Protein AF-A0A9W6Z2R7-F1 (afdb_monomer_lite)

Organism: Ambrosiozyma monospora (NCBI:txid43982)

Secondary structure (DSSP, 8-state):
--HHHHHHHSSSS-------------SS-HHHHHHHHHHHHHHT--HHHHHHHHHHHHTT-SS-BHHHHHHHHHHHHHHHTT-TTT--TTTHHHHHHHHHHHHHHHHHHHHHHHHHHHHHHHHHHHHHHHHHHHHHTT-SS-----------------PEEHHHHHHHHHHGGG-SSB-HHHHHHHHHHHHHHHHHHHHHHHHHHHHHTTT-----TT-PPPPHHHHHHHHHHHHTT-EE-HHHHHHHHHHHHHHHHHHHHH--TTT--HHHHHHHHHHHHHH--GGGHHHHHHHHHHHHHHHHHHHHHHHHTT-----------------------------------------PPPB-HHHHHHHHHHTTTS---HHHHHHHHHHHHHHHHHHHHHHHHHHHHHHHHHHHHHHH---------------------HHHHHHHHHHHHHHHHH-----SSS------S-SSSSPPHHHHHHHHHHHTTBGGGHHHHHHHHHHHHHHHHHHHHHIIIIITTT-TT----HHHHHHHHHHHHHHHHT--TT-S--STT-----SS-EEE-TTT--EEEHHHHT--SGGG--S----TTT-TT--SHHHHHHIIIIITTSPBHHHHHHHHHHHHHH-SS--HHHHHHHHHHHHHHHHHHHHHHHHHHHHS--TT-HHHHHHHHHHHHHHHHSSSB-HHHHHHHHHHHHHTTSPPS--PPP--------

pLDDT: mean 76.35, std 20.13, range [24.02, 95.5]

InterPro domains:
  IPR001965 Zinc finger, PHD-type [SM00249] (554-599)
  IPR011011 Zinc finger, FYVE/PHD-type [SSF57903] (552-600)
  IPR013083 Zinc finger, RING/FYVE/PHD-type [G3DSA:3.30.40.10] (552-616)
  IPR013637 Lysine-specific demethylase-like domain [PF08429] (49-308)
  IPR019787 Zinc finger, PHD-finger [PF00628] (555-598)
  IPR019787 Zinc finger, PHD-finger [PS50016] (552-601)

Foldseek 3Di:
DDPVVVVVVPPPDDDDDDDDDDDDDDPDDPVRVVVVVVVVVLLPQALVNLQVVVCVVCVPDQAAALVSCVVSLVSLCSHPVVCPPPDDPVNVVSNVVSVVSVVLSVVVVVLLVLLVVLVVLLVVLVVVLVVVVVVVVPPPDDDDDDDDPPPPDDDPPQQAEPVSLVVSLVCVVVRRHDDVSNVVSVVLVVLVVVLLVVLVVLVVLVVVPPPPDDDDPVSDRDDLVRLVVSLSSVSSSSYDDPSSVVSVLVSLLVVLVVVLVVDQQLPDALVVLVVSLVSCVRRPDPVCVVVSVVSVVLSVVRVVLQQVLCVLLLNHDPPPDDPPDDDDDDYDDDDDDDDDDDDDDDDDPDPDPPPRPFHALVVSVVSCVVCSSGYHDPVSVVSNVVVVVLLVLLVVVLVLLVVLLVLLVVLCVVVVPPDDDDDDDDDDDDDPPPDDDLLSLLVSLVVSFVSQLPPDPDDDDPDDCSPRCDNHTHHDLVNLVVSLVSCRSYPVCVVSSVVCVVLSVLVVVLVVVCCVPFPCLQPVDDPDDLLVVLVVQLVQLVCLLPDDPPDCLQELQRDNDPPADWDAAPVNRGIYGCVLQVHDDPVVCPDHDHALLRPLVCPDSSVVCLCVRQAVSAAALVVLSVSLVVSSSPRSTQGPSSSSSSSSNSSVVVSVVVCVVCVVVLQPDDLPPPPSLVVLSSVLSSQSNRRHHPPVVNVVSSVSNVVSVDPPPDDDDDDDDDDDDD

Radius of gyration: 60.22 Å; chains: 1; bounding box: 115×83×206 Å

Structure (mmCIF, N/CA/C/O backbone):
data_AF-A0A9W6Z2R7-F1
#
_entry.id   AF-A0A9W6Z2R7-F1
#
loop_
_atom_site.group_PDB
_atom_site.id
_atom_site.type_symbol
_atom_site.label_atom_id
_atom_site.label_alt_id
_atom_site.label_comp_id
_atom_site.label_asym_id
_atom_site.label_entity_id
_atom_site.label_seq_id
_atom_site.pdbx_PDB_ins_code
_atom_site.Cartn_x
_atom_site.Cartn_y
_atom_site.Cartn_z
_atom_site.occupancy
_atom_site.B_iso_or_equiv
_atom_site.auth_seq_id
_atom_site.auth_comp_id
_atom_site.auth_asym_id
_atom_site.auth_atom_id
_atom_site.pdbx_PDB_model_num
ATOM 1 N N . MET A 1 1 ? -8.246 -52.457 -104.579 1.00 47.12 1 MET A N 1
ATOM 2 C CA . MET A 1 1 ? -8.929 -51.791 -105.712 1.00 47.12 1 MET A CA 1
ATOM 3 C C . MET A 1 1 ? -8.790 -50.292 -105.486 1.00 47.12 1 MET A C 1
ATOM 5 O O . MET A 1 1 ? -9.083 -49.862 -104.382 1.00 47.12 1 MET A O 1
ATOM 9 N N . SER A 1 2 ? -8.216 -49.514 -106.411 1.00 61.78 2 SER A N 1
ATOM 10 C CA . SER A 1 2 ? -8.085 -48.064 -106.182 1.00 61.78 2 SER A CA 1
ATOM 11 C C . SER A 1 2 ? -9.471 -47.416 -106.206 1.00 61.78 2 SER A C 1
ATOM 13 O O . SER A 1 2 ? -10.323 -47.868 -106.969 1.00 61.78 2 SER A O 1
ATOM 15 N N . LEU A 1 3 ? -9.692 -46.351 -105.424 1.00 59.62 3 LEU A N 1
ATOM 16 C CA . LEU A 1 3 ? -10.952 -45.589 -105.457 1.00 59.62 3 LEU A CA 1
ATOM 17 C C . LEU A 1 3 ? -11.302 -45.177 -106.895 1.00 59.62 3 LEU A C 1
ATOM 19 O O . LEU A 1 3 ? -12.445 -45.271 -107.315 1.00 59.62 3 LEU A O 1
ATOM 23 N N . LYS A 1 4 ? -10.276 -44.844 -107.687 1.00 63.56 4 LYS A N 1
ATOM 24 C CA . LYS A 1 4 ? -10.393 -44.573 -109.121 1.00 63.56 4 LYS A CA 1
ATOM 25 C C . LYS A 1 4 ? -10.957 -45.763 -109.912 1.00 63.56 4 LYS A C 1
ATOM 27 O O . LYS A 1 4 ? -11.855 -45.556 -110.708 1.00 63.56 4 LYS A O 1
ATOM 32 N N . LYS A 1 5 ? -10.480 -46.994 -109.675 1.00 65.81 5 LYS A N 1
ATOM 33 C CA . LYS A 1 5 ? -11.021 -48.213 -110.310 1.00 65.81 5 LYS A CA 1
ATOM 34 C C . LYS A 1 5 ? -12.441 -48.546 -109.844 1.00 65.81 5 LYS A C 1
ATOM 36 O O . LYS A 1 5 ? -13.204 -49.061 -110.643 1.00 65.81 5 LYS A O 1
ATOM 41 N N . PHE A 1 6 ? -12.768 -48.270 -108.581 1.00 63.22 6 PHE A N 1
ATOM 42 C CA . PHE A 1 6 ? -14.096 -48.501 -107.998 1.00 63.22 6 PHE A CA 1
ATOM 43 C C . PHE A 1 6 ? -15.145 -47.520 -108.525 1.00 63.22 6 PHE A C 1
ATOM 45 O O . PHE A 1 6 ? -16.203 -47.931 -108.976 1.00 63.22 6 PHE A O 1
ATOM 52 N N . LEU A 1 7 ? -14.809 -46.232 -108.591 1.00 63.91 7 LEU A N 1
ATOM 53 C CA . LEU A 1 7 ? -15.678 -45.219 -109.194 1.00 63.91 7 LEU A CA 1
ATOM 54 C C . LEU A 1 7 ? -15.811 -45.383 -110.717 1.00 63.91 7 LEU A C 1
ATOM 56 O O . LEU A 1 7 ? -16.808 -44.958 -111.288 1.00 63.91 7 LEU A O 1
ATOM 60 N N . GLN A 1 8 ? -14.819 -45.988 -111.380 1.00 64.56 8 GLN A N 1
ATOM 61 C CA . GLN A 1 8 ? -14.865 -46.280 -112.816 1.00 64.56 8 GLN A CA 1
ATOM 62 C C . GLN A 1 8 ? -15.658 -47.549 -113.158 1.00 64.56 8 GLN A C 1
ATOM 64 O O . GLN A 1 8 ? -16.163 -47.627 -114.271 1.00 64.56 8 GLN A O 1
ATOM 69 N N . SER A 1 9 ? -15.773 -48.532 -112.253 1.00 61.50 9 SER A N 1
ATOM 70 C CA . SER A 1 9 ? -16.475 -49.792 -112.546 1.00 61.50 9 SER A CA 1
ATOM 71 C C . SER A 1 9 ? -17.998 -49.678 -112.486 1.00 61.50 9 SER A C 1
ATOM 73 O O . SER A 1 9 ? -18.670 -50.378 -113.234 1.00 61.50 9 SER A O 1
ATOM 75 N N . ASP A 1 10 ? -18.536 -48.780 -111.656 1.00 55.06 10 ASP A N 1
ATOM 76 C CA . ASP A 1 10 ? -19.990 -48.653 -111.447 1.00 55.06 10 ASP A CA 1
ATOM 77 C C . ASP A 1 10 ? -20.638 -47.536 -112.289 1.00 55.06 10 ASP A C 1
ATOM 79 O O . ASP A 1 10 ? -21.852 -47.358 -112.255 1.00 55.06 10 ASP A O 1
ATOM 83 N N . TYR A 1 11 ? -19.857 -46.792 -113.083 1.00 54.38 11 TYR A N 1
ATOM 84 C CA . TYR A 1 11 ? -20.379 -45.702 -113.922 1.00 54.38 11 TYR A CA 1
ATOM 85 C C . TYR A 1 11 ? -20.966 -46.178 -115.263 1.00 54.38 11 TYR A C 1
ATOM 87 O O . TYR A 1 11 ? -21.682 -45.425 -115.921 1.00 54.38 11 TYR A O 1
ATOM 95 N N . GLU A 1 12 ? -20.681 -47.416 -115.683 1.00 54.19 12 GLU A N 1
ATOM 96 C CA . GLU A 1 12 ? -21.070 -47.927 -117.009 1.00 54.19 12 GLU A CA 1
ATOM 97 C C . GLU A 1 12 ? -22.310 -48.834 -117.001 1.00 54.19 12 GLU A C 1
ATOM 99 O O . GLU A 1 12 ? -22.787 -49.227 -118.066 1.00 54.19 12 GLU A O 1
ATOM 104 N N . SER A 1 13 ? -22.911 -49.124 -115.842 1.00 51.06 13 SER A N 1
ATOM 105 C CA . SER A 1 13 ? -24.130 -49.936 -115.794 1.00 51.06 13 SER A CA 1
ATOM 106 C C . SER A 1 13 ? -25.135 -49.466 -114.746 1.00 51.06 13 SER A C 1
ATOM 108 O O . SER A 1 13 ? -24.903 -49.607 -113.552 1.00 51.06 13 SER A O 1
ATOM 110 N N . ALA A 1 14 ? -26.302 -49.056 -115.249 1.00 49.12 14 ALA A N 1
ATOM 111 C CA . ALA A 1 14 ? -27.584 -48.874 -114.564 1.00 49.12 14 ALA A CA 1
ATOM 112 C C . ALA A 1 14 ? -27.936 -47.449 -114.092 1.00 49.12 14 ALA A C 1
ATOM 114 O O . ALA A 1 14 ? -27.572 -46.977 -113.022 1.00 49.12 14 ALA A O 1
ATOM 115 N N . HIS A 1 15 ? -28.786 -46.819 -114.910 1.00 54.66 15 HIS A N 1
ATOM 116 C CA . HIS A 1 15 ? -29.843 -45.896 -114.502 1.00 54.66 15 HIS A CA 1
ATOM 117 C C . HIS A 1 15 ? -30.414 -46.228 -113.114 1.00 54.66 15 HIS A C 1
ATOM 119 O O . HIS A 1 15 ? -31.131 -47.211 -113.026 1.00 54.66 15 HIS A O 1
ATOM 125 N N . TYR A 1 16 ? -30.168 -45.411 -112.086 1.00 52.44 16 TYR A N 1
ATOM 126 C CA . TYR A 1 16 ? -31.110 -45.054 -111.008 1.00 52.44 16 TYR A CA 1
ATOM 127 C C . TYR A 1 16 ? -30.514 -43.892 -110.189 1.00 52.44 16 TYR A C 1
ATOM 129 O O . TYR A 1 16 ? -29.349 -43.928 -109.805 1.00 52.44 16 TYR A O 1
ATOM 137 N N . ASN A 1 17 ? -31.322 -42.854 -109.937 1.00 57.00 17 ASN A N 1
ATOM 138 C CA . ASN A 1 17 ? -31.051 -41.791 -108.961 1.00 57.00 17 ASN A CA 1
ATOM 139 C C . ASN A 1 17 ? -30.629 -42.410 -107.623 1.00 57.00 17 ASN A C 1
ATOM 141 O O . ASN A 1 17 ? -31.451 -43.112 -107.044 1.00 57.00 17 ASN A O 1
ATOM 145 N N . ASN A 1 18 ? -29.422 -42.123 -107.130 1.00 56.41 18 ASN A N 1
ATOM 146 C CA . ASN A 1 18 ? -29.079 -42.133 -105.704 1.00 56.41 18 ASN A CA 1
ATOM 147 C C . ASN A 1 18 ? -27.764 -41.367 -105.485 1.00 56.41 18 ASN A C 1
ATOM 149 O O . ASN A 1 18 ? -26.755 -41.652 -106.127 1.00 56.41 18 ASN A O 1
ATOM 153 N N . ASP A 1 19 ? -27.783 -40.397 -104.569 1.00 59.09 19 ASP A N 1
ATOM 154 C CA . ASP A 1 19 ? -26.598 -39.688 -104.083 1.00 59.09 19 ASP A CA 1
ATOM 155 C C . ASP A 1 19 ? -25.651 -40.674 -103.385 1.00 59.09 19 ASP A C 1
ATOM 157 O O . ASP A 1 19 ? -25.895 -41.115 -102.259 1.00 59.09 19 ASP A O 1
ATOM 161 N N . PHE A 1 20 ? -24.543 -41.030 -104.033 1.00 64.50 20 PHE A N 1
ATOM 162 C CA . PHE A 1 20 ? -23.494 -41.815 -103.391 1.00 64.50 20 PHE A CA 1
ATOM 163 C C . PHE A 1 20 ? -22.658 -40.909 -102.485 1.00 64.50 20 PHE A C 1
ATOM 165 O O . PHE A 1 20 ? -21.904 -40.057 -102.955 1.00 64.50 20 PHE A O 1
ATOM 172 N N . LYS A 1 21 ? -22.755 -41.115 -101.168 1.00 65.00 21 LYS A N 1
ATOM 173 C CA . LYS A 1 21 ? -21.856 -40.489 -100.194 1.00 65.00 21 LYS A CA 1
ATOM 174 C C . LYS A 1 21 ? -20.708 -41.447 -99.887 1.00 65.00 21 LYS A C 1
ATOM 176 O O . LYS A 1 21 ? -20.916 -42.506 -99.304 1.00 65.00 21 LYS A O 1
ATOM 181 N N . VAL A 1 22 ? -19.498 -41.071 -100.290 1.00 70.50 22 VAL A N 1
ATOM 182 C CA . VAL A 1 22 ? -18.264 -41.795 -99.957 1.00 70.50 22 VAL A CA 1
ATOM 183 C C . VAL A 1 22 ? -17.592 -41.085 -98.787 1.00 70.50 22 VAL A C 1
ATOM 185 O O . VAL A 1 22 ? -17.373 -39.877 -98.844 1.00 70.50 22 VAL A O 1
ATOM 188 N N . GLU A 1 23 ? -17.251 -41.830 -97.739 1.00 70.56 23 GLU A N 1
ATOM 189 C CA . GLU A 1 23 ? -16.524 -41.318 -96.577 1.00 70.56 23 GLU A CA 1
ATOM 190 C C . GLU A 1 23 ? -15.152 -41.999 -96.491 1.00 70.56 23 GLU A C 1
ATOM 192 O O . GLU A 1 23 ? -15.049 -43.226 -96.486 1.00 70.56 23 GLU A O 1
ATOM 197 N N . LEU A 1 24 ? -14.084 -41.196 -96.484 1.00 75.50 24 LEU A N 1
ATOM 198 C CA . LEU A 1 24 ? -12.711 -41.671 -96.333 1.00 75.50 24 LEU A CA 1
ATOM 199 C C . LEU A 1 24 ? -12.337 -41.635 -94.850 1.00 75.50 24 LEU A C 1
ATOM 201 O O . LEU A 1 24 ? -12.148 -40.561 -94.286 1.00 75.50 24 LEU A O 1
ATOM 205 N N . VAL A 1 25 ? -12.181 -42.806 -94.237 1.00 77.06 25 VAL A N 1
ATOM 206 C CA . VAL A 1 25 ? -11.687 -42.923 -92.860 1.00 77.06 25 VAL A CA 1
ATOM 207 C C . VAL A 1 25 ? -10.173 -43.128 -92.900 1.00 77.06 25 VAL A C 1
ATOM 209 O O . VAL A 1 25 ? -9.697 -44.191 -93.301 1.00 77.06 25 VAL A O 1
ATOM 212 N N . THR A 1 26 ? -9.403 -42.107 -92.518 1.00 79.12 26 THR A N 1
ATOM 213 C CA . THR A 1 26 ? -7.943 -42.203 -92.370 1.00 79.12 26 THR A CA 1
ATOM 214 C C . THR A 1 26 ? -7.556 -42.489 -90.918 1.00 79.12 26 THR A C 1
ATOM 216 O O . THR A 1 26 ? -8.219 -42.044 -89.985 1.00 79.12 26 THR A O 1
ATOM 219 N N . LEU A 1 27 ? -6.469 -43.244 -90.715 1.00 81.50 27 LEU A N 1
ATOM 220 C CA . LEU A 1 27 ? -5.952 -43.566 -89.375 1.00 81.50 27 LEU A CA 1
ATOM 221 C C . LEU A 1 27 ? -5.269 -42.358 -88.704 1.00 81.50 27 LEU A C 1
ATOM 223 O O . LEU A 1 27 ? -5.249 -42.257 -87.482 1.00 81.50 27 LEU A O 1
ATOM 227 N N . ALA A 1 28 ? -4.684 -41.463 -89.503 1.00 78.69 28 ALA A N 1
ATOM 228 C CA . ALA A 1 28 ? -4.002 -40.260 -89.044 1.00 78.69 28 ALA A CA 1
ATOM 229 C C . ALA A 1 28 ? -4.170 -39.131 -90.067 1.00 78.69 28 ALA A C 1
ATOM 231 O O . ALA A 1 28 ? -4.273 -39.390 -91.270 1.00 78.69 28 ALA A O 1
ATOM 232 N N . SER A 1 29 ? -4.179 -37.885 -89.594 1.00 85.44 29 SER A N 1
ATOM 233 C CA . SER A 1 29 ? -4.115 -36.708 -90.465 1.00 85.44 29 SER A CA 1
ATOM 234 C C . SER A 1 29 ? -2.683 -36.421 -90.924 1.00 85.44 29 SER A C 1
ATOM 236 O O . SER A 1 29 ? -1.709 -36.809 -90.270 1.00 85.44 29 SER A O 1
ATOM 238 N N . ASP A 1 30 ? -2.540 -35.677 -92.021 1.00 87.06 30 ASP A N 1
ATOM 239 C CA . ASP A 1 30 ? -1.234 -35.220 -92.509 1.00 87.06 30 ASP A CA 1
ATOM 240 C C . ASP A 1 30 ? -0.482 -34.402 -91.442 1.00 87.06 30 ASP A C 1
ATOM 242 O O . ASP A 1 30 ? 0.739 -34.475 -91.322 1.00 87.06 30 ASP A O 1
ATOM 246 N N . GLU A 1 31 ? -1.202 -33.657 -90.608 1.00 87.56 31 GLU A N 1
ATOM 247 C CA . GLU A 1 31 ? -0.675 -32.836 -89.517 1.00 87.56 31 GLU A CA 1
ATOM 248 C C . GLU A 1 31 ? -0.138 -33.701 -88.370 1.00 87.56 31 GLU A C 1
ATOM 250 O O . GLU A 1 31 ? 0.927 -33.405 -87.814 1.00 87.56 31 GLU A O 1
ATOM 255 N N . GLN A 1 32 ? -0.816 -34.810 -88.055 1.00 86.19 32 GLN A N 1
ATOM 256 C CA . GLN A 1 32 ? -0.309 -35.808 -87.111 1.00 86.19 32 GLN A CA 1
ATOM 257 C C . GLN A 1 32 ? 0.960 -36.470 -87.656 1.00 86.19 32 GLN A C 1
ATOM 259 O O . GLN A 1 32 ? 1.952 -36.571 -86.933 1.00 86.19 32 GLN A O 1
ATOM 264 N N . LEU A 1 33 ? 0.982 -36.830 -88.943 1.00 86.50 33 LEU A N 1
ATOM 265 C CA . LEU A 1 33 ? 2.163 -37.406 -89.590 1.00 86.50 33 LEU A CA 1
ATOM 266 C C . LEU A 1 33 ? 3.350 -36.433 -89.596 1.00 86.50 33 LEU A C 1
ATOM 268 O O . LEU A 1 33 ? 4.456 -36.818 -89.220 1.00 86.50 33 LEU A O 1
ATOM 272 N N . LYS A 1 34 ? 3.136 -35.155 -89.934 1.00 87.50 34 LYS A N 1
ATOM 273 C CA . LYS A 1 34 ? 4.177 -34.109 -89.872 1.00 87.50 34 LYS A CA 1
ATOM 274 C C . LYS A 1 34 ? 4.735 -33.946 -88.457 1.00 87.50 34 LYS A C 1
ATOM 276 O O . LYS A 1 34 ? 5.945 -33.796 -88.290 1.00 87.50 34 LYS A O 1
ATOM 281 N N . THR A 1 35 ? 3.875 -34.003 -87.441 1.00 85.12 35 THR A N 1
ATOM 282 C CA . THR A 1 35 ? 4.275 -33.891 -86.030 1.00 85.12 35 THR A CA 1
ATOM 283 C C . THR A 1 35 ? 5.111 -35.092 -85.587 1.00 85.12 35 THR A C 1
ATOM 285 O O . THR A 1 35 ? 6.171 -34.912 -84.986 1.00 85.12 35 THR A O 1
ATOM 288 N N . ILE A 1 36 ? 4.693 -36.308 -85.954 1.00 83.88 36 ILE A N 1
ATOM 289 C CA . ILE A 1 36 ? 5.439 -37.546 -85.690 1.00 83.88 36 ILE A CA 1
ATOM 290 C C . ILE A 1 36 ? 6.803 -37.499 -86.385 1.00 83.88 36 ILE A C 1
ATOM 292 O O . ILE A 1 36 ? 7.820 -37.728 -85.738 1.00 83.88 36 ILE A O 1
ATOM 296 N N . VAL A 1 37 ? 6.859 -37.113 -87.664 1.00 86.00 37 VAL A N 1
ATOM 297 C CA . VAL A 1 37 ? 8.123 -36.975 -88.408 1.00 86.00 37 VAL A CA 1
ATOM 298 C C . VAL A 1 37 ? 9.040 -35.941 -87.758 1.00 86.00 37 VAL A C 1
ATOM 300 O O . VAL A 1 37 ? 10.236 -36.186 -87.642 1.00 86.00 37 VAL A O 1
ATOM 303 N N . LYS A 1 38 ? 8.512 -34.800 -87.302 1.00 80.88 38 LYS A N 1
ATOM 304 C CA . LYS A 1 38 ? 9.306 -33.782 -86.600 1.00 80.88 38 LYS A CA 1
ATOM 305 C C . LYS A 1 38 ? 9.876 -34.321 -85.282 1.00 80.88 38 LYS A C 1
ATOM 307 O O . LYS A 1 38 ? 11.049 -34.102 -85.007 1.00 80.88 38 LYS A O 1
ATOM 312 N N . SER A 1 39 ? 9.079 -35.057 -84.506 1.00 76.31 39 SER A N 1
ATOM 313 C CA . SER A 1 39 ? 9.518 -35.685 -83.251 1.00 76.31 39 SER A CA 1
ATOM 314 C C . SER A 1 39 ? 10.565 -36.779 -83.480 1.00 76.31 39 SER A C 1
ATOM 316 O O . SER A 1 39 ? 11.567 -36.829 -82.770 1.00 76.31 39 SER A O 1
ATOM 318 N N . ILE A 1 40 ? 10.376 -37.608 -84.510 1.00 79.50 40 ILE A N 1
ATOM 319 C CA . ILE A 1 40 ? 11.336 -38.639 -84.907 1.00 79.50 40 ILE A CA 1
ATOM 320 C C . ILE A 1 40 ? 12.642 -37.991 -85.377 1.00 79.50 40 ILE A C 1
ATOM 322 O O . ILE A 1 40 ? 13.698 -38.389 -84.911 1.00 79.50 40 ILE A O 1
ATOM 326 N N . LYS A 1 41 ? 12.597 -36.951 -86.221 1.00 77.44 41 LYS A N 1
ATOM 327 C CA . LYS A 1 41 ? 13.802 -36.243 -86.694 1.00 77.44 41 LYS A CA 1
ATOM 328 C C . LYS A 1 41 ? 14.655 -35.683 -85.557 1.00 77.44 41 LYS A C 1
ATOM 330 O O . LYS A 1 41 ? 15.870 -35.786 -85.628 1.00 77.44 41 LYS A O 1
ATOM 335 N N . VAL A 1 42 ? 14.033 -35.137 -84.510 1.00 69.50 42 VAL A N 1
ATOM 336 C CA . VAL A 1 42 ? 14.754 -34.657 -83.316 1.00 69.50 42 VAL A CA 1
ATOM 337 C C . VAL A 1 42 ? 15.447 -35.808 -82.573 1.00 69.50 42 VAL A C 1
ATOM 339 O O . VAL A 1 42 ? 16.527 -35.616 -82.037 1.00 69.50 42 VAL A O 1
ATOM 342 N N . ARG A 1 43 ? 14.866 -37.014 -82.580 1.00 68.25 43 ARG A N 1
ATOM 343 C CA . ARG A 1 43 ? 15.434 -38.222 -81.950 1.00 68.25 43 ARG A CA 1
ATOM 344 C C . ARG A 1 43 ? 16.406 -39.003 -82.840 1.00 68.25 43 ARG A C 1
ATOM 346 O O . ARG A 1 43 ? 17.044 -39.931 -82.359 1.00 68.25 43 ARG A O 1
ATOM 353 N N . LEU A 1 44 ? 16.473 -38.674 -84.129 1.00 73.62 44 LEU A N 1
ATOM 354 C CA . LEU A 1 44 ? 17.364 -39.304 -85.107 1.00 73.62 44 LEU A CA 1
ATOM 355 C C . LEU A 1 44 ? 18.678 -38.537 -85.301 1.00 73.62 44 LEU A C 1
ATOM 357 O O . LEU A 1 44 ? 19.509 -38.999 -86.079 1.00 73.62 44 LEU A O 1
ATOM 361 N N . VAL A 1 45 ? 18.865 -37.390 -84.632 1.00 76.69 45 VAL A N 1
ATOM 362 C CA . VAL A 1 45 ? 20.136 -36.655 -84.672 1.00 76.69 45 VAL A CA 1
ATOM 363 C C . VAL A 1 45 ? 21.252 -37.568 -84.175 1.00 76.69 45 VAL A C 1
ATOM 365 O O . VAL A 1 45 ? 21.150 -38.167 -83.105 1.00 76.69 45 VAL A O 1
ATOM 368 N N . THR A 1 46 ? 22.313 -37.684 -84.968 1.00 79.44 46 THR A N 1
ATOM 369 C CA . THR A 1 46 ? 23.463 -38.532 -84.628 1.00 79.44 46 THR A CA 1
ATOM 370 C C . THR A 1 46 ? 24.498 -37.770 -83.803 1.00 79.44 46 THR A C 1
ATOM 372 O O . THR A 1 46 ? 24.614 -36.547 -83.914 1.00 79.44 46 THR A O 1
ATOM 375 N N . GLY A 1 47 ? 25.317 -38.485 -83.021 1.00 81.94 47 GLY A N 1
ATOM 376 C CA . GLY A 1 47 ? 26.410 -37.863 -82.262 1.00 81.94 47 GLY A CA 1
ATOM 377 C C . GLY A 1 47 ? 27.389 -37.085 -83.153 1.00 81.94 47 GLY A C 1
ATOM 378 O O . GLY A 1 47 ? 27.881 -36.032 -82.759 1.00 81.94 47 GLY A O 1
ATOM 379 N N . LYS A 1 48 ? 27.603 -37.544 -84.393 1.00 83.62 48 LYS A N 1
ATOM 380 C CA . LYS A 1 48 ? 28.436 -36.852 -85.387 1.00 83.62 48 LYS A CA 1
ATOM 381 C C . LYS A 1 48 ? 27.837 -35.513 -85.829 1.00 83.62 48 LYS A C 1
ATOM 383 O O . LYS A 1 48 ? 28.536 -34.509 -85.826 1.00 83.62 48 LYS A O 1
ATOM 388 N N . GLU A 1 49 ? 26.547 -35.487 -86.166 1.00 84.94 49 GLU A N 1
ATOM 389 C CA . GLU A 1 49 ? 25.854 -34.244 -86.539 1.00 84.94 49 GLU A CA 1
ATOM 390 C C . GLU A 1 49 ? 25.818 -33.244 -85.379 1.00 84.94 49 GLU A C 1
ATOM 392 O O . GLU A 1 49 ? 25.916 -32.040 -85.603 1.00 84.94 49 GLU A O 1
ATOM 397 N N . TRP A 1 50 ? 25.687 -33.725 -84.140 1.00 90.56 50 TRP A N 1
ATOM 398 C CA . TRP A 1 50 ? 25.797 -32.884 -82.949 1.00 90.56 50 TRP A CA 1
ATOM 399 C C . TRP A 1 50 ? 27.207 -32.295 -82.797 1.00 90.56 50 TRP A C 1
ATOM 401 O O . TRP A 1 50 ? 27.340 -31.089 -82.588 1.00 90.56 50 TRP A O 1
ATOM 411 N N . LEU A 1 51 ? 28.251 -33.119 -82.961 1.00 88.81 51 LEU A N 1
ATOM 412 C CA . LEU A 1 51 ? 29.647 -32.693 -82.846 1.00 88.81 51 LEU A CA 1
ATOM 413 C C . LEU A 1 51 ? 30.003 -31.629 -83.889 1.00 88.81 51 LEU A C 1
ATOM 415 O O . LEU A 1 51 ? 30.595 -30.616 -83.528 1.00 88.81 51 LEU A O 1
ATOM 419 N N . ASP A 1 52 ? 29.602 -31.817 -85.148 1.00 88.00 52 ASP A N 1
ATOM 420 C CA . ASP A 1 52 ? 29.870 -30.853 -86.221 1.00 88.00 52 ASP A CA 1
ATOM 421 C C . ASP A 1 52 ? 29.228 -29.488 -85.910 1.00 88.00 52 ASP A C 1
ATOM 423 O O . ASP A 1 52 ? 29.911 -28.461 -85.939 1.00 88.00 52 ASP A O 1
ATOM 427 N N . LYS A 1 53 ? 27.945 -29.473 -85.506 1.00 89.50 53 LYS A N 1
ATOM 428 C CA . LYS A 1 53 ? 27.250 -28.234 -85.106 1.00 89.50 53 LYS A CA 1
ATOM 429 C C . LYS A 1 53 ? 27.909 -27.568 -83.892 1.00 89.50 53 LYS A C 1
ATOM 431 O O . LYS A 1 53 ? 28.016 -26.345 -83.837 1.00 89.50 53 LYS A O 1
ATOM 436 N N . TYR A 1 54 ? 28.322 -28.359 -82.902 1.00 90.38 54 TYR A N 1
ATOM 437 C CA . TYR A 1 54 ? 28.950 -27.866 -81.677 1.00 90.38 54 TYR A CA 1
ATOM 438 C C . TYR A 1 54 ? 30.335 -27.259 -81.940 1.00 90.38 54 TYR A C 1
ATOM 440 O O . TYR A 1 54 ? 30.646 -26.174 -81.446 1.00 90.38 54 TYR A O 1
ATOM 448 N N . MET A 1 55 ? 31.159 -27.925 -82.750 1.00 89.62 55 MET A N 1
ATOM 449 C CA . MET A 1 55 ? 32.496 -27.447 -83.102 1.00 89.62 55 MET A CA 1
ATOM 450 C C . MET A 1 55 ? 32.433 -26.194 -83.981 1.00 89.62 55 MET A C 1
ATOM 452 O O . MET A 1 55 ? 33.215 -25.265 -83.769 1.00 89.62 55 MET A O 1
ATOM 456 N N . GLU A 1 56 ? 31.477 -26.126 -84.914 1.00 90.00 56 GLU A N 1
ATOM 457 C CA . GLU A 1 56 ? 31.216 -24.921 -85.707 1.00 90.00 56 GLU A CA 1
ATOM 458 C C . GLU A 1 56 ? 30.831 -23.744 -84.801 1.00 90.00 56 GLU A C 1
ATOM 460 O O . GLU A 1 56 ? 31.425 -22.669 -84.902 1.00 90.00 56 GLU A O 1
ATOM 465 N N . LEU A 1 57 ? 29.915 -23.967 -83.852 1.00 88.25 57 LEU A N 1
ATOM 466 C CA . LEU A 1 57 ? 29.485 -22.949 -82.897 1.00 88.25 57 LEU A CA 1
ATOM 467 C C . LEU A 1 57 ? 30.653 -22.396 -82.074 1.00 88.25 57 LEU A C 1
ATOM 469 O O . LEU A 1 57 ? 30.773 -21.183 -81.941 1.00 88.25 57 LEU A O 1
ATOM 473 N N . ILE A 1 58 ? 31.494 -23.263 -81.502 1.00 87.75 58 ILE A N 1
ATOM 474 C CA . ILE A 1 58 ? 32.557 -22.843 -80.575 1.00 87.75 58 ILE A CA 1
ATOM 475 C C . ILE A 1 58 ? 33.741 -22.183 -81.280 1.00 87.75 58 ILE A C 1
ATOM 477 O O . ILE A 1 58 ? 34.410 -21.353 -80.671 1.00 87.75 58 ILE A O 1
ATOM 481 N N . SER A 1 59 ? 33.972 -22.472 -82.563 1.00 85.94 59 SER A N 1
ATOM 482 C CA . SER A 1 59 ? 35.108 -21.934 -83.328 1.00 85.94 59 SER A CA 1
ATOM 483 C C . SER A 1 59 ? 35.227 -20.399 -83.319 1.00 85.94 59 SER A C 1
ATOM 485 O O . SER A 1 59 ? 36.322 -19.875 -83.517 1.00 85.94 59 SER A O 1
ATOM 487 N N . GLY A 1 60 ? 34.127 -19.679 -83.063 1.00 82.44 60 GLY A N 1
ATOM 488 C CA . GLY A 1 60 ? 34.084 -18.216 -82.995 1.00 82.44 60 GLY A CA 1
ATOM 489 C C . GLY A 1 60 ? 34.013 -17.609 -81.588 1.00 82.44 60 GLY A C 1
ATOM 490 O O . GLY A 1 60 ? 33.845 -16.394 -81.487 1.00 82.44 60 GLY A O 1
ATOM 491 N N . TYR A 1 61 ? 34.094 -18.401 -80.512 1.00 85.06 61 TYR A N 1
ATOM 492 C CA . TYR A 1 61 ? 33.953 -17.903 -79.138 1.00 85.06 61 TYR A CA 1
ATOM 493 C C . TYR A 1 61 ? 35.126 -18.312 -78.247 1.00 85.06 61 TYR A C 1
ATOM 495 O O . TYR A 1 61 ? 35.311 -19.491 -77.963 1.00 85.06 61 TYR A O 1
ATOM 503 N N . ASP A 1 62 ? 35.823 -17.321 -77.687 1.00 81.19 62 ASP A N 1
ATOM 504 C CA . ASP A 1 62 ? 36.844 -17.554 -76.655 1.00 81.19 62 ASP A CA 1
ATOM 505 C C . ASP A 1 62 ? 36.216 -18.013 -75.326 1.00 81.19 62 ASP A C 1
ATOM 507 O O . ASP A 1 62 ? 36.759 -18.862 -74.622 1.00 81.19 62 ASP A O 1
ATOM 511 N N . LYS A 1 63 ? 35.047 -17.452 -74.983 1.00 86.56 63 LYS A N 1
ATOM 512 C CA . LYS A 1 63 ? 34.251 -17.815 -73.802 1.00 86.56 63 LYS A CA 1
ATOM 513 C C . LYS A 1 63 ? 32.754 -17.777 -74.141 1.00 86.56 63 LYS A C 1
ATOM 515 O O . LYS A 1 63 ? 32.119 -16.723 -74.020 1.00 86.56 63 LYS A O 1
ATOM 520 N N . PRO A 1 64 ? 32.170 -18.887 -74.620 1.00 89.75 64 PRO A N 1
ATOM 521 C CA . PRO A 1 64 ? 30.770 -18.931 -75.043 1.00 89.75 64 PRO A CA 1
ATOM 522 C C . PRO A 1 64 ? 29.810 -18.675 -73.871 1.00 89.75 64 PRO A C 1
ATOM 524 O O . PRO A 1 64 ? 30.101 -19.004 -72.722 1.00 89.75 64 PRO A O 1
ATOM 527 N N . SER A 1 65 ? 28.642 -18.085 -74.145 1.00 90.00 65 SER A N 1
ATOM 528 C CA . SER A 1 65 ? 27.647 -17.809 -73.096 1.00 90.00 65 SER A CA 1
ATOM 529 C C . SER A 1 65 ? 26.850 -19.056 -72.704 1.00 90.00 65 SER A C 1
ATOM 531 O O . SER A 1 65 ? 26.497 -19.875 -73.554 1.00 90.00 65 SER A O 1
ATOM 533 N N . TYR A 1 66 ? 26.463 -19.155 -71.432 1.00 88.12 66 TYR A N 1
ATOM 534 C CA . TYR A 1 66 ? 25.648 -20.260 -70.915 1.00 88.12 66 TYR A CA 1
ATOM 535 C C . TYR A 1 66 ? 24.332 -20.437 -71.696 1.00 88.12 66 TYR A C 1
ATOM 537 O O . TYR A 1 66 ? 23.924 -21.550 -72.025 1.00 88.12 66 TYR A O 1
ATOM 545 N N . LYS A 1 67 ? 23.681 -19.323 -72.065 1.00 88.94 67 LYS A N 1
ATOM 546 C CA . LYS A 1 67 ? 22.437 -19.322 -72.854 1.00 88.94 67 LYS A CA 1
ATOM 547 C C . LYS A 1 67 ? 22.629 -19.913 -74.255 1.00 88.94 67 LYS A C 1
ATOM 549 O O . LYS A 1 67 ? 21.700 -20.527 -74.773 1.00 88.94 67 LYS A O 1
ATOM 554 N N . LEU A 1 68 ? 23.805 -19.715 -74.851 1.00 90.44 68 LEU A N 1
ATOM 555 C CA . LEU A 1 68 ? 24.142 -20.218 -76.182 1.00 90.44 68 LEU A CA 1
ATOM 556 C C . LEU A 1 68 ? 24.405 -21.730 -76.172 1.00 90.44 68 LEU A C 1
ATOM 558 O O . LEU A 1 68 ? 23.997 -22.416 -77.101 1.00 90.44 68 LEU A O 1
ATOM 562 N N . LEU A 1 69 ? 25.044 -22.242 -75.117 1.00 91.00 69 LEU A N 1
ATOM 563 C CA . LEU A 1 69 ? 25.425 -23.653 -74.998 1.00 91.00 69 LEU A CA 1
ATOM 564 C C . LEU A 1 69 ? 24.300 -24.565 -74.489 1.00 91.00 69 LEU A C 1
ATOM 566 O O . LEU A 1 69 ? 24.267 -25.747 -74.822 1.00 91.00 69 LEU A O 1
ATOM 570 N N . LYS A 1 70 ? 23.337 -24.025 -73.733 1.00 90.00 70 LYS A N 1
ATOM 571 C CA . LYS A 1 70 ? 22.228 -24.792 -73.140 1.00 90.00 70 LYS A CA 1
ATOM 572 C C . LYS A 1 70 ? 21.430 -25.665 -74.132 1.00 90.00 70 LYS A C 1
ATOM 574 O O . LYS A 1 70 ? 21.135 -26.804 -73.775 1.00 90.00 70 LYS A O 1
ATOM 579 N N . PRO A 1 71 ? 21.073 -25.207 -75.351 1.00 90.38 71 PRO A N 1
ATOM 580 C CA . PRO A 1 71 ? 20.381 -26.055 -76.326 1.00 90.38 71 PRO A CA 1
ATOM 581 C C . PRO A 1 71 ? 21.215 -27.259 -76.781 1.00 90.38 71 PRO A C 1
ATOM 583 O O . PRO A 1 71 ? 20.656 -28.330 -76.984 1.00 90.38 71 PRO A O 1
ATOM 586 N N . TYR A 1 72 ? 22.536 -27.094 -76.895 1.00 89.69 72 TYR A N 1
ATOM 587 C CA . TYR A 1 72 ? 23.462 -28.150 -77.313 1.00 89.69 72 TYR A CA 1
ATOM 588 C C . TYR A 1 72 ? 23.726 -29.153 -76.196 1.00 89.69 72 TYR A C 1
ATOM 590 O O . TYR A 1 72 ? 23.825 -30.343 -76.476 1.00 89.69 72 TYR A O 1
ATOM 598 N N . LEU A 1 73 ? 23.783 -28.692 -74.942 1.00 90.06 73 LEU A N 1
ATOM 599 C CA . LEU A 1 73 ? 23.802 -29.581 -73.783 1.00 90.06 73 LEU A CA 1
ATOM 600 C C . LEU A 1 73 ? 22.544 -30.459 -73.765 1.00 90.06 73 LEU A C 1
ATOM 602 O O . LEU A 1 73 ? 22.666 -31.673 -73.698 1.00 90.06 73 LEU A O 1
ATOM 606 N N . PHE A 1 74 ? 21.358 -29.864 -73.933 1.00 88.44 74 PHE A N 1
ATOM 607 C CA . PHE A 1 74 ? 20.093 -30.606 -73.971 1.00 88.44 74 PHE A CA 1
ATOM 608 C C . PHE A 1 74 ? 20.002 -31.581 -75.159 1.00 88.44 74 PHE A C 1
ATOM 610 O O . PHE A 1 74 ? 19.565 -32.717 -74.998 1.00 88.44 74 PHE A O 1
ATOM 617 N N . GLU A 1 75 ? 20.422 -31.165 -76.362 1.00 86.94 75 GLU A N 1
ATOM 618 C CA . GLU A 1 75 ? 20.492 -32.053 -77.535 1.00 86.94 75 GLU A CA 1
ATOM 619 C C . GLU A 1 75 ? 21.474 -33.212 -77.286 1.00 86.94 75 GLU A C 1
ATOM 621 O O . GLU A 1 75 ? 21.161 -34.350 -77.619 1.00 86.94 75 GLU A O 1
ATOM 626 N N . GLY A 1 76 ? 22.613 -32.950 -76.636 1.00 87.69 76 GLY A N 1
ATOM 627 C CA . GLY A 1 76 ? 23.588 -33.971 -76.251 1.00 87.69 76 GLY A CA 1
ATOM 628 C C . GLY A 1 76 ? 23.066 -34.936 -75.181 1.00 87.69 76 GLY A C 1
ATOM 629 O O . GLY A 1 76 ? 23.246 -36.141 -75.317 1.00 87.69 76 GLY A O 1
ATOM 630 N N . GLU A 1 77 ? 22.351 -34.446 -74.165 1.00 87.94 77 GLU A N 1
ATOM 631 C CA . GLU A 1 77 ? 21.682 -35.281 -73.157 1.00 87.94 77 GLU A CA 1
ATOM 632 C C . GLU A 1 77 ? 20.687 -36.236 -73.832 1.00 87.94 77 GLU A C 1
ATOM 634 O O . GLU A 1 77 ? 20.775 -37.447 -73.655 1.00 87.94 77 GLU A O 1
ATOM 639 N N . LEU A 1 78 ? 19.839 -35.737 -74.739 1.00 84.12 78 LEU A N 1
ATOM 640 C CA . LEU A 1 78 ? 18.911 -36.587 -75.497 1.00 84.12 78 LEU A CA 1
ATOM 641 C C . LEU A 1 78 ? 19.605 -37.686 -76.321 1.00 84.12 78 LEU A C 1
ATOM 643 O O . LEU A 1 78 ? 19.016 -38.750 -76.522 1.00 84.12 78 LEU A O 1
ATOM 647 N N . ILE A 1 79 ? 20.818 -37.429 -76.818 1.00 82.31 79 ILE A N 1
ATOM 648 C CA . ILE A 1 79 ? 21.588 -38.372 -77.641 1.00 82.31 79 ILE A CA 1
ATOM 649 C C . ILE A 1 79 ? 22.336 -39.395 -76.769 1.00 82.31 79 ILE A C 1
ATOM 651 O O . ILE A 1 79 ? 22.363 -40.582 -77.106 1.00 82.31 79 ILE A O 1
ATOM 655 N N . PHE A 1 80 ? 22.940 -38.961 -75.659 1.00 83.81 80 PHE A N 1
ATOM 656 C CA . PHE A 1 80 ? 23.935 -39.743 -74.915 1.00 83.81 80 PHE A CA 1
ATOM 657 C C . PHE A 1 80 ? 23.465 -40.266 -73.543 1.00 83.81 80 PHE A C 1
ATOM 659 O O . PHE A 1 80 ? 24.022 -41.249 -73.058 1.00 83.81 80 PHE A O 1
ATOM 666 N N . GLU A 1 81 ? 22.423 -39.693 -72.928 1.00 70.94 81 GLU A N 1
ATOM 667 C CA . GLU A 1 81 ? 21.985 -39.987 -71.543 1.00 70.94 81 GLU A CA 1
ATOM 668 C C . GLU A 1 81 ? 21.458 -41.421 -71.334 1.00 70.94 81 GLU A C 1
ATOM 670 O O . GLU A 1 81 ? 21.364 -41.899 -70.209 1.00 70.94 81 GLU A O 1
ATOM 675 N N . SER A 1 82 ? 21.163 -42.153 -72.413 1.00 62.12 82 SER A N 1
ATOM 676 C CA . SER A 1 82 ? 20.678 -43.544 -72.370 1.00 62.12 82 SER A CA 1
ATOM 677 C C . SER A 1 82 ? 21.660 -44.581 -72.945 1.00 62.12 82 SER A C 1
ATOM 679 O O . SER A 1 82 ? 21.284 -45.741 -73.097 1.00 62.12 82 SER A O 1
ATOM 681 N N . ARG A 1 83 ? 22.911 -44.197 -73.266 1.00 63.97 83 ARG A N 1
ATOM 682 C CA . ARG A 1 83 ? 23.854 -45.026 -74.055 1.00 63.97 83 ARG A CA 1
ATOM 683 C C . ARG A 1 83 ? 25.252 -45.228 -73.461 1.00 63.97 83 ARG A C 1
ATOM 685 O O . ARG A 1 83 ? 26.126 -45.707 -74.172 1.00 63.97 83 ARG A O 1
ATOM 692 N N . GLU A 1 84 ? 25.479 -44.935 -72.183 1.00 57.22 84 GLU A N 1
ATOM 693 C CA . GLU A 1 84 ? 26.820 -44.960 -71.556 1.00 57.22 84 GLU A CA 1
ATOM 694 C C . GLU A 1 84 ? 27.621 -46.271 -71.752 1.00 57.22 84 GLU A C 1
ATOM 696 O O . GLU A 1 84 ? 28.849 -46.242 -71.770 1.00 57.22 84 GLU A O 1
ATOM 701 N N . LEU A 1 85 ? 26.949 -47.413 -71.946 1.00 55.38 85 LEU A N 1
ATOM 702 C CA . LEU A 1 85 ? 27.568 -48.743 -72.068 1.00 55.38 85 LEU A CA 1
ATOM 703 C C . LEU A 1 85 ? 27.666 -49.287 -73.513 1.00 55.38 85 LEU A C 1
ATOM 705 O O . LEU A 1 85 ? 28.273 -50.338 -73.711 1.00 55.38 85 LEU A O 1
ATOM 709 N N . GLU A 1 86 ? 27.106 -48.603 -74.521 1.00 59.25 86 GLU A N 1
ATOM 710 C CA . GLU A 1 86 ? 26.991 -49.108 -75.911 1.00 59.25 86 GLU A CA 1
ATOM 711 C C . GLU A 1 86 ? 27.630 -48.189 -76.975 1.00 59.25 86 GLU A C 1
ATOM 713 O O . GLU A 1 86 ? 27.432 -48.382 -78.177 1.00 59.25 86 GLU A O 1
ATOM 718 N N . ILE A 1 87 ? 28.410 -47.183 -76.566 1.00 67.75 87 ILE A N 1
ATOM 719 C CA . ILE A 1 87 ? 28.995 -46.200 -77.492 1.00 67.75 87 ILE A CA 1
ATOM 720 C C . ILE A 1 87 ? 30.076 -46.862 -78.359 1.00 67.75 87 ILE A C 1
ATOM 722 O O . ILE A 1 87 ? 31.138 -47.259 -77.879 1.00 67.75 87 ILE A O 1
ATOM 726 N N . GLY A 1 88 ? 29.814 -46.970 -79.663 1.00 66.31 88 GLY A N 1
ATOM 727 C CA . GLY A 1 88 ? 30.788 -47.461 -80.639 1.00 66.31 88 GLY A CA 1
ATOM 728 C C . GLY A 1 88 ? 31.951 -46.483 -80.858 1.00 66.31 88 GLY A C 1
ATOM 729 O O . GLY A 1 88 ? 31.837 -45.281 -80.622 1.00 66.31 88 GLY A O 1
ATOM 730 N N . SER A 1 89 ? 33.071 -46.972 -81.402 1.00 66.88 89 SER A N 1
ATOM 731 C CA . SER A 1 89 ? 34.293 -46.176 -81.630 1.00 66.88 89 SER A CA 1
ATOM 732 C C . SER A 1 89 ? 34.094 -44.919 -82.494 1.00 66.88 89 SER A C 1
ATOM 734 O O . SER A 1 89 ? 34.877 -43.983 -82.392 1.00 66.88 89 SER A O 1
ATOM 736 N N . SER A 1 90 ? 33.055 -44.881 -83.337 1.00 68.88 90 SER A N 1
ATOM 737 C CA . SER A 1 90 ? 32.741 -43.742 -84.213 1.00 68.88 90 SER A CA 1
ATOM 738 C C . SER A 1 90 ? 32.001 -42.591 -83.516 1.00 68.88 90 SER A C 1
ATOM 740 O O . SER A 1 90 ? 31.939 -41.506 -84.087 1.00 68.88 90 SER A O 1
ATOM 742 N N . GLU A 1 91 ? 31.416 -42.807 -82.333 1.00 74.50 91 GLU A N 1
ATOM 743 C CA . GLU A 1 91 ? 30.653 -41.789 -81.582 1.00 74.50 91 GLU A CA 1
ATOM 744 C C . GLU A 1 91 ? 31.392 -41.311 -80.318 1.00 74.50 91 GLU A C 1
ATOM 746 O O . GLU A 1 91 ? 30.958 -40.370 -79.657 1.00 74.50 91 GLU A O 1
ATOM 751 N N . MET A 1 92 ? 32.543 -41.919 -80.010 1.00 80.94 92 MET A N 1
ATOM 752 C CA . MET A 1 92 ? 33.333 -41.653 -78.805 1.00 80.94 92 MET A CA 1
ATOM 753 C C . MET A 1 92 ? 33.871 -40.215 -78.739 1.00 80.94 92 MET A C 1
ATOM 755 O O . MET A 1 92 ? 33.854 -39.608 -77.675 1.00 80.94 92 MET A O 1
ATOM 759 N N . GLU A 1 93 ? 34.285 -39.628 -79.865 1.00 84.19 93 GLU A N 1
ATOM 760 C CA . GLU A 1 93 ? 34.752 -38.232 -79.906 1.00 84.19 93 GLU A CA 1
ATOM 761 C C . GLU A 1 93 ? 33.633 -37.238 -79.556 1.00 84.19 93 GLU A C 1
ATOM 763 O O . GLU A 1 93 ? 33.834 -36.317 -78.763 1.00 84.19 93 GLU A O 1
ATOM 768 N N . ALA A 1 94 ? 32.436 -37.454 -80.107 1.00 85.75 94 ALA A N 1
ATOM 769 C CA . ALA A 1 94 ? 31.263 -36.641 -79.808 1.00 85.75 94 ALA A CA 1
ATOM 770 C C . ALA A 1 94 ? 30.859 -36.771 -78.333 1.00 85.75 94 ALA A C 1
ATOM 772 O O . ALA A 1 94 ? 30.580 -35.766 -77.681 1.00 85.75 94 ALA A O 1
ATOM 773 N N . PHE A 1 95 ? 30.904 -37.992 -77.794 1.00 86.75 95 PHE A N 1
ATOM 774 C CA . PHE A 1 95 ? 30.614 -38.259 -76.389 1.00 86.75 95 PHE A CA 1
ATOM 775 C C . PHE A 1 95 ? 31.611 -37.585 -75.433 1.00 86.75 95 PHE A C 1
ATOM 777 O O . PHE A 1 95 ? 31.191 -36.938 -74.478 1.00 86.75 95 PHE A O 1
ATOM 784 N N . GLU A 1 96 ? 32.918 -37.654 -75.700 1.00 87.19 96 GLU A N 1
ATOM 785 C CA . GLU A 1 96 ? 33.938 -36.991 -74.869 1.00 87.19 96 GLU A CA 1
ATOM 786 C C . GLU A 1 96 ? 33.797 -35.461 -74.886 1.00 87.19 96 GLU A C 1
ATOM 788 O O . GLU A 1 96 ? 33.930 -34.792 -73.855 1.00 87.19 96 GLU A O 1
ATOM 793 N N . LYS A 1 97 ? 33.465 -34.876 -76.044 1.00 89.06 97 LYS A N 1
ATOM 794 C CA . LYS A 1 97 ? 33.177 -33.437 -76.149 1.00 89.06 97 LYS A CA 1
ATOM 795 C C . LYS A 1 97 ? 31.895 -33.047 -75.423 1.00 89.06 97 LYS A C 1
ATOM 797 O O . LYS A 1 97 ? 31.884 -32.010 -74.763 1.00 89.06 97 LYS A O 1
ATOM 802 N N . PHE A 1 98 ? 30.855 -33.873 -75.496 1.00 90.31 98 PHE A N 1
ATOM 803 C CA . PHE A 1 98 ? 29.631 -33.696 -74.717 1.00 90.31 98 PHE A CA 1
ATOM 804 C C . PHE A 1 98 ? 29.902 -33.763 -73.211 1.00 90.31 98 PHE A C 1
ATOM 806 O O . PHE A 1 98 ? 29.478 -32.871 -72.480 1.00 90.31 98 PHE A O 1
ATOM 813 N N . LYS A 1 99 ? 30.665 -34.759 -72.751 1.00 89.50 99 LYS A N 1
ATOM 814 C CA . LYS A 1 99 ? 31.068 -34.891 -71.349 1.00 89.50 99 LYS A CA 1
ATOM 815 C C . LYS A 1 99 ? 31.844 -33.663 -70.875 1.00 89.50 99 LYS A C 1
ATOM 817 O O . LYS A 1 99 ? 31.500 -33.083 -69.850 1.00 89.50 99 LYS A O 1
ATOM 822 N N . THR A 1 100 ? 32.810 -33.207 -71.672 1.00 90.75 100 THR A N 1
ATOM 823 C CA . THR A 1 100 ? 33.563 -31.975 -71.396 1.00 90.75 100 THR A CA 1
ATOM 824 C C . THR A 1 100 ? 32.627 -30.765 -71.298 1.00 90.75 100 THR A C 1
ATOM 826 O O . THR A 1 100 ? 32.716 -30.001 -70.344 1.00 90.75 100 THR A O 1
ATOM 829 N N . LEU A 1 101 ? 31.698 -30.588 -72.247 1.00 91.62 101 LEU A N 1
ATOM 830 C CA . LEU A 1 101 ? 30.711 -29.503 -72.211 1.00 91.62 101 LEU A CA 1
ATOM 831 C C . LEU A 1 101 ? 29.853 -29.562 -70.940 1.00 91.62 101 LEU A C 1
ATOM 833 O O . LEU A 1 101 ? 29.640 -28.536 -70.295 1.00 91.62 101 LEU A O 1
ATOM 837 N N . LYS A 1 102 ? 29.374 -30.755 -70.578 1.00 91.50 102 LYS A N 1
ATOM 838 C CA . LYS A 1 102 ? 28.555 -30.987 -69.388 1.00 91.50 102 LYS A CA 1
ATOM 839 C C . LYS A 1 102 ? 29.308 -30.607 -68.114 1.00 91.50 102 LYS A C 1
ATOM 841 O O . LYS A 1 102 ? 28.810 -29.782 -67.355 1.00 91.50 102 LYS A O 1
ATOM 846 N N . GLU A 1 103 ? 30.537 -31.089 -67.942 1.00 91.38 103 GLU A N 1
ATOM 847 C CA . GLU A 1 103 ? 31.403 -30.742 -66.805 1.00 91.38 103 GLU A CA 1
ATOM 848 C C . GLU A 1 103 ? 31.674 -29.226 -66.729 1.00 91.38 103 GLU A C 1
ATOM 850 O O . GLU A 1 103 ? 31.583 -28.615 -65.662 1.00 91.38 103 GLU A O 1
ATOM 855 N N . GLN A 1 104 ? 31.948 -28.581 -67.867 1.00 91.06 104 GLN A N 1
ATOM 856 C CA . GLN A 1 104 ? 32.188 -27.135 -67.952 1.00 91.06 104 GLN A CA 1
ATOM 857 C C . GLN A 1 104 ? 30.946 -26.299 -67.595 1.00 91.06 104 GLN A C 1
ATOM 859 O O . GLN A 1 104 ? 31.057 -25.265 -66.921 1.00 91.06 104 GLN A O 1
ATOM 864 N N . MET A 1 105 ? 29.760 -26.735 -68.029 1.00 92.62 105 MET A N 1
ATOM 865 C CA . MET A 1 105 ? 28.490 -26.088 -67.697 1.00 92.62 105 MET A CA 1
ATOM 866 C C . MET A 1 105 ? 28.093 -26.318 -66.234 1.00 92.62 105 MET A C 1
ATOM 868 O O . MET A 1 105 ? 27.632 -25.373 -65.595 1.00 92.62 105 MET A O 1
ATOM 872 N N . GLU A 1 106 ? 28.321 -27.510 -65.678 1.00 91.12 106 GLU A N 1
ATOM 873 C CA . GLU A 1 106 ? 28.071 -27.835 -64.264 1.00 91.12 106 GLU A CA 1
ATOM 874 C C . GLU A 1 106 ? 28.998 -27.061 -63.314 1.00 91.12 106 GLU A C 1
ATOM 876 O O . GLU A 1 106 ? 28.541 -26.521 -62.300 1.00 91.12 106 GLU A O 1
ATOM 881 N N . ALA A 1 107 ? 30.286 -26.934 -63.652 1.00 90.00 107 ALA A N 1
ATOM 882 C CA . ALA A 1 107 ? 31.237 -26.125 -62.888 1.00 90.00 107 ALA A CA 1
ATOM 883 C C . ALA A 1 107 ? 30.827 -24.643 -62.866 1.00 90.00 107 ALA A C 1
ATOM 885 O O . ALA A 1 107 ? 30.834 -24.000 -61.813 1.00 90.00 107 ALA A O 1
ATOM 886 N N . THR A 1 108 ? 30.399 -24.114 -64.018 1.00 92.94 108 THR A N 1
ATOM 887 C CA . THR A 1 108 ? 29.920 -22.729 -64.126 1.00 92.94 108 THR A CA 1
ATOM 888 C C . THR A 1 108 ? 28.599 -22.528 -63.376 1.00 92.94 108 THR A C 1
ATOM 890 O O . THR A 1 108 ? 28.451 -21.533 -62.675 1.00 92.94 108 THR A O 1
ATOM 893 N N . ASP A 1 109 ? 27.660 -23.476 -63.443 1.00 92.00 109 ASP A N 1
ATOM 894 C CA . ASP A 1 109 ? 26.392 -23.426 -62.699 1.00 92.00 109 ASP A CA 1
ATOM 895 C C . ASP A 1 109 ? 26.605 -23.478 -61.177 1.00 92.00 109 ASP A C 1
ATOM 897 O O . ASP A 1 109 ? 25.994 -22.714 -60.427 1.00 92.00 109 ASP A O 1
ATOM 901 N N . THR A 1 110 ? 27.527 -24.323 -60.710 1.00 92.81 110 THR A N 1
ATOM 902 C CA . THR A 1 110 ? 27.907 -24.402 -59.291 1.00 92.81 110 THR A CA 1
ATOM 903 C C . THR A 1 110 ? 28.475 -23.069 -58.802 1.00 92.81 110 THR A C 1
ATOM 905 O O . THR A 1 110 ? 28.075 -22.572 -57.744 1.00 92.81 110 THR A O 1
ATOM 908 N N . TRP A 1 111 ? 29.343 -22.442 -59.601 1.00 95.50 111 TRP A N 1
ATOM 909 C CA . TRP A 1 111 ? 29.843 -21.099 -59.321 1.00 95.50 111 TRP A CA 1
ATOM 910 C C . TRP A 1 111 ? 28.716 -20.053 -59.331 1.00 95.50 111 TRP A C 1
ATOM 912 O O . TRP A 1 111 ? 28.604 -19.279 -58.381 1.00 95.50 111 TRP A O 1
ATOM 922 N N . CYS A 1 112 ? 27.816 -20.067 -60.323 1.00 93.31 112 CYS A N 1
ATOM 923 C CA . CYS A 1 112 ? 26.674 -19.147 -60.398 1.00 93.31 112 CYS A CA 1
ATOM 924 C C . CYS A 1 112 ? 25.744 -19.278 -59.186 1.00 93.31 112 CYS A C 1
ATOM 926 O O . CYS A 1 112 ? 25.267 -18.271 -58.667 1.00 93.31 112 CYS A O 1
ATOM 928 N N . LYS A 1 113 ? 25.501 -20.494 -58.683 1.00 92.75 113 LYS A N 1
ATOM 929 C CA . LYS A 1 113 ? 24.728 -20.724 -57.449 1.00 92.75 113 LYS A CA 1
ATOM 930 C C . LYS A 1 113 ? 25.401 -20.083 -56.235 1.00 92.75 113 LYS A C 1
ATOM 932 O O . LYS A 1 113 ? 24.726 -19.418 -55.447 1.00 92.75 113 LYS A O 1
ATOM 937 N N . ARG A 1 114 ? 26.722 -20.238 -56.099 1.00 93.69 114 ARG A N 1
ATOM 938 C CA . ARG A 1 114 ? 27.523 -19.629 -55.023 1.00 93.69 114 ARG A CA 1
ATOM 939 C C . ARG A 1 114 ? 27.530 -18.096 -55.124 1.00 93.69 114 ARG A C 1
ATOM 941 O O . ARG A 1 114 ? 27.241 -17.426 -54.136 1.00 93.69 114 ARG A O 1
ATOM 948 N N . ALA A 1 115 ? 27.745 -17.546 -56.320 1.00 92.88 115 ALA A N 1
ATOM 949 C CA . ALA A 1 115 ? 27.707 -16.107 -56.587 1.00 92.88 115 ALA A CA 1
ATOM 950 C C . ALA A 1 115 ? 26.316 -15.498 -56.334 1.00 92.88 115 ALA A C 1
ATOM 952 O O . ALA A 1 115 ? 26.201 -14.461 -55.683 1.00 92.88 115 ALA A O 1
ATOM 953 N N . ASN A 1 116 ? 25.243 -16.165 -56.766 1.00 92.06 116 ASN A N 1
ATOM 954 C CA . ASN A 1 116 ? 23.872 -15.730 -56.497 1.00 92.06 116 ASN A CA 1
ATOM 955 C C . ASN A 1 116 ? 23.551 -15.753 -55.000 1.00 92.06 116 ASN A C 1
ATOM 957 O O . ASN A 1 116 ? 22.970 -14.794 -54.495 1.00 92.06 116 ASN A O 1
ATOM 961 N N . LYS A 1 117 ? 23.963 -16.797 -54.267 1.00 90.44 117 LYS A N 1
ATOM 962 C CA . LYS A 1 117 ? 23.818 -16.847 -52.804 1.00 90.44 117 LYS A CA 1
ATOM 963 C C . LYS A 1 117 ? 24.530 -15.666 -52.138 1.00 90.44 117 LYS A C 1
ATOM 965 O O . LYS A 1 117 ? 23.959 -15.027 -51.262 1.00 90.44 117 LYS A O 1
ATOM 970 N N . PHE A 1 118 ? 25.736 -15.338 -52.594 1.00 90.69 118 PHE A N 1
ATOM 971 C CA . PHE A 1 118 ? 26.488 -14.187 -52.103 1.00 90.69 118 PHE A CA 1
ATOM 972 C C . PHE A 1 118 ? 25.763 -12.855 -52.395 1.00 90.69 118 PHE A C 1
ATOM 974 O O . PHE A 1 118 ? 25.580 -12.030 -51.500 1.00 90.69 118 PHE A O 1
ATOM 981 N N . LEU A 1 119 ? 25.282 -12.651 -53.626 1.00 88.88 119 LEU A N 1
ATOM 982 C CA . LEU A 1 119 ? 24.559 -11.438 -54.038 1.00 88.88 119 LEU A CA 1
ATOM 983 C C . LEU A 1 119 ? 23.179 -11.292 -53.368 1.00 88.88 119 LEU A C 1
ATOM 985 O O . LEU A 1 119 ? 22.689 -10.172 -53.203 1.00 88.88 119 LEU A O 1
ATOM 989 N N . GLN A 1 120 ? 22.547 -12.391 -52.945 1.00 86.62 120 GLN A N 1
ATOM 990 C CA . GLN A 1 120 ? 21.286 -12.354 -52.198 1.00 86.62 120 GLN A CA 1
ATOM 991 C C . GLN A 1 120 ? 21.431 -11.636 -50.848 1.00 86.62 120 GLN A C 1
ATOM 993 O O . GLN A 1 120 ? 20.524 -10.880 -50.493 1.00 86.62 120 GLN A O 1
ATOM 998 N N . THR A 1 121 ? 22.572 -11.767 -50.155 1.00 83.81 121 THR A N 1
ATOM 999 C CA . THR A 1 121 ? 22.838 -11.075 -48.878 1.00 83.81 121 THR A CA 1
ATOM 1000 C C . THR A 1 121 ? 22.706 -9.553 -49.022 1.00 83.81 121 THR A C 1
ATOM 1002 O O . THR A 1 121 ? 22.009 -8.908 -48.237 1.00 83.81 121 THR A O 1
ATOM 1005 N N . LYS A 1 122 ? 23.258 -8.971 -50.096 1.00 81.69 122 LYS A N 1
ATOM 1006 C CA . LYS A 1 122 ? 23.117 -7.539 -50.435 1.00 81.69 122 LYS A CA 1
ATOM 1007 C C . LYS A 1 122 ? 21.650 -7.121 -50.583 1.00 81.69 122 LYS A C 1
ATOM 1009 O O . LYS A 1 122 ? 21.227 -6.086 -50.064 1.00 81.69 122 LYS A O 1
ATOM 1014 N N . ASN A 1 123 ? 20.856 -7.920 -51.295 1.00 79.62 123 ASN A N 1
ATOM 1015 C CA . ASN A 1 123 ? 19.435 -7.634 -51.497 1.00 79.62 123 ASN A CA 1
ATOM 1016 C C . ASN A 1 123 ? 18.661 -7.705 -50.177 1.00 79.62 123 ASN A C 1
ATOM 1018 O O . ASN A 1 123 ? 17.842 -6.827 -49.904 1.00 79.62 123 ASN A O 1
ATOM 1022 N N . THR A 1 124 ? 18.959 -8.692 -49.328 1.00 80.75 124 THR A N 1
ATOM 1023 C CA . THR A 1 124 ? 18.344 -8.797 -48.000 1.00 80.75 124 THR A CA 1
ATOM 1024 C C . THR A 1 124 ? 18.711 -7.627 -47.086 1.00 80.75 124 THR A C 1
ATOM 1026 O O . THR A 1 124 ? 17.821 -7.086 -46.427 1.00 80.75 124 THR A O 1
ATOM 1029 N N . SER A 1 125 ? 19.965 -7.157 -47.104 1.00 80.38 125 SER A N 1
ATOM 1030 C CA . SER A 1 125 ? 20.395 -5.978 -46.337 1.00 80.38 125 SER A CA 1
ATOM 1031 C C . SER A 1 125 ? 19.650 -4.711 -46.771 1.00 80.38 125 SER A C 1
ATOM 1033 O O . SER A 1 125 ? 19.112 -3.988 -45.934 1.00 80.38 125 SER A O 1
ATOM 1035 N N . ARG A 1 126 ? 19.498 -4.485 -48.084 1.00 79.56 126 ARG A N 1
ATOM 1036 C CA . ARG A 1 126 ? 18.744 -3.338 -48.627 1.00 79.56 126 ARG A CA 1
ATOM 1037 C C . ARG A 1 126 ? 17.254 -3.369 -48.284 1.00 79.56 126 ARG A C 1
ATOM 1039 O O . ARG A 1 126 ? 16.659 -2.324 -48.023 1.00 79.56 126 ARG A O 1
ATOM 1046 N N . VAL A 1 127 ? 16.628 -4.547 -48.302 1.00 77.50 127 VAL A N 1
ATOM 1047 C CA . VAL A 1 127 ? 15.208 -4.698 -47.939 1.00 77.50 127 VAL A CA 1
ATOM 1048 C C . VAL A 1 127 ? 14.989 -4.384 -46.455 1.00 77.50 127 VAL A C 1
ATOM 1050 O O . VAL A 1 127 ? 14.049 -3.662 -46.123 1.00 77.50 127 VAL A O 1
ATOM 1053 N N . ARG A 1 128 ? 15.881 -4.841 -45.565 1.00 73.06 128 ARG A N 1
ATOM 1054 C CA . ARG A 1 128 ? 15.820 -4.531 -44.124 1.00 73.06 128 ARG A CA 1
ATOM 1055 C C . ARG A 1 128 ? 15.970 -3.044 -43.837 1.00 73.06 128 ARG A C 1
ATOM 1057 O O . ARG A 1 128 ? 15.184 -2.490 -43.075 1.00 73.06 128 ARG A O 1
ATOM 1064 N N . GLN A 1 129 ? 16.927 -2.395 -44.489 1.00 75.94 129 GLN A N 1
ATOM 1065 C CA . GLN A 1 129 ? 17.152 -0.959 -44.355 1.00 75.94 129 GLN A CA 1
ATOM 1066 C C . GLN A 1 129 ? 15.901 -0.145 -44.733 1.00 75.94 129 GLN A C 1
ATOM 1068 O O . GLN A 1 129 ? 15.507 0.771 -44.016 1.00 75.94 129 GLN A O 1
ATOM 1073 N N . ARG A 1 130 ? 15.200 -0.539 -45.807 1.00 74.12 130 ARG A N 1
ATOM 1074 C CA . ARG A 1 130 ? 13.912 0.067 -46.197 1.00 74.12 130 ARG A CA 1
ATOM 1075 C C . ARG A 1 130 ? 12.801 -0.196 -45.177 1.00 74.12 130 ARG A C 1
ATOM 1077 O O . ARG A 1 130 ? 12.019 0.703 -44.892 1.00 74.12 130 ARG A O 1
ATOM 1084 N N . SER A 1 131 ? 12.743 -1.403 -44.612 1.00 70.62 131 SER A N 1
ATOM 1085 C CA . SER A 1 131 ? 11.765 -1.748 -43.573 1.00 70.62 131 SER A CA 1
ATOM 1086 C C . SER A 1 131 ? 11.975 -0.951 -42.281 1.00 70.62 131 SER A C 1
ATOM 1088 O O . SER A 1 131 ? 10.996 -0.534 -41.669 1.00 70.62 131 SER A O 1
ATOM 1090 N N . ARG A 1 132 ? 13.231 -0.709 -41.875 1.00 67.12 132 ARG A N 1
ATOM 1091 C CA . ARG A 1 132 ? 13.571 0.132 -40.712 1.00 67.12 132 ARG A CA 1
ATOM 1092 C C . ARG A 1 132 ? 13.146 1.587 -40.924 1.00 67.12 132 ARG A C 1
ATOM 1094 O O . ARG A 1 132 ? 12.512 2.158 -40.042 1.00 67.12 132 ARG A O 1
ATOM 1101 N N . ASN A 1 133 ? 13.406 2.151 -42.106 1.00 61.66 133 ASN A N 1
ATOM 1102 C CA . ASN A 1 133 ? 13.004 3.525 -42.423 1.00 61.66 133 ASN A CA 1
ATOM 1103 C C . ASN A 1 133 ? 11.477 3.712 -42.464 1.00 61.66 133 ASN A C 1
ATOM 1105 O O . ASN A 1 133 ? 10.992 4.747 -42.025 1.00 61.66 133 ASN A O 1
ATOM 1109 N N . ASN A 1 134 ? 10.714 2.713 -42.922 1.00 59.88 134 ASN A N 1
ATOM 1110 C CA . ASN A 1 134 ? 9.248 2.798 -42.949 1.00 59.88 134 ASN A CA 1
ATOM 1111 C C . ASN A 1 134 ? 8.604 2.761 -41.549 1.00 59.88 134 ASN A C 1
ATOM 1113 O O . ASN A 1 134 ? 7.559 3.373 -41.355 1.00 59.88 134 ASN A O 1
ATOM 1117 N N . ASN A 1 135 ? 9.212 2.082 -40.570 1.00 55.19 135 ASN A N 1
ATOM 1118 C CA . ASN A 1 135 ? 8.698 2.057 -39.193 1.00 55.19 135 ASN A CA 1
ATOM 1119 C C . ASN A 1 135 ? 8.986 3.360 -38.426 1.00 55.19 135 ASN A C 1
ATOM 1121 O O . ASN A 1 135 ? 8.239 3.711 -37.511 1.00 55.19 135 ASN A O 1
ATOM 1125 N N . HIS A 1 136 ? 10.033 4.098 -38.806 1.00 50.72 136 HIS A N 1
ATOM 1126 C CA . HIS A 1 136 ? 10.407 5.357 -38.155 1.00 50.72 136 HIS A CA 1
ATOM 1127 C C . HIS A 1 136 ? 9.456 6.523 -38.504 1.00 50.72 136 HIS A C 1
ATOM 1129 O O . HIS A 1 136 ? 9.394 7.501 -37.763 1.00 50.72 136 HIS A O 1
ATOM 1135 N N . ASP A 1 137 ? 8.679 6.406 -39.588 1.00 42.66 137 ASP A N 1
ATOM 1136 C CA . ASP A 1 137 ? 7.737 7.438 -40.061 1.00 42.66 137 ASP A CA 1
ATOM 1137 C C . ASP A 1 137 ? 6.310 7.274 -39.478 1.00 42.66 137 ASP A C 1
ATOM 1139 O O . ASP A 1 137 ? 5.420 8.086 -39.718 1.00 42.66 137 ASP A O 1
ATOM 1143 N N . SER A 1 138 ? 6.073 6.227 -38.672 1.00 46.81 138 SER A N 1
ATOM 1144 C CA . SER A 1 138 ? 4.765 5.934 -38.051 1.00 46.81 138 SER A CA 1
ATOM 1145 C C . SER A 1 138 ? 4.618 6.342 -36.574 1.00 46.81 138 SER A C 1
ATOM 1147 O O . SER A 1 138 ? 3.574 6.095 -35.974 1.00 46.81 138 SER A O 1
ATOM 1149 N N . THR A 1 139 ? 5.610 7.003 -35.967 1.00 41.09 139 THR A N 1
ATOM 1150 C CA . THR A 1 139 ? 5.621 7.343 -34.524 1.00 41.09 139 THR A CA 1
ATOM 1151 C C . THR A 1 139 ? 5.210 8.782 -34.184 1.00 41.09 139 THR A C 1
ATOM 1153 O O . THR A 1 139 ? 5.497 9.276 -33.095 1.00 41.09 139 THR A O 1
ATOM 1156 N N . HIS A 1 140 ? 4.432 9.437 -35.049 1.00 40.25 140 HIS A N 1
ATOM 1157 C CA . HIS A 1 140 ? 3.703 10.661 -34.697 1.00 40.25 140 HIS A CA 1
ATOM 1158 C C . HIS A 1 140 ? 2.181 10.465 -34.744 1.00 40.25 140 HIS A C 1
ATOM 1160 O O . HIS A 1 140 ? 1.487 11.127 -35.506 1.00 40.25 140 HIS A O 1
ATOM 1166 N N . ALA A 1 141 ? 1.645 9.587 -33.888 1.00 36.75 141 ALA A N 1
ATOM 1167 C CA . ALA A 1 141 ? 0.293 9.742 -33.342 1.00 36.75 141 ALA A CA 1
ATOM 1168 C C . ALA A 1 141 ? 0.030 8.819 -32.134 1.00 36.75 141 ALA A C 1
ATOM 1170 O O . ALA A 1 141 ? -0.032 7.601 -32.262 1.00 36.75 141 ALA A O 1
ATOM 1171 N N . SER A 1 142 ? -0.291 9.459 -31.007 1.00 32.28 142 SER A N 1
ATOM 1172 C CA . SER A 1 142 ? -1.094 8.990 -29.862 1.00 32.28 142 SER A CA 1
ATOM 1173 C C . SER A 1 142 ? -0.478 8.155 -28.720 1.00 32.28 142 SER A C 1
ATOM 1175 O O . SER A 1 142 ? 0.216 7.163 -28.891 1.00 32.28 142 SER A O 1
ATOM 1177 N N . ASN A 1 143 ? -0.831 8.642 -27.525 1.00 34.62 143 ASN A N 1
ATOM 1178 C CA . ASN A 1 143 ? -0.638 8.164 -26.159 1.00 34.62 143 ASN A CA 1
ATOM 1179 C C . ASN A 1 143 ? -0.701 6.646 -25.913 1.00 34.62 143 ASN A C 1
ATOM 1181 O O . ASN A 1 143 ? -1.698 5.998 -26.209 1.00 34.62 143 ASN A O 1
ATOM 1185 N N . GLY A 1 144 ? 0.271 6.185 -25.119 1.00 31.61 144 GLY A N 1
ATOM 1186 C CA . GLY A 1 144 ? 0.017 5.495 -23.854 1.00 31.61 144 GLY A CA 1
ATOM 1187 C C . GLY A 1 144 ? -0.470 4.054 -23.926 1.00 31.61 144 GLY A C 1
ATOM 1188 O O . GLY A 1 144 ? -1.652 3.807 -23.738 1.00 31.61 144 GLY A O 1
ATOM 1189 N N . THR A 1 145 ? 0.448 3.096 -24.031 1.00 27.62 145 THR A N 1
ATOM 1190 C CA . THR A 1 145 ? 0.523 1.927 -23.131 1.00 27.62 145 THR A CA 1
ATOM 1191 C C . THR A 1 145 ? 1.822 1.174 -23.398 1.00 27.62 145 THR A C 1
ATOM 1193 O O . THR A 1 145 ? 2.299 1.115 -24.526 1.00 27.62 145 THR A O 1
ATOM 1196 N N . SER A 1 146 ? 2.405 0.637 -22.331 1.00 37.44 146 SER A N 1
ATOM 1197 C CA . SER A 1 146 ? 3.597 -0.209 -22.296 1.00 37.44 146 SER A CA 1
ATOM 1198 C C . SER A 1 146 ? 3.601 -1.283 -23.393 1.00 37.44 146 SER A C 1
ATOM 1200 O O . SER A 1 146 ? 3.006 -2.350 -23.233 1.00 37.44 146 SER A O 1
ATOM 1202 N N . ALA A 1 147 ? 4.302 -1.012 -24.494 1.00 28.84 147 ALA A N 1
ATOM 1203 C CA . ALA A 1 147 ? 4.693 -2.028 -25.455 1.00 28.84 147 ALA A CA 1
ATOM 1204 C C . ALA A 1 147 ? 5.985 -2.672 -24.943 1.00 28.84 147 ALA A C 1
ATOM 1206 O O . ALA A 1 147 ? 7.043 -2.051 -24.905 1.00 28.84 147 ALA A O 1
ATOM 1207 N N . SER A 1 148 ? 5.820 -3.903 -24.469 1.00 26.61 148 SER A N 1
ATOM 1208 C CA . SER A 1 148 ? 6.831 -4.824 -23.968 1.00 26.61 148 SER A CA 1
ATOM 1209 C C . SER A 1 148 ? 8.180 -4.693 -24.681 1.00 26.61 148 SER A C 1
ATOM 1211 O O . SER A 1 148 ? 8.305 -5.001 -25.865 1.00 26.61 148 SER A O 1
ATOM 1213 N N . LEU A 1 149 ? 9.199 -4.322 -23.907 1.00 31.75 149 LEU A N 1
ATOM 1214 C CA . LEU A 1 149 ? 10.606 -4.585 -24.188 1.00 31.75 149 LEU A CA 1
ATOM 1215 C C . LEU A 1 149 ? 10.811 -6.104 -24.192 1.00 31.75 149 LEU A C 1
ATOM 1217 O O . LEU A 1 149 ? 11.138 -6.699 -23.178 1.00 31.75 149 LEU A O 1
ATOM 1221 N N . ASN A 1 150 ? 10.514 -6.744 -25.315 1.00 28.47 150 ASN A N 1
ATOM 1222 C CA . ASN A 1 150 ? 10.963 -8.093 -25.630 1.00 28.47 150 ASN A CA 1
ATOM 1223 C C . ASN A 1 150 ? 11.109 -8.181 -27.148 1.00 28.47 150 ASN A C 1
ATOM 1225 O O . ASN A 1 150 ? 10.302 -8.801 -27.830 1.00 28.47 150 ASN A O 1
ATOM 1229 N N . ASP A 1 151 ? 12.155 -7.537 -27.661 1.00 28.66 151 ASP A N 1
ATOM 1230 C CA . ASP A 1 151 ? 12.752 -7.915 -28.943 1.00 28.66 151 ASP A CA 1
ATOM 1231 C C . ASP A 1 151 ? 14.219 -8.302 -28.701 1.00 28.66 151 ASP A C 1
ATOM 1233 O O . ASP A 1 151 ? 15.166 -7.725 -29.223 1.00 28.66 151 ASP A O 1
ATOM 1237 N N . SER A 1 152 ? 14.402 -9.265 -27.793 1.00 34.66 152 SER A N 1
ATOM 1238 C CA . SER A 1 152 ? 15.605 -10.093 -27.723 1.00 34.66 152 SER A CA 1
ATOM 1239 C C . SER A 1 152 ? 15.312 -11.418 -28.418 1.00 34.66 152 SER A C 1
ATOM 1241 O O . SER A 1 152 ? 14.929 -12.384 -27.769 1.00 34.66 152 SER A O 1
ATOM 1243 N N . CYS A 1 153 ? 15.448 -11.447 -29.745 1.00 26.98 153 CYS A N 1
ATOM 1244 C CA . CYS A 1 153 ? 15.769 -12.627 -30.561 1.00 26.98 153 CYS A CA 1
ATOM 1245 C C . CYS A 1 153 ? 15.830 -12.143 -32.020 1.00 26.98 153 CYS A C 1
ATOM 1247 O O . CYS A 1 153 ? 14.836 -11.690 -32.562 1.00 26.98 153 CYS A O 1
ATOM 1249 N N . GLY A 1 154 ? 16.944 -12.148 -32.734 1.00 32.97 154 GLY A N 1
ATOM 1250 C CA . GLY A 1 154 ? 17.850 -13.270 -32.881 1.00 32.97 154 GLY A CA 1
ATOM 1251 C C . GLY A 1 154 ? 18.198 -13.378 -34.366 1.00 32.97 154 GLY A C 1
ATOM 1252 O O . GLY A 1 154 ? 17.327 -13.344 -35.232 1.00 32.97 154 GLY A O 1
ATOM 1253 N N . SER A 1 155 ? 19.493 -13.501 -34.635 1.00 33.19 155 SER A N 1
ATOM 1254 C CA . SER A 1 155 ? 20.148 -13.513 -35.945 1.00 33.19 155 SER A CA 1
ATOM 1255 C C . SER A 1 155 ? 20.297 -12.144 -36.622 1.00 33.19 155 SER A C 1
ATOM 1257 O O . SER A 1 155 ? 19.590 -11.781 -37.571 1.00 33.19 155 SER A O 1
ATOM 1259 N N . GLU A 1 156 ? 21.371 -11.446 -36.236 1.00 52.19 156 GLU A N 1
ATOM 1260 C CA . GLU A 1 156 ? 22.200 -10.769 -37.238 1.00 52.19 156 GLU A CA 1
ATOM 1261 C C . GLU A 1 156 ? 22.329 -11.722 -38.439 1.00 52.19 156 GLU A C 1
ATOM 1263 O O . GLU A 1 156 ? 22.656 -12.902 -38.270 1.00 52.19 156 GLU A O 1
ATOM 1268 N N . ILE A 1 157 ? 21.952 -11.277 -39.643 1.00 58.22 157 ILE A N 1
ATOM 1269 C CA . ILE A 1 157 ? 22.296 -12.073 -40.825 1.00 58.22 157 ILE A CA 1
ATOM 1270 C C . ILE A 1 157 ? 23.818 -12.006 -40.883 1.00 58.22 157 ILE A C 1
ATOM 1272 O O . ILE A 1 157 ? 24.337 -10.886 -40.888 1.00 58.22 157 ILE A O 1
ATOM 1276 N N . PRO A 1 158 ? 24.526 -13.145 -40.913 1.00 69.19 158 PRO A N 1
ATOM 1277 C CA . PRO A 1 158 ? 25.968 -13.127 -41.050 1.00 69.19 158 PRO A CA 1
ATOM 1278 C C . PRO A 1 158 ? 26.297 -12.402 -42.354 1.00 69.19 158 PRO A C 1
ATOM 1280 O O . PRO A 1 158 ? 25.978 -12.870 -43.447 1.00 69.19 158 PRO A O 1
ATOM 1283 N N . LEU A 1 159 ? 26.860 -11.203 -42.217 1.00 79.12 159 LEU A N 1
ATOM 1284 C CA . LEU A 1 159 ? 27.377 -10.430 -43.336 1.00 79.12 159 LEU A CA 1
ATOM 1285 C C . LEU A 1 159 ? 28.416 -11.283 -44.067 1.00 79.12 159 LEU A C 1
ATOM 1287 O O . LEU A 1 159 ? 29.172 -12.017 -43.426 1.00 79.12 159 LEU A O 1
ATOM 1291 N N . ASN A 1 160 ? 28.478 -11.175 -45.391 1.00 87.38 160 ASN A N 1
ATOM 1292 C CA . ASN A 1 160 ? 29.428 -11.972 -46.156 1.00 87.38 160 ASN A CA 1
ATOM 1293 C C . ASN A 1 160 ? 30.864 -11.509 -45.879 1.00 87.38 160 ASN A C 1
ATOM 1295 O O . ASN A 1 160 ? 31.139 -10.308 -45.857 1.00 87.38 160 ASN A O 1
ATOM 1299 N N . GLU A 1 161 ? 31.802 -12.441 -45.748 1.00 87.75 161 GLU A N 1
ATOM 1300 C CA . GLU A 1 161 ? 33.219 -12.097 -45.653 1.00 87.75 161 GLU A CA 1
ATOM 1301 C C . GLU A 1 161 ? 33.768 -11.566 -46.989 1.00 87.75 161 GLU A C 1
ATOM 1303 O O . GLU A 1 161 ? 33.382 -12.004 -48.076 1.00 87.75 161 GLU A O 1
ATOM 1308 N N . VAL A 1 162 ? 34.731 -10.642 -46.920 1.00 89.75 162 VAL A N 1
ATOM 1309 C CA . VAL A 1 162 ? 35.435 -10.114 -48.108 1.00 89.75 162 VAL A CA 1
ATOM 1310 C C . VAL A 1 162 ? 36.277 -11.193 -48.793 1.00 89.75 162 VAL A C 1
ATOM 1312 O O . VAL A 1 162 ? 36.433 -11.171 -50.013 1.00 89.75 162 VAL A O 1
ATOM 1315 N N . SER A 1 163 ? 36.798 -12.149 -48.019 1.00 89.56 163 SER A N 1
ATOM 1316 C CA . SER A 1 163 ? 37.564 -13.310 -48.493 1.00 89.56 163 SER A CA 1
ATOM 1317 C C . SER A 1 163 ? 36.806 -14.079 -49.585 1.00 89.56 163 SER A C 1
ATOM 1319 O O . SER A 1 163 ? 37.370 -14.402 -50.632 1.00 89.56 163 SER A O 1
ATOM 1321 N N . GLU A 1 164 ? 35.507 -14.286 -49.376 1.00 90.94 164 GLU A N 1
ATOM 1322 C CA . GLU A 1 164 ? 34.614 -15.007 -50.277 1.00 90.94 164 GLU A CA 1
ATOM 1323 C C . GLU A 1 164 ? 34.366 -14.241 -51.584 1.00 90.94 164 GLU A C 1
ATOM 1325 O O . GLU A 1 164 ? 34.421 -14.829 -52.667 1.00 90.94 164 GLU A O 1
ATOM 1330 N N . LEU A 1 165 ? 34.187 -12.915 -51.513 1.00 91.56 165 LEU A N 1
ATOM 1331 C CA . LEU A 1 165 ? 34.095 -12.062 -52.705 1.00 91.56 165 LEU A CA 1
ATOM 1332 C C . LEU A 1 165 ? 35.370 -12.164 -53.550 1.00 91.56 165 LEU A C 1
ATOM 1334 O O . LEU A 1 165 ? 35.304 -12.326 -54.767 1.00 91.56 165 LEU A O 1
ATOM 1338 N N . VAL A 1 166 ? 36.537 -12.098 -52.905 1.00 91.75 166 VAL A N 1
ATOM 1339 C CA . VAL A 1 166 ? 37.836 -12.199 -53.583 1.00 91.75 166 VAL A CA 1
ATOM 1340 C C . VAL A 1 166 ? 38.034 -13.584 -54.208 1.00 91.75 166 VAL A C 1
ATOM 1342 O O . VAL A 1 166 ? 38.544 -13.666 -55.327 1.00 91.75 166 VAL A O 1
ATOM 1345 N N . SER A 1 167 ? 37.609 -14.660 -53.534 1.00 93.69 167 SER A N 1
ATOM 1346 C CA . SER A 1 167 ? 37.639 -16.024 -54.087 1.00 93.69 167 SER A CA 1
ATOM 1347 C C . SER A 1 167 ? 36.804 -16.121 -55.360 1.00 93.69 167 SER A C 1
ATOM 1349 O O . SER A 1 167 ? 37.322 -16.513 -56.405 1.00 93.69 167 SER A O 1
ATOM 1351 N N . LEU A 1 168 ? 35.539 -15.695 -55.298 1.00 94.31 168 LEU A N 1
ATOM 1352 C CA . LEU A 1 168 ? 34.623 -15.759 -56.435 1.00 94.31 168 LEU A CA 1
ATOM 1353 C C . LEU A 1 168 ? 35.140 -14.962 -57.639 1.00 94.31 168 LEU A C 1
ATOM 1355 O O . LEU A 1 168 ? 35.053 -15.448 -58.764 1.00 94.31 168 LEU A O 1
ATOM 1359 N N . LEU A 1 169 ? 35.718 -13.777 -57.411 1.00 93.56 169 LEU A N 1
ATOM 1360 C CA . LEU A 1 169 ? 36.318 -12.953 -58.467 1.00 93.56 169 LEU A CA 1
ATOM 1361 C C . LEU A 1 169 ? 37.551 -13.612 -59.101 1.00 93.56 169 LEU A C 1
ATOM 1363 O O . LEU A 1 169 ? 37.739 -13.517 -60.313 1.00 93.56 169 LEU A O 1
ATOM 1367 N N . ARG A 1 170 ? 38.385 -14.293 -58.303 1.00 94.06 170 ARG A N 1
ATOM 1368 C CA . ARG A 1 170 ? 39.582 -14.996 -58.791 1.00 94.06 170 ARG A CA 1
ATOM 1369 C C . ARG A 1 170 ? 39.234 -16.201 -59.668 1.00 94.06 170 ARG A C 1
ATOM 1371 O O . ARG A 1 170 ? 40.012 -16.537 -60.553 1.00 94.06 170 ARG A O 1
ATOM 1378 N N . GLU A 1 171 ? 38.084 -16.829 -59.439 1.00 93.75 171 GLU A N 1
ATOM 1379 C CA . GLU A 1 171 ? 37.609 -17.993 -60.198 1.00 93.75 171 GLU A CA 1
ATOM 1380 C C . GLU A 1 171 ? 37.055 -17.610 -61.593 1.00 93.75 171 GLU A C 1
ATOM 1382 O O . GLU A 1 171 ? 37.098 -18.431 -62.513 1.00 93.75 171 GLU A O 1
ATOM 1387 N N . ILE A 1 172 ? 36.612 -16.359 -61.809 1.00 93.44 172 ILE A N 1
ATOM 1388 C CA . ILE A 1 172 ? 35.993 -15.901 -63.075 1.00 93.44 172 ILE A CA 1
ATOM 1389 C C . ILE A 1 172 ? 36.852 -16.192 -64.324 1.00 93.44 172 ILE A C 1
ATOM 1391 O O . ILE A 1 172 ? 36.298 -16.725 -65.293 1.00 93.44 172 ILE A O 1
ATOM 1395 N N . PRO A 1 173 ? 38.167 -15.884 -64.365 1.00 91.19 173 PRO A N 1
ATOM 1396 C CA . PRO A 1 173 ? 38.991 -16.126 -65.551 1.00 91.19 173 PRO A CA 1
ATOM 1397 C C . PRO A 1 173 ? 39.177 -17.613 -65.873 1.00 91.19 173 PRO A C 1
ATOM 1399 O O . PRO A 1 173 ? 39.321 -17.960 -67.039 1.00 91.19 173 PRO A O 1
ATOM 1402 N N . SER A 1 174 ? 39.153 -18.488 -64.859 1.00 89.12 174 SER A N 1
ATOM 1403 C CA . SER A 1 174 ? 39.284 -19.942 -65.043 1.00 89.12 174 SER A CA 1
ATOM 1404 C C . SER A 1 174 ? 38.002 -20.630 -65.515 1.00 89.12 174 SER A C 1
ATOM 1406 O O . SER A 1 174 ? 38.055 -21.783 -65.937 1.00 89.12 174 SER A O 1
ATOM 1408 N N . LEU A 1 175 ? 36.852 -19.948 -65.454 1.00 90.56 175 LEU A N 1
ATOM 1409 C CA . LEU A 1 175 ? 35.585 -20.532 -65.882 1.00 90.56 175 LEU A CA 1
ATOM 1410 C C . LEU A 1 175 ? 35.469 -20.537 -67.417 1.00 90.56 175 LEU A C 1
ATOM 1412 O O . LEU A 1 175 ? 35.630 -19.482 -68.037 1.00 90.56 175 LEU A O 1
ATOM 1416 N N . PRO A 1 176 ? 35.125 -21.683 -68.027 1.00 86.31 176 PRO A N 1
ATOM 1417 C CA . PRO A 1 176 ? 35.090 -21.866 -69.482 1.00 86.31 176 PRO A CA 1
ATOM 1418 C C . PRO A 1 176 ? 33.843 -21.267 -70.150 1.00 86.31 176 PRO A C 1
ATOM 1420 O O . PRO A 1 176 ? 33.851 -21.003 -71.348 1.00 86.31 176 PRO A O 1
ATOM 1423 N N . VAL A 1 177 ? 32.769 -21.033 -69.388 1.00 91.69 177 VAL A N 1
ATOM 1424 C CA . VAL A 1 177 ? 31.483 -20.531 -69.893 1.00 91.69 177 VAL A CA 1
ATOM 1425 C C . VAL A 1 177 ? 31.177 -19.174 -69.265 1.00 91.69 177 VAL A C 1
ATOM 1427 O O . VAL A 1 177 ? 31.409 -18.966 -68.078 1.00 91.69 177 VAL A O 1
ATOM 1430 N N . SER A 1 178 ? 30.681 -18.224 -70.059 1.00 91.94 178 SER A N 1
ATOM 1431 C CA . SER A 1 178 ? 30.289 -16.888 -69.592 1.00 91.94 178 SER A CA 1
ATOM 1432 C C . SER A 1 178 ? 28.859 -16.880 -69.045 1.00 91.94 178 SER A C 1
ATOM 1434 O O . SER A 1 178 ? 27.941 -17.420 -69.674 1.00 91.94 178 SER A O 1
ATOM 1436 N N . ALA A 1 179 ? 28.667 -16.242 -67.889 1.00 91.69 179 ALA A N 1
ATOM 1437 C CA . ALA A 1 179 ? 27.386 -16.121 -67.200 1.00 91.69 179 ALA A CA 1
ATOM 1438 C C . ALA A 1 179 ? 27.169 -14.682 -66.686 1.00 91.69 179 ALA A C 1
ATOM 1440 O O . ALA A 1 179 ? 28.137 -14.041 -66.271 1.00 91.69 179 ALA A O 1
ATOM 1441 N N . PRO A 1 180 ? 25.926 -14.159 -66.685 1.00 90.75 180 PRO A N 1
ATOM 1442 C CA . PRO A 1 180 ? 25.634 -12.780 -66.277 1.00 90.75 180 PRO A CA 1
ATOM 1443 C C . PRO A 1 180 ? 25.986 -12.489 -64.810 1.00 90.75 180 PRO A C 1
ATOM 1445 O O . PRO A 1 180 ? 26.269 -11.344 -64.462 1.00 90.75 180 PRO A O 1
ATOM 1448 N N . GLU A 1 181 ? 26.011 -13.509 -63.949 1.00 93.06 181 GLU A N 1
ATOM 1449 C CA . GLU A 1 181 ? 26.453 -13.399 -62.556 1.00 93.06 181 GLU A CA 1
ATOM 1450 C C . GLU A 1 181 ? 27.908 -12.913 -62.436 1.00 93.06 181 GLU A C 1
ATOM 1452 O O . GLU A 1 181 ? 28.247 -12.258 -61.451 1.00 93.06 181 GLU A O 1
ATOM 1457 N N . MET A 1 182 ? 28.760 -13.173 -63.439 1.00 93.38 182 MET A N 1
ATOM 1458 C CA . MET A 1 182 ? 30.146 -12.681 -63.481 1.00 93.38 182 MET A CA 1
ATOM 1459 C C . MET A 1 182 ? 30.189 -11.153 -63.536 1.00 93.38 182 MET A C 1
ATOM 1461 O O . MET A 1 182 ? 30.848 -10.524 -62.706 1.00 93.38 182 MET A O 1
ATOM 1465 N N . ASP A 1 183 ? 29.429 -10.551 -64.452 1.00 91.94 183 ASP A N 1
ATOM 1466 C CA . ASP A 1 183 ? 29.358 -9.095 -64.611 1.00 91.94 183 ASP A CA 1
ATOM 1467 C C . ASP A 1 183 ? 28.672 -8.425 -63.410 1.00 91.94 183 ASP A C 1
ATOM 1469 O O . ASP A 1 183 ? 29.094 -7.358 -62.950 1.00 91.94 183 ASP A O 1
ATOM 1473 N N . GLN A 1 184 ? 27.635 -9.066 -62.856 1.00 92.88 184 GLN A N 1
ATOM 1474 C CA . GLN A 1 184 ? 26.956 -8.597 -61.642 1.00 92.88 184 GLN A CA 1
ATOM 1475 C C . GLN A 1 184 ? 27.904 -8.566 -60.439 1.00 92.88 184 GLN A C 1
ATOM 1477 O O . GLN A 1 184 ? 27.912 -7.586 -59.689 1.00 92.88 184 GLN A O 1
ATOM 1482 N N . LEU A 1 185 ? 28.725 -9.606 -60.265 1.00 93.50 185 LEU A N 1
ATOM 1483 C CA . LEU A 1 185 ? 29.691 -9.681 -59.174 1.00 93.50 185 LEU A CA 1
ATOM 1484 C C . LEU A 1 185 ? 30.847 -8.687 -59.360 1.00 93.50 185 LEU A C 1
ATOM 1486 O O . LEU A 1 185 ? 31.248 -8.044 -58.392 1.00 93.50 185 LEU A O 1
ATOM 1490 N N . LEU A 1 186 ? 31.339 -8.494 -60.590 1.00 92.94 186 LEU A N 1
ATOM 1491 C CA . LEU A 1 186 ? 32.352 -7.478 -60.914 1.00 92.94 186 LEU A CA 1
ATOM 1492 C C . LEU A 1 186 ? 31.847 -6.056 -60.634 1.00 92.94 186 LEU A C 1
ATOM 1494 O O . LEU A 1 186 ? 32.543 -5.263 -59.999 1.00 92.94 186 LEU A O 1
ATOM 1498 N N . THR A 1 187 ? 30.615 -5.748 -61.047 1.00 93.25 187 THR A N 1
ATOM 1499 C CA . THR A 1 187 ? 29.963 -4.460 -60.758 1.00 93.25 187 THR A CA 1
ATOM 1500 C C . THR A 1 187 ? 29.808 -4.262 -59.252 1.00 93.25 187 THR A C 1
ATOM 1502 O O . THR A 1 187 ? 30.116 -3.197 -58.720 1.00 93.25 187 THR A O 1
ATOM 1505 N N . PHE A 1 188 ? 29.391 -5.306 -58.531 1.00 92.31 188 PHE A N 1
ATOM 1506 C CA . PHE A 1 188 ? 29.278 -5.246 -57.080 1.00 92.31 188 PHE A CA 1
ATOM 1507 C C . PHE A 1 188 ? 30.633 -5.031 -56.388 1.00 92.31 188 PHE A C 1
ATOM 1509 O O . PHE A 1 188 ? 30.729 -4.225 -55.466 1.00 92.31 188 PHE A O 1
ATOM 1516 N N . ALA A 1 189 ? 31.698 -5.681 -56.857 1.00 92.56 189 ALA A N 1
ATOM 1517 C CA . ALA A 1 189 ? 33.044 -5.479 -56.331 1.00 92.56 189 ALA A CA 1
ATOM 1518 C C . ALA A 1 189 ? 33.524 -4.027 -56.504 1.00 92.56 189 ALA A C 1
ATOM 1520 O O . ALA A 1 189 ? 34.157 -3.474 -55.603 1.00 92.56 189 ALA A O 1
ATOM 1521 N N . GLN A 1 190 ? 33.173 -3.381 -57.621 1.00 92.50 190 GLN A N 1
ATOM 1522 C CA . GLN A 1 190 ? 33.439 -1.956 -57.832 1.00 92.50 190 GLN A CA 1
ATOM 1523 C C . GLN A 1 190 ? 32.645 -1.071 -56.861 1.00 92.50 190 GLN A C 1
ATOM 1525 O O . GLN A 1 190 ? 33.203 -0.112 -56.331 1.00 92.50 190 GLN A O 1
ATOM 1530 N N . GLU A 1 191 ? 31.377 -1.393 -56.578 1.00 91.06 191 GLU A N 1
ATOM 1531 C CA . GLU A 1 191 ? 30.580 -0.680 -55.566 1.00 91.06 191 GLU A CA 1
ATOM 1532 C C . GLU A 1 191 ? 31.216 -0.781 -54.170 1.00 91.06 191 GLU A C 1
ATOM 1534 O O . GLU A 1 191 ? 31.378 0.236 -53.494 1.00 91.06 191 GLU A O 1
ATOM 1539 N N . VAL A 1 192 ? 31.623 -1.989 -53.760 1.00 91.62 192 VAL A N 1
ATOM 1540 C CA . VAL A 1 192 ? 32.298 -2.245 -52.475 1.00 91.62 192 VAL A CA 1
ATOM 1541 C C . VAL A 1 192 ? 33.626 -1.490 -52.399 1.00 91.62 192 VAL A C 1
ATOM 1543 O O . VAL A 1 192 ? 33.910 -0.832 -51.399 1.00 91.62 192 VAL A O 1
ATOM 1546 N N . SER A 1 193 ? 34.424 -1.524 -53.470 1.00 91.00 193 SER A N 1
ATOM 1547 C CA . SER A 1 193 ? 35.697 -0.800 -53.556 1.00 91.00 193 SER A CA 1
ATOM 1548 C C . SER A 1 193 ? 35.502 0.717 -53.485 1.00 91.00 193 SER A C 1
ATOM 1550 O O . SER A 1 193 ? 36.219 1.397 -52.751 1.00 91.00 193 SER A O 1
ATOM 1552 N N . ARG A 1 194 ? 34.487 1.251 -54.177 1.00 91.94 194 ARG A N 1
ATOM 1553 C CA . ARG A 1 194 ? 34.128 2.673 -54.131 1.00 91.94 194 ARG A CA 1
ATOM 1554 C C . ARG A 1 194 ? 33.718 3.099 -52.724 1.00 91.94 194 ARG A C 1
ATOM 1556 O O . ARG A 1 194 ? 34.205 4.122 -52.251 1.00 91.94 194 ARG A O 1
ATOM 1563 N N . PHE A 1 195 ? 32.846 2.334 -52.063 1.00 92.62 195 PHE A N 1
ATOM 1564 C CA . PHE A 1 195 ? 32.471 2.595 -50.673 1.00 92.62 195 PHE A CA 1
ATOM 1565 C C . PHE A 1 195 ? 33.707 2.598 -49.767 1.00 92.62 195 PHE A C 1
ATOM 1567 O O . PHE A 1 195 ? 33.917 3.556 -49.028 1.00 92.62 195 PHE A O 1
ATOM 1574 N N . ASN A 1 196 ? 34.558 1.575 -49.881 1.00 91.88 196 ASN A N 1
ATOM 1575 C CA . ASN A 1 196 ? 35.774 1.464 -49.083 1.00 91.88 196 ASN A CA 1
ATOM 1576 C C . ASN A 1 196 ? 36.718 2.659 -49.299 1.00 91.88 196 ASN A C 1
ATOM 1578 O O . ASN A 1 196 ? 37.279 3.169 -48.337 1.00 91.88 196 ASN A O 1
ATOM 1582 N N . GLY A 1 197 ? 36.854 3.144 -50.538 1.00 90.44 197 GLY A N 1
ATOM 1583 C CA . GLY A 1 197 ? 37.627 4.348 -50.848 1.00 90.44 197 GLY A CA 1
ATOM 1584 C C . GLY A 1 197 ? 37.085 5.598 -50.150 1.00 90.44 197 GLY A C 1
ATOM 1585 O O . GLY A 1 197 ? 37.848 6.308 -49.504 1.00 90.44 197 GLY A O 1
ATOM 1586 N N . ILE A 1 198 ? 35.768 5.828 -50.212 1.00 89.12 198 ILE A N 1
ATOM 1587 C CA . ILE A 1 198 ? 35.117 6.964 -49.535 1.00 89.12 198 ILE A CA 1
ATOM 1588 C C . ILE A 1 198 ? 35.282 6.856 -48.011 1.00 89.12 198 ILE A C 1
ATOM 1590 O O . ILE A 1 198 ? 35.637 7.838 -47.360 1.00 89.12 198 ILE A O 1
ATOM 1594 N N . ALA A 1 199 ? 35.072 5.665 -47.443 1.00 88.50 199 ALA A N 1
ATOM 1595 C CA . ALA A 1 199 ? 35.238 5.417 -46.014 1.00 88.50 199 ALA A CA 1
ATOM 1596 C C . ALA A 1 199 ? 36.683 5.658 -45.553 1.00 88.50 199 ALA A C 1
ATOM 1598 O O . ALA A 1 199 ? 36.894 6.311 -44.536 1.00 88.50 199 ALA A O 1
ATOM 1599 N N . LEU A 1 200 ? 37.683 5.210 -46.320 1.00 89.00 200 LEU A N 1
ATOM 1600 C CA . LEU A 1 200 ? 39.094 5.469 -46.019 1.00 89.00 200 LEU A CA 1
ATOM 1601 C C . LEU A 1 200 ? 39.439 6.957 -46.063 1.00 89.00 200 LEU A C 1
ATOM 1603 O O . LEU A 1 200 ? 40.162 7.416 -45.188 1.00 89.00 200 LEU A O 1
ATOM 1607 N N . THR A 1 201 ? 38.912 7.725 -47.022 1.00 86.94 201 THR A N 1
ATOM 1608 C CA . THR A 1 201 ? 39.124 9.183 -47.058 1.00 86.94 201 THR A CA 1
ATOM 1609 C C . THR A 1 201 ? 38.578 9.859 -45.801 1.00 86.94 201 THR A C 1
ATOM 1611 O O . THR A 1 201 ? 39.246 10.713 -45.221 1.00 86.94 201 THR A O 1
ATOM 1614 N N . VAL A 1 202 ? 37.393 9.444 -45.342 1.00 84.19 202 VAL A N 1
ATOM 1615 C CA . VAL A 1 202 ? 36.809 9.940 -44.089 1.00 84.19 202 VAL A CA 1
ATOM 1616 C C . VAL A 1 202 ? 37.682 9.565 -42.889 1.00 84.19 202 VAL A C 1
ATOM 1618 O O . VAL A 1 202 ? 37.989 10.425 -42.070 1.00 84.19 202 VAL A O 1
ATOM 1621 N N . LEU A 1 203 ? 38.132 8.312 -42.795 1.00 82.81 203 LEU A N 1
ATOM 1622 C CA . LEU A 1 203 ? 38.970 7.834 -41.690 1.00 82.81 203 LEU A CA 1
ATOM 1623 C C . LEU A 1 203 ? 40.353 8.505 -41.653 1.00 82.81 203 LEU A C 1
ATOM 1625 O O . LEU A 1 203 ? 40.794 8.924 -40.588 1.00 82.81 203 LEU A O 1
ATOM 1629 N N . GLN A 1 204 ? 41.003 8.689 -42.803 1.00 83.31 204 GLN A N 1
ATOM 1630 C CA . GLN A 1 204 ? 42.278 9.413 -42.907 1.00 83.31 204 GLN A CA 1
ATOM 1631 C C . GLN A 1 204 ? 42.149 10.863 -42.446 1.00 83.31 204 GLN A C 1
ATOM 1633 O O . GLN A 1 204 ? 43.053 11.407 -41.813 1.00 83.31 204 GLN A O 1
ATOM 1638 N N . TYR A 1 205 ? 41.013 11.493 -42.736 1.00 76.62 205 TYR A N 1
ATOM 1639 C CA . TYR A 1 205 ? 40.719 12.831 -42.250 1.00 76.62 205 TYR A CA 1
ATOM 1640 C C . TYR A 1 205 ? 40.566 12.861 -40.715 1.00 76.62 205 TYR A C 1
ATOM 1642 O O . TYR A 1 205 ? 40.991 13.823 -40.075 1.00 76.62 205 TYR A O 1
ATOM 1650 N N . TYR A 1 206 ? 40.023 11.801 -40.103 1.00 71.81 206 TYR A N 1
ATOM 1651 C CA . TYR A 1 206 ? 40.003 11.652 -38.643 1.00 71.81 206 TYR A CA 1
ATOM 1652 C C . TYR A 1 206 ? 41.405 11.467 -38.055 1.00 71.81 206 TYR A C 1
ATOM 1654 O O . TYR A 1 206 ? 41.722 12.138 -37.080 1.00 71.81 206 TYR A O 1
ATOM 1662 N N . GLU A 1 207 ? 42.253 10.629 -38.658 1.00 71.94 207 GLU A N 1
ATOM 1663 C CA . GLU A 1 207 ? 43.643 10.422 -38.217 1.00 71.94 207 GLU A CA 1
ATOM 1664 C C . GLU A 1 207 ? 44.480 11.707 -38.317 1.00 71.94 207 GLU A C 1
ATOM 1666 O O . GLU A 1 207 ? 45.218 12.048 -37.398 1.00 71.94 207 GLU A O 1
ATOM 1671 N N . SER A 1 208 ? 44.316 12.468 -39.401 1.00 68.31 208 SER A N 1
ATOM 1672 C CA . SER A 1 208 ? 45.099 13.686 -39.668 1.00 68.31 208 SER A CA 1
ATOM 1673 C C . SER A 1 208 ? 44.775 14.850 -38.722 1.00 68.31 208 SER A C 1
ATOM 1675 O O . SER A 1 208 ? 45.570 15.776 -38.591 1.00 68.31 208 SER A O 1
ATOM 1677 N N . ASN A 1 209 ? 43.607 14.827 -38.071 1.00 62.56 209 ASN A N 1
ATOM 1678 C CA . ASN A 1 209 ? 43.161 15.874 -37.148 1.00 62.56 209 ASN A CA 1
ATOM 1679 C C . ASN A 1 209 ? 43.456 15.564 -35.670 1.00 62.56 209 ASN A C 1
ATOM 1681 O O . ASN A 1 209 ? 43.069 16.346 -34.799 1.00 62.56 209 ASN A O 1
ATOM 1685 N N . VAL A 1 210 ? 44.151 14.460 -35.376 1.00 57.12 210 VAL A N 1
ATOM 1686 C CA . VAL A 1 210 ? 44.577 14.100 -34.013 1.00 57.12 210 VAL A CA 1
ATOM 1687 C C . VAL A 1 210 ? 45.699 15.026 -33.502 1.00 57.12 210 VAL A C 1
ATOM 1689 O O . VAL A 1 210 ? 45.774 15.278 -32.303 1.00 57.12 210 VAL A O 1
ATOM 1692 N N . ASP A 1 211 ? 46.491 15.640 -34.393 1.00 48.12 211 ASP A N 1
ATOM 1693 C CA . ASP A 1 211 ? 47.677 16.447 -34.036 1.00 48.12 211 ASP A CA 1
ATOM 1694 C C . ASP A 1 211 ? 47.439 17.973 -33.910 1.00 48.12 211 ASP A C 1
ATOM 1696 O O . ASP A 1 211 ? 48.379 18.764 -33.850 1.00 48.12 211 ASP A O 1
ATOM 1700 N N . GLY A 1 212 ? 46.187 18.434 -33.824 1.00 49.97 212 GLY A N 1
ATOM 1701 C CA . GLY A 1 212 ? 45.869 19.795 -33.354 1.00 49.97 212 GLY A CA 1
ATOM 1702 C C . GLY A 1 212 ? 46.164 20.973 -34.301 1.00 49.97 212 GLY A C 1
ATOM 1703 O O . GLY A 1 212 ? 45.813 22.109 -33.970 1.00 49.97 212 GLY A O 1
ATOM 1704 N N . GLU A 1 213 ? 46.720 20.762 -35.495 1.00 49.56 213 GLU A N 1
ATOM 1705 C CA . GLU A 1 213 ? 46.856 21.827 -36.498 1.00 49.56 213 GLU A CA 1
ATOM 1706 C C . GLU A 1 213 ? 45.574 21.975 -37.333 1.00 49.56 213 GLU A C 1
ATOM 1708 O O . GLU A 1 213 ? 45.408 21.348 -38.378 1.00 49.56 213 GLU A O 1
ATOM 1713 N N . ARG A 1 214 ? 44.655 22.847 -36.891 1.00 51.94 214 ARG A N 1
ATOM 1714 C CA . ARG A 1 214 ? 43.485 23.239 -37.699 1.00 51.94 214 ARG A CA 1
ATOM 1715 C C . ARG A 1 214 ? 43.934 23.870 -39.017 1.00 51.94 214 ARG A C 1
ATOM 1717 O O . ARG A 1 214 ? 44.419 25.003 -39.032 1.00 51.94 214 ARG A O 1
ATOM 1724 N N . LYS A 1 215 ? 43.700 23.170 -40.124 1.00 51.25 215 LYS A N 1
ATOM 1725 C CA . LYS A 1 215 ? 43.687 23.754 -41.470 1.00 51.25 215 LYS A CA 1
ATOM 1726 C C . LYS A 1 215 ? 42.247 24.145 -41.855 1.00 51.25 215 LYS A C 1
ATOM 1728 O O . LYS A 1 215 ? 41.309 23.886 -41.113 1.00 51.25 215 LYS A O 1
ATOM 1733 N N . SER A 1 216 ? 42.147 24.963 -42.902 1.00 53.41 216 SER A N 1
ATOM 1734 C CA . SER A 1 216 ? 41.090 25.934 -43.260 1.00 53.41 216 SER A CA 1
ATOM 1735 C C . SER A 1 216 ? 39.612 25.475 -43.274 1.00 53.41 216 SER A C 1
ATOM 1737 O O . SER A 1 216 ? 39.307 24.303 -43.168 1.00 53.41 216 SER A O 1
ATOM 1739 N N . GLU A 1 217 ? 38.678 26.408 -43.523 1.00 49.25 217 GLU A N 1
ATOM 1740 C CA . GLU A 1 217 ? 37.211 26.214 -43.667 1.00 49.25 217 GLU A CA 1
ATOM 1741 C C . GLU A 1 217 ? 36.774 25.114 -44.676 1.00 49.25 217 GLU A C 1
ATOM 1743 O O . GLU A 1 217 ? 35.619 24.685 -44.648 1.00 49.25 217 GLU A O 1
ATOM 1748 N N . ALA A 1 218 ? 37.676 24.656 -45.556 1.00 50.69 218 ALA A N 1
ATOM 1749 C CA . ALA A 1 218 ? 37.474 23.523 -46.469 1.00 50.69 218 ALA A CA 1
ATOM 1750 C C . ALA A 1 218 ? 37.690 22.142 -45.803 1.00 50.69 218 ALA A C 1
ATOM 1752 O O . ALA A 1 218 ? 37.269 21.128 -46.352 1.00 50.69 218 ALA A O 1
ATOM 1753 N N . ASP A 1 219 ? 38.290 22.119 -44.612 1.00 55.19 219 ASP A N 1
ATOM 1754 C CA . ASP A 1 219 ? 38.545 20.958 -43.764 1.00 55.19 219 ASP A CA 1
ATOM 1755 C C . ASP A 1 219 ? 37.509 20.933 -42.629 1.00 55.19 219 ASP A C 1
ATOM 1757 O O . ASP A 1 219 ? 37.831 21.180 -41.465 1.00 55.19 219 ASP A O 1
ATOM 1761 N N . LYS A 1 220 ? 36.239 20.655 -42.940 1.00 64.06 220 LYS A N 1
ATOM 1762 C CA . LYS A 1 220 ? 35.228 20.375 -41.907 1.00 64.06 220 LYS A CA 1
ATOM 1763 C C . LYS A 1 220 ? 35.100 18.870 -41.710 1.00 64.06 220 LYS A C 1
ATOM 1765 O O . LYS A 1 220 ? 34.918 18.138 -42.680 1.00 64.06 220 LYS A O 1
ATOM 1770 N N . LEU A 1 221 ? 35.149 18.427 -40.448 1.00 66.38 221 LEU A N 1
ATOM 1771 C CA . LEU A 1 221 ? 34.770 17.062 -40.079 1.00 66.38 221 LEU A CA 1
ATOM 1772 C C . LEU A 1 221 ? 33.400 16.725 -40.682 1.00 66.38 221 LEU A C 1
ATOM 1774 O O . LEU A 1 221 ? 32.503 17.573 -40.609 1.00 66.38 221 LEU A O 1
ATOM 1778 N N . PRO A 1 222 ? 33.210 15.495 -41.193 1.00 77.94 222 PRO A N 1
ATOM 1779 C CA . PRO A 1 222 ? 31.908 15.052 -41.657 1.00 77.94 222 PRO A CA 1
ATOM 1780 C C . PRO A 1 222 ? 30.837 15.285 -40.589 1.00 77.94 222 PRO A C 1
ATOM 1782 O O . PRO A 1 222 ? 31.001 14.949 -39.404 1.00 77.94 222 PRO A O 1
ATOM 1785 N N . SER A 1 223 ? 29.734 15.889 -41.012 1.00 81.94 223 SER A N 1
ATOM 1786 C CA . SER A 1 223 ? 28.545 16.060 -40.186 1.00 81.94 223 SER A CA 1
ATOM 1787 C C . SER A 1 223 ? 27.974 14.698 -39.777 1.00 81.94 223 SER A C 1
ATOM 1789 O O . SER A 1 223 ? 28.224 13.678 -40.422 1.00 81.94 223 SER A O 1
ATOM 1791 N N . ASP A 1 224 ? 27.178 14.662 -38.705 1.00 79.88 224 ASP A N 1
ATOM 1792 C CA . ASP A 1 224 ? 26.522 13.415 -38.282 1.00 79.88 224 ASP A CA 1
ATOM 1793 C C . ASP A 1 224 ? 25.642 12.828 -39.397 1.00 79.88 224 ASP A C 1
ATOM 1795 O O . ASP A 1 224 ? 25.599 11.615 -39.571 1.00 79.88 224 ASP A O 1
ATOM 1799 N N . VAL A 1 225 ? 25.007 13.693 -40.195 1.00 83.94 225 VAL A N 1
ATOM 1800 C CA . VAL A 1 225 ? 24.150 13.308 -41.326 1.00 83.94 225 VAL A CA 1
ATOM 1801 C C . VAL A 1 225 ? 24.960 12.648 -42.445 1.00 83.94 225 VAL A C 1
ATOM 1803 O O . VAL A 1 225 ? 24.518 11.664 -43.040 1.00 83.94 225 VAL A O 1
ATOM 1806 N N . GLU A 1 226 ? 26.157 13.161 -42.737 1.00 85.50 226 GLU A N 1
ATOM 1807 C CA . GLU A 1 226 ? 27.052 12.577 -43.743 1.00 85.50 226 GLU A CA 1
ATOM 1808 C C . GLU A 1 226 ? 27.598 11.221 -43.289 1.00 85.50 226 GLU A C 1
ATOM 1810 O O . GLU A 1 226 ? 27.624 10.279 -44.082 1.00 85.50 226 GLU A O 1
ATOM 1815 N N . LEU A 1 227 ? 27.974 11.090 -42.011 1.00 85.50 227 LEU A N 1
ATOM 1816 C CA . LEU A 1 227 ? 28.403 9.810 -41.442 1.00 85.50 227 LEU A CA 1
ATOM 1817 C C . LEU A 1 227 ? 27.277 8.781 -41.432 1.00 85.50 227 LEU A C 1
ATOM 1819 O O . LEU A 1 227 ? 27.511 7.627 -41.774 1.00 85.50 227 LEU A O 1
ATOM 1823 N N . GLU A 1 228 ? 26.060 9.188 -41.079 1.00 86.62 228 GLU A N 1
ATOM 1824 C CA . GLU A 1 228 ? 24.891 8.312 -41.085 1.00 86.62 228 GLU A CA 1
ATOM 1825 C C . GLU A 1 228 ? 24.536 7.869 -42.508 1.00 86.62 228 GLU A C 1
ATOM 1827 O O . GLU A 1 228 ? 24.296 6.688 -42.751 1.00 86.62 228 GLU A O 1
ATOM 1832 N N . SER A 1 229 ? 24.614 8.777 -43.482 1.00 88.12 229 SER A N 1
ATOM 1833 C CA . SER A 1 229 ? 24.441 8.446 -44.902 1.00 88.12 229 SER A CA 1
ATOM 1834 C C . SER A 1 229 ? 25.495 7.446 -45.390 1.00 88.12 229 SER A C 1
ATOM 1836 O O . SER A 1 229 ? 25.180 6.515 -46.135 1.00 88.12 229 SER A O 1
ATOM 1838 N N . LEU A 1 230 ? 26.749 7.611 -44.959 1.00 89.31 230 LEU A N 1
ATOM 1839 C CA . LEU A 1 230 ? 27.839 6.701 -45.300 1.00 89.31 230 LEU A CA 1
ATOM 1840 C C . LEU A 1 230 ? 27.687 5.341 -44.604 1.00 89.31 230 LEU A C 1
ATOM 1842 O O . LEU A 1 230 ? 27.895 4.310 -45.239 1.00 89.31 230 LEU A O 1
ATOM 1846 N N . TYR A 1 231 ? 27.264 5.323 -43.341 1.00 89.31 231 TYR A N 1
ATOM 1847 C CA . TYR A 1 231 ? 26.934 4.104 -42.606 1.00 89.31 231 TYR A CA 1
ATOM 1848 C C . TYR A 1 231 ? 25.826 3.320 -43.315 1.00 89.31 231 TYR A C 1
ATOM 1850 O O . TYR A 1 231 ? 25.996 2.143 -43.619 1.00 89.31 231 TYR A O 1
ATOM 1858 N N . LEU A 1 232 ? 24.734 3.992 -43.681 1.00 88.19 232 LEU A N 1
ATOM 1859 C CA . LEU A 1 232 ? 23.621 3.409 -44.429 1.00 88.19 232 LEU A CA 1
ATOM 1860 C C . LEU A 1 232 ? 24.077 2.826 -45.774 1.00 88.19 232 LEU A C 1
ATOM 1862 O O . LEU A 1 232 ? 23.608 1.761 -46.181 1.00 88.19 232 LEU A O 1
ATOM 1866 N N . LEU A 1 233 ? 25.004 3.491 -46.468 1.00 88.75 233 LEU A N 1
ATOM 1867 C CA . LEU A 1 233 ? 25.593 2.957 -47.693 1.00 88.75 233 LEU A CA 1
ATOM 1868 C C . LEU A 1 233 ? 26.407 1.684 -47.415 1.00 88.75 233 LEU A C 1
ATOM 1870 O O . LEU A 1 233 ? 26.243 0.703 -48.142 1.00 88.75 233 LEU A O 1
ATOM 1874 N N . GLY A 1 234 ? 27.229 1.682 -46.362 1.00 87.88 234 GLY A N 1
ATOM 1875 C CA . GLY A 1 234 ? 28.037 0.538 -45.935 1.00 87.88 234 GLY A CA 1
ATOM 1876 C C . GLY A 1 234 ? 27.201 -0.672 -45.521 1.00 87.88 234 GLY A C 1
ATOM 1877 O O . GLY A 1 234 ? 27.419 -1.768 -46.037 1.00 87.88 234 GLY A O 1
ATOM 1878 N N . GLU A 1 235 ? 26.172 -0.467 -44.696 1.00 86.31 235 GLU A N 1
ATOM 1879 C CA . GLU A 1 235 ? 25.224 -1.507 -44.267 1.00 86.31 235 GLU A CA 1
ATOM 1880 C C . GLU A 1 235 ? 24.528 -2.149 -45.483 1.00 86.31 235 GLU A C 1
ATOM 1882 O O . GLU A 1 235 ? 24.393 -3.373 -45.577 1.00 86.31 235 GLU A O 1
ATOM 1887 N N . SER A 1 236 ? 24.170 -1.332 -46.482 1.00 87.12 236 SER A N 1
ATOM 1888 C CA . SER A 1 236 ? 23.510 -1.786 -47.713 1.00 87.12 236 SER A CA 1
ATOM 1889 C C . SER A 1 236 ? 24.374 -2.688 -48.606 1.00 87.12 236 SER A C 1
ATOM 1891 O O . SER A 1 236 ? 23.842 -3.327 -49.522 1.00 87.12 236 SER A O 1
ATOM 1893 N N . THR A 1 237 ? 25.694 -2.739 -48.375 1.00 87.38 237 THR A N 1
ATOM 1894 C CA . THR A 1 237 ? 26.602 -3.618 -49.128 1.00 87.38 237 THR A CA 1
ATOM 1895 C C . THR A 1 237 ? 26.462 -5.081 -48.707 1.00 87.38 237 THR A C 1
ATOM 1897 O O . THR A 1 237 ? 26.619 -5.962 -49.547 1.00 87.38 237 THR A O 1
ATOM 1900 N N . GLY A 1 238 ? 26.118 -5.363 -47.445 1.00 86.31 238 GLY A N 1
ATOM 1901 C CA . GLY A 1 238 ? 26.000 -6.734 -46.936 1.00 86.31 238 GLY A CA 1
ATOM 1902 C C . GLY A 1 238 ? 27.331 -7.492 -46.805 1.00 86.31 238 GLY A C 1
ATOM 1903 O O . GLY A 1 238 ? 27.316 -8.720 -46.716 1.00 86.31 238 GLY A O 1
ATOM 1904 N N . VAL A 1 239 ? 28.468 -6.785 -46.809 1.00 89.62 239 VAL A N 1
ATOM 1905 C CA . VAL A 1 239 ? 29.824 -7.355 -46.719 1.00 89.62 239 VAL A CA 1
ATOM 1906 C C . VAL A 1 239 ? 30.534 -6.842 -45.462 1.00 89.62 239 VAL A C 1
ATOM 1908 O O . VAL A 1 239 ? 30.453 -5.659 -45.137 1.00 89.62 239 VAL A O 1
ATOM 1911 N N . GLN A 1 240 ? 31.257 -7.720 -44.767 1.00 87.88 240 GLN A N 1
ATOM 1912 C CA . GLN A 1 240 ? 32.056 -7.384 -43.586 1.00 87.88 240 GLN A CA 1
ATOM 1913 C C . GLN A 1 240 ? 33.320 -6.618 -43.976 1.00 87.88 240 GLN A C 1
ATOM 1915 O O . GLN A 1 240 ? 34.324 -7.210 -44.364 1.00 87.88 240 GLN A O 1
ATOM 1920 N N . LEU A 1 241 ? 33.283 -5.293 -43.867 1.00 88.75 241 LEU A N 1
ATOM 1921 C CA . LEU A 1 241 ? 34.436 -4.432 -44.127 1.00 88.75 241 LEU A CA 1
ATOM 1922 C C . LEU A 1 241 ? 34.962 -3.853 -42.812 1.00 88.75 241 LEU A C 1
ATOM 1924 O O . LEU A 1 241 ? 34.203 -3.236 -42.067 1.00 88.75 241 LEU A O 1
ATOM 1928 N N . ASN A 1 242 ? 36.270 -3.955 -42.567 1.00 88.75 242 ASN A N 1
ATOM 1929 C CA . ASN A 1 242 ? 36.906 -3.333 -41.394 1.00 88.75 242 ASN A CA 1
ATOM 1930 C C . ASN A 1 242 ? 36.669 -1.813 -41.358 1.00 88.75 242 ASN A C 1
ATOM 1932 O O . ASN A 1 242 ? 36.457 -1.230 -40.300 1.00 88.75 242 ASN A O 1
ATOM 1936 N N . THR A 1 243 ? 36.659 -1.167 -42.528 1.00 88.50 243 THR A N 1
ATOM 1937 C CA . THR A 1 243 ? 36.360 0.266 -42.673 1.00 88.50 243 THR A CA 1
ATOM 1938 C C . THR A 1 243 ? 34.925 0.605 -42.287 1.00 88.50 243 THR A C 1
ATOM 1940 O O . THR A 1 243 ? 34.690 1.654 -41.693 1.00 88.50 243 THR A O 1
ATOM 1943 N N . PHE A 1 244 ? 33.972 -0.290 -42.561 1.00 89.12 244 PHE A N 1
ATOM 1944 C CA . PHE A 1 244 ? 32.589 -0.147 -42.114 1.00 89.12 244 PHE A CA 1
ATOM 1945 C C . PHE A 1 244 ? 32.455 -0.355 -40.601 1.00 89.12 244 PHE A C 1
ATOM 1947 O O . PHE A 1 244 ? 31.798 0.446 -39.950 1.00 89.12 244 PHE A O 1
ATOM 1954 N N . GLN A 1 245 ? 33.119 -1.364 -40.029 1.00 87.75 245 GLN A N 1
ATOM 1955 C CA . GLN A 1 245 ? 33.123 -1.596 -38.576 1.00 87.75 245 GLN A CA 1
ATOM 1956 C C . GLN A 1 245 ? 33.702 -0.401 -37.806 1.00 87.75 245 GLN A C 1
ATOM 1958 O O . GLN A 1 245 ? 33.156 0.014 -36.785 1.00 87.75 245 GLN A O 1
ATOM 1963 N N . LEU A 1 246 ? 34.790 0.187 -38.310 1.00 87.56 246 LEU A N 1
ATOM 1964 C CA . LEU A 1 246 ? 35.382 1.377 -37.704 1.00 87.56 246 LEU A CA 1
ATOM 1965 C C . LEU A 1 246 ? 34.459 2.599 -37.833 1.00 87.56 246 LEU A C 1
ATOM 1967 O O . LEU A 1 246 ? 34.307 3.353 -36.874 1.00 87.56 246 LEU A O 1
ATOM 1971 N N . LEU A 1 247 ? 33.809 2.772 -38.989 1.00 87.75 247 LEU A N 1
ATOM 1972 C CA . LEU A 1 247 ? 32.819 3.830 -39.208 1.00 87.75 247 LEU A CA 1
ATOM 1973 C C . LEU A 1 247 ? 31.613 3.698 -38.265 1.00 87.75 247 LEU A C 1
ATOM 1975 O O . LEU A 1 247 ? 31.204 4.695 -37.674 1.00 87.75 247 LEU A O 1
ATOM 1979 N N . ASP A 1 248 ? 31.067 2.489 -38.108 1.00 87.19 248 ASP A N 1
ATOM 1980 C CA . ASP A 1 248 ? 29.984 2.200 -37.162 1.00 87.19 248 ASP A CA 1
ATOM 1981 C C . ASP A 1 248 ? 30.405 2.579 -35.742 1.00 87.19 248 ASP A C 1
ATOM 1983 O O . ASP A 1 248 ? 29.739 3.385 -35.098 1.00 87.19 248 ASP A O 1
ATOM 1987 N N . ARG A 1 249 ? 31.584 2.131 -35.291 1.00 87.38 249 ARG A N 1
ATOM 1988 C CA . ARG A 1 249 ? 32.104 2.486 -33.964 1.00 87.38 249 ARG A CA 1
ATOM 1989 C C . ARG A 1 249 ? 32.223 4.002 -33.757 1.00 87.38 249 ARG A C 1
ATOM 1991 O O . ARG A 1 249 ? 31.860 4.493 -32.690 1.00 87.38 249 ARG A O 1
ATOM 1998 N N . ILE A 1 250 ? 32.693 4.755 -34.757 1.00 86.38 250 ILE A N 1
ATOM 1999 C CA . ILE A 1 250 ? 32.770 6.228 -34.693 1.00 86.38 250 ILE A CA 1
ATOM 2000 C C . ILE A 1 250 ? 31.371 6.843 -34.556 1.00 86.38 250 ILE A C 1
ATOM 2002 O O . ILE A 1 250 ? 31.170 7.745 -33.739 1.00 86.38 250 ILE A O 1
ATOM 2006 N N . LEU A 1 251 ? 30.399 6.360 -35.333 1.00 87.31 251 LEU A N 1
ATOM 2007 C CA . LEU A 1 251 ? 29.017 6.833 -35.288 1.00 87.31 251 LEU A CA 1
ATOM 2008 C C . LEU A 1 251 ? 28.367 6.538 -33.925 1.00 87.31 251 LEU A C 1
ATOM 2010 O O . LEU A 1 251 ? 27.787 7.446 -33.323 1.00 87.31 251 LEU A O 1
ATOM 2014 N N . GLN A 1 252 ? 28.507 5.311 -33.410 1.00 88.81 252 GLN A N 1
ATOM 2015 C CA . GLN A 1 252 ? 27.979 4.925 -32.097 1.00 88.81 252 GLN A CA 1
ATOM 2016 C C . GLN A 1 252 ? 28.626 5.738 -30.973 1.00 88.81 252 GLN A C 1
ATOM 2018 O O . GLN A 1 252 ? 27.915 6.267 -30.122 1.00 88.81 252 GLN A O 1
ATOM 2023 N N . ARG A 1 253 ? 29.949 5.958 -31.015 1.00 89.19 253 ARG A N 1
ATOM 2024 C CA . ARG A 1 253 ? 30.638 6.835 -30.055 1.00 89.19 253 ARG A CA 1
ATOM 2025 C C . ARG A 1 253 ? 30.082 8.261 -30.084 1.00 89.19 253 ARG A C 1
ATOM 2027 O O . ARG A 1 253 ? 29.873 8.844 -29.026 1.00 89.19 253 ARG A O 1
ATOM 2034 N N . ARG A 1 254 ? 29.805 8.841 -31.262 1.00 86.62 254 ARG A N 1
ATOM 2035 C CA . ARG A 1 254 ? 29.207 10.191 -31.368 1.00 86.62 254 ARG A CA 1
ATOM 2036 C C . ARG A 1 254 ? 27.786 10.242 -30.808 1.00 86.62 254 ARG A C 1
ATOM 2038 O O . ARG A 1 254 ? 27.434 11.234 -30.173 1.00 86.62 254 ARG A O 1
ATOM 2045 N N . ARG A 1 255 ? 26.978 9.202 -31.034 1.00 88.50 255 ARG A N 1
ATOM 2046 C CA . ARG A 1 255 ? 25.635 9.080 -30.440 1.00 88.50 255 ARG A CA 1
ATOM 2047 C C . ARG A 1 255 ? 25.722 8.996 -28.918 1.00 88.50 255 ARG A C 1
ATOM 2049 O O . ARG A 1 255 ? 25.114 9.821 -28.245 1.00 88.50 255 ARG A O 1
ATOM 2056 N N . TRP A 1 256 ? 26.576 8.118 -28.401 1.00 91.19 256 TRP A N 1
ATOM 2057 C CA . TRP A 1 256 ? 26.838 7.990 -26.970 1.00 91.19 256 TRP A CA 1
ATOM 2058 C C . TRP A 1 256 ? 27.327 9.307 -26.345 1.00 91.19 256 TRP A C 1
ATOM 2060 O O . TRP A 1 256 ? 26.764 9.765 -25.359 1.00 91.19 256 TRP A O 1
ATOM 2070 N N . LEU A 1 257 ? 28.287 10.008 -26.961 1.00 88.38 257 LEU A N 1
ATOM 2071 C CA . LEU A 1 257 ? 28.754 11.316 -26.475 1.00 88.38 257 LEU A CA 1
ATOM 2072 C C . LEU A 1 257 ? 27.640 12.373 -26.442 1.00 88.38 257 LEU A C 1
ATOM 2074 O O . LEU A 1 257 ? 27.627 13.215 -25.545 1.00 88.38 257 LEU A O 1
ATOM 2078 N N . LYS A 1 258 ? 26.696 12.348 -27.392 1.00 88.25 258 LYS A N 1
ATOM 2079 C CA . LYS A 1 258 ? 25.518 13.228 -27.350 1.00 88.25 258 LYS A CA 1
ATOM 2080 C C . LYS A 1 258 ? 24.611 12.882 -26.177 1.00 88.25 258 LYS A C 1
ATOM 2082 O O . LYS A 1 258 ? 24.209 13.798 -25.464 1.00 88.25 258 LYS A O 1
ATOM 2087 N N . GLU A 1 259 ? 24.335 11.602 -25.953 1.00 86.31 259 GLU A N 1
ATOM 2088 C CA . GLU A 1 259 ? 23.542 11.137 -24.810 1.00 86.31 259 GLU A CA 1
ATOM 2089 C C . GLU A 1 259 ? 24.200 11.535 -23.481 1.00 86.31 259 GLU A C 1
ATOM 2091 O O . GLU A 1 259 ? 23.557 12.151 -22.634 1.00 86.31 259 GLU A O 1
ATOM 2096 N N . VAL A 1 260 ? 25.512 11.328 -23.348 1.00 87.06 260 VAL A N 1
ATOM 2097 C CA . VAL A 1 260 ? 26.288 11.749 -22.172 1.00 87.06 260 VAL A CA 1
ATOM 2098 C C . VAL A 1 260 ? 26.378 13.276 -22.043 1.00 87.06 260 VAL A C 1
ATOM 2100 O O . VAL A 1 260 ? 26.462 13.795 -20.939 1.00 87.06 260 VAL A O 1
ATOM 2103 N N . SER A 1 261 ? 26.324 14.049 -23.130 1.00 83.44 261 SER A N 1
ATOM 2104 C CA . SER A 1 261 ? 26.279 15.521 -23.034 1.00 83.44 261 SER A CA 1
ATOM 2105 C C . SER A 1 261 ? 24.923 16.058 -22.561 1.00 83.44 261 SER A C 1
ATOM 2107 O O . SER A 1 261 ? 24.846 17.153 -22.007 1.00 83.44 261 SER A O 1
ATOM 2109 N N . GLN A 1 262 ? 23.855 15.291 -22.791 1.00 82.06 262 GLN A N 1
ATOM 2110 C CA . GLN A 1 262 ? 22.488 15.601 -22.368 1.00 82.06 262 GLN A CA 1
ATOM 2111 C C . GLN A 1 262 ? 22.164 15.014 -20.987 1.00 82.06 262 GLN A C 1
ATOM 2113 O O . GLN A 1 262 ? 21.107 15.302 -20.424 1.00 82.06 262 GLN A O 1
ATOM 2118 N N . TYR A 1 263 ? 23.082 14.220 -20.433 1.00 76.06 263 TYR A N 1
ATOM 2119 C CA . TYR A 1 263 ? 23.013 13.662 -19.094 1.00 76.06 263 TYR A CA 1
ATOM 2120 C C . TYR A 1 263 ? 22.894 14.769 -18.045 1.00 76.06 263 TYR A C 1
ATOM 2122 O O . TYR A 1 263 ? 23.750 15.647 -17.914 1.00 76.06 263 TYR A O 1
ATOM 2130 N N . ASN A 1 264 ? 21.833 14.679 -17.252 1.00 69.81 264 ASN A N 1
ATOM 2131 C CA . ASN A 1 264 ? 21.717 15.394 -15.999 1.00 69.81 264 ASN A CA 1
ATOM 2132 C C . ASN A 1 264 ? 21.579 14.362 -14.880 1.00 69.81 264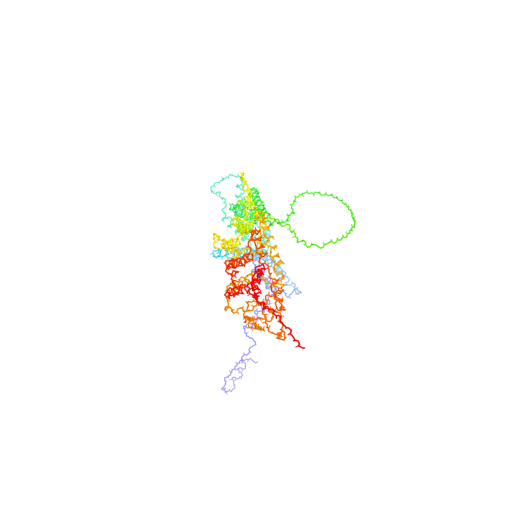 ASN A C 1
ATOM 2134 O O . ASN A 1 264 ? 20.592 13.624 -14.837 1.00 69.81 264 ASN A O 1
ATOM 2138 N N . VAL A 1 265 ? 22.553 14.371 -13.967 1.00 65.38 265 VAL A N 1
ATOM 2139 C CA . VAL A 1 265 ? 22.628 13.517 -12.769 1.00 65.38 265 VAL A CA 1
ATOM 2140 C C . VAL A 1 265 ? 21.299 13.506 -12.001 1.00 65.38 265 VAL A C 1
ATOM 2142 O O . VAL A 1 265 ? 20.909 12.497 -11.443 1.00 65.38 265 VAL A O 1
ATOM 2145 N N . THR A 1 266 ? 20.547 14.607 -12.007 1.00 61.56 266 THR A N 1
ATOM 2146 C CA . THR A 1 266 ? 19.298 14.737 -11.233 1.00 61.56 266 THR A CA 1
ATOM 2147 C C . THR A 1 266 ? 18.073 14.040 -11.846 1.00 61.56 266 THR A C 1
ATOM 2149 O O . THR A 1 266 ? 17.051 13.912 -11.171 1.00 61.56 266 THR A O 1
ATOM 2152 N N . VAL A 1 267 ? 18.135 13.606 -13.112 1.00 63.06 267 VAL A N 1
ATOM 2153 C CA . VAL A 1 267 ? 16.964 13.108 -13.869 1.00 63.06 267 VAL A CA 1
ATOM 2154 C C . VAL A 1 267 ? 16.999 11.592 -14.114 1.00 63.06 267 VAL A C 1
ATOM 2156 O O . VAL A 1 267 ? 15.940 10.974 -14.205 1.00 63.06 267 VAL A O 1
ATOM 2159 N N . LEU A 1 268 ? 18.182 10.984 -14.226 1.00 68.56 268 LEU A N 1
ATOM 2160 C CA . LEU A 1 268 ? 18.357 9.590 -14.669 1.00 68.56 268 LEU A CA 1
ATOM 2161 C C . LEU A 1 268 ? 18.509 8.619 -13.501 1.00 68.56 268 LEU A C 1
ATOM 2163 O O . LEU A 1 268 ? 19.286 8.898 -12.613 1.00 68.56 268 LEU A O 1
ATOM 2167 N N . ASN A 1 269 ? 17.841 7.465 -13.521 1.00 78.19 269 ASN A N 1
ATOM 2168 C CA . ASN A 1 269 ? 17.957 6.441 -12.471 1.00 78.19 269 ASN A CA 1
ATOM 2169 C C . ASN A 1 269 ? 19.239 5.585 -12.593 1.00 78.19 269 ASN A C 1
ATOM 2171 O O . ASN A 1 269 ? 19.964 5.669 -13.590 1.00 78.19 269 ASN A O 1
ATOM 2175 N N . SER A 1 270 ? 19.503 4.748 -11.583 1.00 83.31 270 SER A N 1
ATOM 2176 C CA . SER A 1 270 ? 20.677 3.860 -11.531 1.00 83.31 270 SER A CA 1
ATOM 2177 C C . SER A 1 270 ? 20.800 2.954 -12.768 1.00 83.31 270 SER A C 1
ATOM 2179 O O . SER A 1 270 ? 21.875 2.846 -13.355 1.00 83.31 270 SER A O 1
ATOM 2181 N N . GLU A 1 271 ? 19.686 2.379 -13.225 1.00 84.44 271 GLU A N 1
ATOM 2182 C CA . GLU A 1 271 ? 19.606 1.506 -14.405 1.00 84.44 271 GLU A CA 1
ATOM 2183 C C . GLU A 1 271 ? 20.000 2.224 -15.707 1.00 84.44 271 GLU A C 1
ATOM 2185 O O . GLU A 1 271 ? 20.770 1.704 -16.515 1.00 84.44 271 GLU A O 1
ATOM 2190 N N . SER A 1 272 ? 19.514 3.451 -15.906 1.00 84.44 272 SER A N 1
ATOM 2191 C CA . SER A 1 272 ? 19.839 4.236 -17.103 1.00 84.44 272 SER A CA 1
ATOM 2192 C C . SER A 1 272 ? 21.315 4.628 -17.135 1.00 84.44 272 SER A C 1
ATOM 2194 O O . SER A 1 272 ? 21.923 4.671 -18.205 1.00 84.44 272 SER A O 1
ATOM 2196 N N . LEU A 1 273 ? 21.900 4.907 -15.967 1.00 86.25 273 LEU A N 1
ATOM 2197 C CA . LEU A 1 273 ? 23.316 5.235 -15.850 1.00 86.25 273 LEU A CA 1
ATOM 2198 C C . LEU A 1 273 ? 24.206 4.007 -16.085 1.00 86.25 273 LEU A C 1
ATOM 2200 O O . LEU A 1 273 ? 25.220 4.124 -16.770 1.00 86.25 273 LEU A O 1
ATOM 2204 N N . LEU A 1 274 ? 23.791 2.829 -15.609 1.00 89.06 274 LEU A N 1
ATOM 2205 C CA . LEU A 1 274 ? 24.468 1.567 -15.912 1.00 89.06 274 LEU A CA 1
ATOM 2206 C C . LEU A 1 274 ? 24.481 1.293 -17.421 1.00 89.06 274 LEU A C 1
ATOM 2208 O O . LEU A 1 274 ? 25.532 0.997 -17.980 1.00 89.06 274 LEU A O 1
ATOM 2212 N N . LYS A 1 275 ? 23.350 1.498 -18.106 1.00 89.44 275 LYS A N 1
ATOM 2213 C CA . LYS A 1 275 ? 23.277 1.358 -19.566 1.00 89.44 275 LYS A CA 1
ATOM 2214 C C . LYS A 1 275 ? 24.238 2.307 -20.295 1.00 89.44 275 LYS A C 1
ATOM 2216 O O . LYS A 1 275 ? 24.924 1.891 -21.225 1.00 89.44 275 LYS A O 1
ATOM 2221 N N . LEU A 1 276 ? 24.323 3.570 -19.862 1.00 89.06 276 LEU A N 1
ATOM 2222 C CA . LEU A 1 276 ? 25.278 4.533 -20.426 1.00 89.06 276 LEU A CA 1
ATOM 2223 C C . LEU A 1 276 ? 26.735 4.097 -20.219 1.00 89.06 276 LEU A C 1
ATOM 2225 O O . LEU A 1 276 ? 27.566 4.343 -21.094 1.00 89.06 276 LEU A O 1
ATOM 2229 N N . ILE A 1 277 ? 27.048 3.461 -19.088 1.00 90.50 277 ILE A N 1
ATOM 2230 C CA . ILE A 1 277 ? 28.373 2.894 -18.817 1.00 90.50 277 ILE A CA 1
ATOM 2231 C C . ILE A 1 277 ? 28.643 1.703 -19.741 1.00 90.50 277 ILE A C 1
ATOM 2233 O O . ILE A 1 277 ? 29.669 1.701 -20.414 1.00 90.50 277 ILE A O 1
ATOM 2237 N N . GLU A 1 278 ? 27.719 0.747 -19.852 1.00 92.06 278 GLU A N 1
ATOM 2238 C CA . GLU A 1 278 ? 27.862 -0.427 -20.729 1.00 92.06 278 GLU A CA 1
ATOM 2239 C C . GLU A 1 278 ? 28.044 -0.040 -22.207 1.00 92.06 278 GLU A C 1
ATOM 2241 O O . GLU A 1 278 ? 28.849 -0.636 -22.928 1.00 92.06 278 GLU A O 1
ATOM 2246 N N . ASP A 1 279 ? 27.316 0.974 -22.683 1.00 89.31 279 ASP A N 1
ATOM 2247 C CA . ASP A 1 279 ? 27.496 1.512 -24.034 1.00 89.31 279 ASP A CA 1
ATOM 2248 C C . ASP A 1 279 ? 28.838 2.255 -24.164 1.00 89.31 279 ASP A C 1
ATOM 2250 O O . ASP A 1 279 ? 29.533 2.139 -25.179 1.00 89.31 279 ASP A O 1
ATOM 2254 N N . GLY A 1 280 ? 29.265 2.950 -23.109 1.00 90.06 280 GLY A N 1
ATOM 2255 C CA . GLY A 1 280 ? 30.581 3.571 -23.023 1.00 90.06 280 GLY A CA 1
ATOM 2256 C C . GLY A 1 280 ? 31.725 2.559 -23.106 1.00 90.06 280 GLY A C 1
ATOM 2257 O O . GLY A 1 280 ? 32.669 2.770 -23.864 1.00 90.06 280 GLY A O 1
ATOM 2258 N N . GLU A 1 281 ? 31.641 1.422 -22.418 1.00 90.62 281 GLU A N 1
ATOM 2259 C CA . GLU A 1 281 ? 32.649 0.353 -22.487 1.00 90.62 281 GLU A CA 1
ATOM 2260 C C . GLU A 1 281 ? 32.808 -0.220 -23.904 1.00 90.62 281 GLU A C 1
ATOM 2262 O O . GLU A 1 281 ? 33.916 -0.570 -24.316 1.00 90.62 281 GLU A O 1
ATOM 2267 N N . LYS A 1 282 ? 31.722 -0.259 -24.689 1.00 89.38 282 LYS A N 1
ATOM 2268 C CA . LYS A 1 282 ? 31.745 -0.731 -26.084 1.00 89.38 282 LYS A CA 1
ATOM 2269 C C . LYS A 1 282 ? 32.350 0.292 -27.045 1.00 89.38 282 LYS A C 1
ATOM 2271 O O . LYS A 1 282 ? 33.099 -0.081 -27.952 1.00 89.38 282 LYS A O 1
ATOM 2276 N N . TYR A 1 283 ? 32.004 1.574 -26.897 1.00 87.88 283 TYR A N 1
ATOM 2277 C CA . TYR A 1 283 ? 32.237 2.574 -27.951 1.00 87.88 283 TYR A CA 1
ATOM 2278 C C . TYR A 1 283 ? 33.257 3.660 -27.608 1.00 87.88 283 TYR A C 1
ATOM 2280 O O . TYR A 1 283 ? 33.765 4.311 -28.525 1.00 87.88 283 TYR A O 1
ATOM 2288 N N . SER A 1 284 ? 33.580 3.860 -26.331 1.00 86.75 284 SER A N 1
ATOM 2289 C CA . SER A 1 284 ? 34.529 4.890 -25.905 1.00 86.75 284 SER A CA 1
ATOM 2290 C C . SER A 1 284 ? 35.943 4.665 -26.457 1.00 86.75 284 SER A C 1
ATOM 2292 O O . SER A 1 284 ? 36.329 3.589 -26.938 1.00 86.75 284 SER A O 1
ATOM 2294 N N . SER A 1 285 ? 36.714 5.747 -26.431 1.00 85.25 285 SER A N 1
ATOM 2295 C CA . SER A 1 285 ? 38.139 5.779 -26.743 1.00 85.25 285 SER A CA 1
ATOM 2296 C C . SER A 1 285 ? 38.963 6.106 -25.496 1.00 85.25 285 SER A C 1
ATOM 2298 O O . SER A 1 285 ? 38.423 6.466 -24.451 1.00 85.25 285 SER A O 1
ATOM 2300 N N . LEU A 1 286 ? 40.291 6.058 -25.628 1.00 84.31 286 LEU A N 1
ATOM 2301 C CA . LEU A 1 286 ? 41.212 6.448 -24.556 1.00 84.31 286 LEU A CA 1
ATOM 2302 C C . LEU A 1 286 ? 41.017 7.905 -24.098 1.00 84.31 286 LEU A C 1
ATOM 2304 O O . LEU A 1 286 ? 41.189 8.187 -22.913 1.00 84.31 286 LEU A O 1
ATOM 2308 N N . ASP A 1 287 ? 40.597 8.800 -24.996 1.00 82.38 287 ASP A N 1
ATOM 2309 C CA . ASP A 1 287 ? 40.347 10.213 -24.675 1.00 82.38 287 ASP A CA 1
ATOM 2310 C C . ASP A 1 287 ? 39.121 10.400 -23.769 1.00 82.38 287 ASP A C 1
ATOM 2312 O O . ASP A 1 287 ? 39.027 11.379 -23.028 1.00 82.38 287 ASP A O 1
ATOM 2316 N N . ASP A 1 288 ? 38.187 9.444 -23.784 1.00 88.88 288 ASP A N 1
ATOM 2317 C CA . ASP A 1 288 ? 36.956 9.504 -22.994 1.00 88.88 288 ASP A CA 1
ATOM 2318 C C . ASP A 1 288 ? 37.130 8.875 -21.604 1.00 88.88 288 ASP A C 1
ATOM 2320 O O . ASP A 1 288 ? 36.174 8.820 -20.833 1.00 88.88 288 ASP A O 1
ATOM 2324 N N . LYS A 1 289 ? 38.338 8.417 -21.241 1.00 89.19 289 LYS A N 1
ATOM 2325 C CA . LYS A 1 289 ? 38.585 7.747 -19.956 1.00 89.19 289 LYS A CA 1
ATOM 2326 C C . LYS A 1 289 ? 38.129 8.592 -18.764 1.00 89.19 289 LYS A C 1
ATOM 2328 O O . LYS A 1 289 ? 37.419 8.099 -17.899 1.00 89.19 289 LYS A O 1
ATOM 2333 N N . ALA A 1 290 ? 38.451 9.886 -18.757 1.00 89.06 290 ALA A N 1
ATOM 2334 C CA . ALA A 1 290 ? 38.028 10.790 -17.686 1.00 89.06 290 ALA A CA 1
ATOM 2335 C C . ALA A 1 290 ? 36.498 10.988 -17.626 1.00 89.06 290 ALA A C 1
ATOM 2337 O O . ALA A 1 290 ? 35.955 11.310 -16.567 1.00 89.06 290 ALA A O 1
ATOM 2338 N N . LEU A 1 291 ? 35.802 10.829 -18.757 1.00 89.75 291 LEU A N 1
ATOM 2339 C CA . LEU A 1 291 ? 34.342 10.857 -18.822 1.00 89.75 291 LEU A CA 1
ATOM 2340 C C . LEU A 1 291 ? 33.753 9.553 -18.271 1.00 89.75 291 LEU A C 1
ATOM 2342 O O . LEU A 1 291 ? 32.839 9.609 -17.454 1.00 89.75 291 LEU A O 1
ATOM 2346 N N . MET A 1 292 ? 34.323 8.405 -18.649 1.00 91.62 292 MET A N 1
ATOM 2347 C CA . MET A 1 292 ? 33.953 7.097 -18.103 1.00 91.62 292 MET A CA 1
ATOM 2348 C C . MET A 1 292 ? 34.160 7.042 -16.589 1.00 91.62 292 MET A C 1
ATOM 2350 O O . MET A 1 292 ? 33.246 6.649 -15.872 1.00 91.62 292 MET A O 1
ATOM 2354 N N . ASP A 1 293 ? 35.311 7.493 -16.085 1.00 90.75 293 ASP A N 1
ATOM 2355 C CA . ASP A 1 293 ? 35.606 7.527 -14.646 1.00 90.75 293 ASP A CA 1
ATOM 2356 C C . ASP A 1 293 ? 34.573 8.377 -13.882 1.00 90.75 293 ASP A C 1
ATOM 2358 O O . ASP A 1 293 ? 34.166 8.035 -12.771 1.00 90.75 293 ASP A O 1
ATOM 2362 N N . ARG A 1 294 ? 34.095 9.471 -14.493 1.00 89.44 294 ARG A N 1
ATOM 2363 C CA . ARG A 1 294 ? 33.031 10.311 -13.926 1.00 89.44 294 ARG A CA 1
ATOM 2364 C C . ARG A 1 294 ? 31.684 9.592 -13.892 1.00 89.44 294 ARG A C 1
ATOM 2366 O O . ARG A 1 294 ? 31.040 9.622 -12.853 1.00 89.44 294 ARG A O 1
ATOM 2373 N N . LEU A 1 295 ? 31.276 8.940 -14.983 1.00 89.31 295 LEU A N 1
ATOM 2374 C CA . LEU A 1 295 ? 30.012 8.192 -15.037 1.00 89.31 295 LEU A CA 1
ATOM 2375 C C . LEU A 1 295 ? 29.981 7.060 -14.003 1.00 89.31 295 LEU A C 1
ATOM 2377 O O . LEU A 1 295 ? 28.990 6.904 -13.296 1.00 89.31 295 LEU A O 1
ATOM 2381 N N . HIS A 1 296 ? 31.083 6.319 -13.858 1.00 90.06 296 HIS A N 1
ATOM 2382 C CA . HIS A 1 296 ? 31.212 5.287 -12.827 1.00 90.06 296 HIS A CA 1
ATOM 2383 C C . HIS A 1 296 ? 31.117 5.865 -11.417 1.00 90.06 296 HIS A C 1
ATOM 2385 O O . HIS A 1 296 ? 30.447 5.290 -10.562 1.00 90.06 296 HIS A O 1
ATOM 2391 N N . LYS A 1 297 ? 31.764 7.010 -11.167 1.00 90.19 297 LYS A N 1
ATOM 2392 C CA . LYS A 1 297 ? 31.660 7.692 -9.877 1.00 90.19 297 LYS A CA 1
ATOM 2393 C C . LYS A 1 297 ? 30.217 8.105 -9.582 1.00 90.19 297 LYS A C 1
ATOM 2395 O O . LYS A 1 297 ? 29.719 7.793 -8.506 1.00 90.19 297 LYS A O 1
ATOM 2400 N N . ASP A 1 298 ? 29.547 8.745 -10.537 1.00 87.31 298 ASP A N 1
ATOM 2401 C CA . ASP A 1 298 ? 28.151 9.162 -10.388 1.00 87.31 298 ASP A CA 1
ATOM 2402 C C . ASP A 1 298 ? 27.227 7.952 -10.146 1.00 87.31 298 ASP A C 1
ATOM 2404 O O . ASP A 1 298 ? 26.289 8.035 -9.353 1.00 87.31 298 ASP A O 1
ATOM 2408 N N . TYR A 1 299 ? 27.514 6.808 -10.778 1.00 89.19 299 TYR A N 1
ATOM 2409 C CA . TYR A 1 299 ? 26.782 5.557 -10.568 1.00 89.19 299 TYR A CA 1
ATOM 2410 C C . TYR A 1 299 ? 26.966 5.019 -9.155 1.00 89.19 299 TYR A C 1
ATOM 2412 O O . TYR A 1 299 ? 25.984 4.708 -8.483 1.00 89.19 299 TYR A O 1
ATOM 2420 N N . ILE A 1 300 ? 28.207 4.970 -8.674 1.00 89.06 300 ILE A N 1
ATOM 2421 C CA . ILE A 1 300 ? 28.517 4.548 -7.307 1.00 89.06 300 ILE A CA 1
ATOM 2422 C C . ILE A 1 300 ? 27.834 5.476 -6.294 1.00 89.06 300 ILE A C 1
ATOM 2424 O O . ILE A 1 300 ? 27.202 4.995 -5.354 1.00 89.06 300 ILE A O 1
ATOM 2428 N N . ASP A 1 301 ? 27.912 6.793 -6.495 1.00 86.81 301 ASP A N 1
ATOM 2429 C CA . ASP A 1 301 ? 27.283 7.783 -5.617 1.00 86.81 301 ASP A CA 1
ATOM 2430 C C . ASP A 1 301 ? 25.747 7.620 -5.602 1.00 86.81 301 ASP A C 1
ATOM 2432 O O . ASP A 1 301 ? 25.135 7.633 -4.531 1.00 86.81 301 ASP A O 1
ATOM 2436 N N . CYS A 1 302 ? 25.127 7.376 -6.763 1.00 86.06 302 CYS A N 1
ATOM 2437 C CA . CYS A 1 302 ? 23.699 7.073 -6.903 1.00 86.06 302 CYS A CA 1
ATOM 2438 C C . CYS A 1 302 ? 23.294 5.790 -6.157 1.00 86.06 302 CYS A C 1
ATOM 2440 O O . CYS A 1 302 ? 22.368 5.804 -5.341 1.00 86.06 302 CYS A O 1
ATOM 2442 N N . VAL A 1 303 ? 23.995 4.679 -6.391 1.00 87.94 303 VAL A N 1
ATOM 2443 C CA . VAL A 1 303 ? 23.701 3.387 -5.750 1.00 87.94 303 VAL A CA 1
ATOM 2444 C C . VAL A 1 303 ? 23.864 3.489 -4.234 1.00 87.94 303 VAL A C 1
ATOM 2446 O O . VAL A 1 303 ? 22.987 3.061 -3.484 1.00 87.94 303 VAL A O 1
ATOM 2449 N N . ASN A 1 304 ? 24.939 4.125 -3.766 1.00 88.31 304 ASN A N 1
ATOM 2450 C CA . ASN A 1 304 ? 25.179 4.336 -2.342 1.00 88.31 304 ASN A CA 1
ATOM 2451 C C . ASN A 1 304 ? 24.078 5.182 -1.692 1.00 88.31 304 ASN A C 1
ATOM 2453 O O . ASN A 1 304 ? 23.621 4.848 -0.598 1.00 88.31 304 ASN A O 1
ATOM 2457 N N . ALA A 1 305 ? 23.622 6.249 -2.353 1.00 86.88 305 ALA A N 1
ATOM 2458 C CA . ALA A 1 305 ? 22.531 7.083 -1.859 1.00 86.88 305 ALA A CA 1
ATOM 2459 C C . ALA A 1 305 ? 21.206 6.308 -1.750 1.00 86.88 305 ALA A C 1
ATOM 2461 O O . ALA A 1 305 ? 20.518 6.408 -0.730 1.00 86.88 305 ALA A O 1
ATOM 2462 N N . ASN A 1 306 ? 20.865 5.507 -2.765 1.00 87.88 306 ASN A N 1
ATOM 2463 C CA . ASN A 1 306 ? 19.658 4.676 -2.763 1.00 87.88 306 ASN A CA 1
ATOM 2464 C C . ASN A 1 306 ? 19.717 3.581 -1.684 1.00 87.88 306 ASN A C 1
ATOM 2466 O O . ASN A 1 306 ? 18.749 3.406 -0.942 1.00 87.88 306 ASN A O 1
ATOM 2470 N N . ASN A 1 307 ? 20.862 2.914 -1.517 1.00 88.19 307 ASN A N 1
ATOM 2471 C CA . ASN A 1 307 ? 21.056 1.904 -0.472 1.00 88.19 307 ASN A CA 1
ATOM 2472 C C . ASN A 1 307 ? 20.969 2.506 0.936 1.00 88.19 307 ASN A C 1
ATOM 2474 O O . ASN A 1 307 ? 20.276 1.961 1.790 1.00 88.19 307 ASN A O 1
ATOM 2478 N N . GLN A 1 308 ? 21.586 3.671 1.171 1.00 88.69 308 GLN A N 1
ATOM 2479 C CA . GLN A 1 308 ? 21.469 4.379 2.452 1.00 88.69 308 GLN A CA 1
ATOM 2480 C C . GLN A 1 308 ? 20.012 4.725 2.788 1.00 88.69 308 GLN A C 1
ATOM 2482 O O . GLN A 1 308 ? 19.598 4.592 3.941 1.00 88.69 308 GLN A O 1
ATOM 2487 N N . LEU A 1 309 ? 19.220 5.141 1.793 1.00 87.69 309 LEU A N 1
ATOM 2488 C CA . LEU A 1 309 ? 17.791 5.406 1.968 1.00 87.69 309 LEU A CA 1
ATOM 2489 C C . LEU A 1 309 ? 17.009 4.127 2.286 1.00 87.69 309 LEU A C 1
ATOM 2491 O O . LEU A 1 309 ? 16.221 4.120 3.231 1.00 87.69 309 LEU A O 1
ATOM 2495 N N . LEU A 1 310 ? 17.235 3.042 1.544 1.00 88.12 310 LEU A N 1
ATOM 2496 C CA . LEU A 1 310 ? 16.581 1.750 1.786 1.00 88.12 310 LEU A CA 1
ATOM 2497 C C . LEU A 1 310 ? 16.910 1.191 3.177 1.00 88.12 310 LEU A C 1
ATOM 2499 O O . LEU A 1 310 ? 16.011 0.749 3.895 1.00 88.12 310 LEU A O 1
ATOM 2503 N N . ASP A 1 311 ? 18.170 1.281 3.598 1.00 87.38 311 ASP A N 1
ATOM 2504 C CA . ASP A 1 311 ? 18.629 0.849 4.919 1.00 87.38 311 ASP A CA 1
ATOM 2505 C C . ASP A 1 311 ? 18.028 1.672 6.063 1.00 87.38 311 ASP A C 1
ATOM 2507 O O . ASP A 1 311 ? 17.786 1.132 7.153 1.00 87.38 311 ASP A O 1
ATOM 2511 N N . ALA A 1 312 ? 17.813 2.973 5.846 1.00 87.25 312 ALA A N 1
ATOM 2512 C CA . ALA A 1 312 ? 17.151 3.860 6.799 1.00 87.25 312 ALA A CA 1
ATOM 2513 C C . ALA A 1 312 ? 15.633 3.608 6.861 1.00 87.25 312 ALA A C 1
ATOM 2515 O O . ALA A 1 312 ? 15.040 3.691 7.935 1.00 87.25 312 ALA A O 1
ATOM 2516 N N . MET A 1 313 ? 15.018 3.228 5.737 1.00 87.50 313 MET A N 1
ATOM 2517 C CA . MET A 1 313 ? 13.603 2.842 5.643 1.00 87.50 313 MET A CA 1
ATOM 2518 C C . MET A 1 313 ? 13.316 1.416 6.152 1.00 87.50 313 MET A C 1
ATOM 2520 O O . MET A 1 313 ? 12.161 0.999 6.168 1.00 87.50 313 MET A O 1
ATOM 2524 N N . GLY A 1 314 ? 14.339 0.667 6.583 1.00 82.19 314 GLY A N 1
ATOM 2525 C CA . GLY A 1 314 ? 14.190 -0.711 7.067 1.00 82.19 314 GLY A CA 1
ATOM 2526 C C . GLY A 1 314 ? 13.994 -1.747 5.953 1.00 82.19 314 GLY A C 1
ATOM 2527 O O . GLY A 1 314 ? 13.678 -2.897 6.240 1.00 82.19 314 GLY A O 1
ATOM 2528 N N . CYS A 1 315 ? 14.205 -1.356 4.693 1.00 77.25 315 CYS A N 1
ATOM 2529 C CA . CYS A 1 315 ? 14.105 -2.211 3.506 1.00 77.25 315 CYS A CA 1
ATOM 2530 C C . CYS A 1 315 ? 15.455 -2.810 3.080 1.00 77.25 315 CYS A C 1
ATOM 2532 O O . CYS A 1 315 ? 15.530 -3.464 2.041 1.00 77.25 315 CYS A O 1
ATOM 2534 N N . GLY A 1 316 ? 16.515 -2.576 3.858 1.00 56.53 316 GLY A N 1
ATOM 2535 C CA . GLY A 1 316 ? 17.850 -3.095 3.593 1.00 56.53 316 GLY A CA 1
ATOM 2536 C C . GLY A 1 316 ? 17.857 -4.617 3.519 1.00 56.53 316 GLY A C 1
ATOM 2537 O O . GLY A 1 316 ? 17.672 -5.302 4.529 1.00 56.53 316 GLY A O 1
ATOM 2538 N N . SER A 1 317 ? 18.089 -5.157 2.324 1.00 46.00 317 SER A N 1
ATOM 2539 C CA . SER A 1 317 ? 18.483 -6.550 2.160 1.00 46.00 317 SER A CA 1
ATOM 2540 C C . SER A 1 317 ? 19.767 -6.763 2.951 1.00 46.00 317 SER A C 1
ATOM 2542 O O . SER A 1 317 ? 20.778 -6.123 2.669 1.00 46.00 317 SER A O 1
ATOM 2544 N N . GLY A 1 318 ? 19.741 -7.664 3.930 1.00 39.12 318 GLY A N 1
ATOM 2545 C CA . GLY A 1 318 ? 20.941 -8.153 4.597 1.00 39.12 318 GLY A CA 1
ATOM 2546 C C . GLY A 1 318 ? 21.821 -8.961 3.641 1.00 39.12 318 GLY A C 1
ATOM 2547 O O . GLY A 1 318 ? 22.003 -10.147 3.860 1.00 39.12 318 GLY A O 1
ATOM 2548 N N . ASN A 1 319 ? 22.369 -8.330 2.604 1.00 34.44 319 ASN A N 1
ATOM 2549 C CA . ASN A 1 319 ? 23.507 -8.838 1.852 1.00 34.44 319 ASN A CA 1
ATOM 2550 C C . ASN A 1 319 ? 24.761 -8.197 2.444 1.00 34.44 319 ASN A C 1
ATOM 2552 O O . ASN A 1 319 ? 25.337 -7.257 1.903 1.00 34.44 319 ASN A O 1
ATOM 2556 N N . LYS A 1 320 ? 25.175 -8.715 3.601 1.00 39.66 320 LYS A N 1
ATOM 2557 C CA . LYS A 1 320 ? 26.600 -8.761 3.908 1.00 39.66 320 LYS A CA 1
ATOM 2558 C C . LYS A 1 320 ? 27.144 -9.939 3.119 1.00 39.66 320 LYS A C 1
ATOM 2560 O O . LYS A 1 320 ? 27.035 -11.042 3.618 1.00 39.66 320 LYS A O 1
ATOM 2565 N N . ASP A 1 321 ? 27.621 -9.699 1.907 1.00 37.94 321 ASP A N 1
ATOM 2566 C CA . ASP A 1 321 ? 28.617 -10.531 1.229 1.00 37.94 321 ASP A CA 1
ATOM 2567 C C . ASP A 1 321 ? 29.123 -9.741 0.021 1.00 37.94 321 ASP A C 1
ATOM 2569 O O . ASP A 1 321 ? 28.366 -9.428 -0.898 1.00 37.94 321 ASP A O 1
ATOM 2573 N N . GLY A 1 322 ? 30.399 -9.364 0.067 1.00 33.06 322 GLY A N 1
ATOM 2574 C CA . GLY A 1 322 ? 31.044 -8.597 -0.995 1.00 33.06 322 GLY A CA 1
ATOM 2575 C C . GLY A 1 322 ? 32.246 -7.758 -0.566 1.00 33.06 322 GLY A C 1
ATOM 2576 O O . GLY A 1 322 ? 32.517 -6.761 -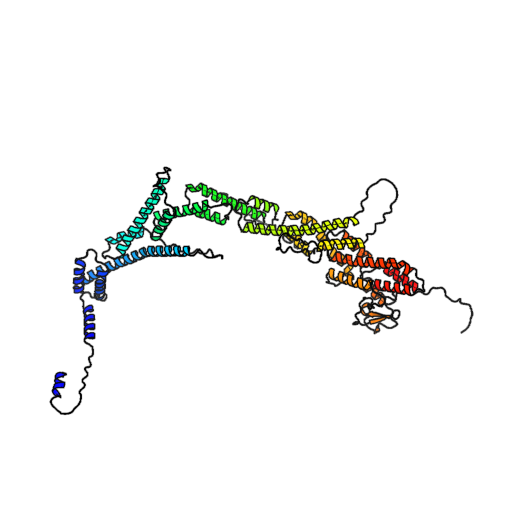1.225 1.00 33.06 322 GLY A O 1
ATOM 2577 N N . ASP A 1 323 ? 32.960 -8.126 0.505 1.00 33.16 323 ASP A N 1
ATOM 2578 C CA . ASP A 1 323 ? 34.360 -7.711 0.645 1.00 33.16 323 ASP A CA 1
ATOM 2579 C C . ASP A 1 323 ? 35.175 -8.580 -0.317 1.00 33.16 323 ASP A C 1
ATOM 2581 O O . ASP A 1 323 ? 35.399 -9.770 -0.086 1.00 33.16 323 ASP A O 1
ATOM 2585 N N . GLY A 1 324 ? 35.560 -7.992 -1.446 1.00 35.12 324 GLY A N 1
ATOM 2586 C CA . GLY A 1 324 ? 36.655 -8.504 -2.250 1.00 35.12 324 GLY A CA 1
ATOM 2587 C C . GLY A 1 324 ? 37.956 -8.116 -1.568 1.00 35.12 324 GLY A C 1
ATOM 2588 O O . GLY A 1 324 ? 38.475 -7.037 -1.842 1.00 35.12 324 GLY A O 1
ATOM 2589 N N . ASP A 1 325 ? 38.470 -8.987 -0.702 1.00 27.08 325 ASP A N 1
ATOM 2590 C CA . ASP A 1 325 ? 39.874 -8.946 -0.312 1.00 27.08 325 ASP A CA 1
ATOM 2591 C C . ASP A 1 325 ? 40.568 -10.262 -0.660 1.00 27.08 325 ASP A C 1
ATOM 2593 O O . ASP A 1 325 ? 40.062 -11.371 -0.475 1.00 27.08 325 ASP A O 1
ATOM 2597 N N . VAL A 1 326 ? 41.735 -10.071 -1.248 1.00 36.50 326 VAL A N 1
ATOM 2598 C CA . VAL A 1 326 ? 42.670 -11.057 -1.756 1.00 36.50 326 VAL A CA 1
ATOM 2599 C C . VAL A 1 326 ? 43.276 -11.785 -0.567 1.00 36.50 326 VAL A C 1
ATOM 2601 O O . VAL A 1 326 ? 43.946 -11.149 0.236 1.00 36.50 326 VAL A O 1
ATOM 2604 N N . THR A 1 327 ? 43.146 -13.110 -0.476 1.00 30.16 327 THR A N 1
ATOM 2605 C CA . THR A 1 327 ? 44.130 -13.892 0.287 1.00 30.16 327 THR A CA 1
ATOM 2606 C C . THR A 1 327 ? 44.452 -15.227 -0.367 1.00 30.16 327 THR A C 1
ATOM 2608 O O . THR A 1 327 ? 43.589 -16.044 -0.687 1.00 30.16 327 THR A O 1
ATOM 2611 N N . GLU A 1 328 ? 45.755 -15.378 -0.574 1.00 30.41 328 GLU A N 1
ATOM 2612 C CA . GLU A 1 328 ? 46.487 -16.605 -0.820 1.00 30.41 328 GLU A CA 1
ATOM 2613 C C . GLU A 1 328 ? 46.321 -17.571 0.365 1.00 30.41 328 GLU A C 1
ATOM 2615 O O . GLU A 1 328 ? 46.451 -17.185 1.522 1.00 30.41 328 GLU A O 1
ATOM 2620 N N . ASP A 1 329 ? 45.983 -18.804 0.009 1.00 26.98 329 ASP A N 1
ATOM 2621 C CA . ASP A 1 329 ? 46.630 -20.068 0.365 1.00 26.98 329 ASP A CA 1
ATOM 2622 C C . ASP A 1 329 ? 46.999 -20.460 1.819 1.00 26.98 329 ASP A C 1
ATOM 2624 O O . ASP A 1 329 ? 47.489 -19.700 2.646 1.00 26.98 329 ASP A O 1
ATOM 2628 N N . GLU A 1 330 ? 46.867 -21.779 2.004 1.00 30.73 330 GLU A N 1
ATOM 2629 C CA . GLU A 1 330 ? 47.513 -22.667 2.981 1.00 30.73 330 GLU A CA 1
ATOM 2630 C C . GLU A 1 330 ? 46.878 -22.981 4.365 1.00 30.73 330 GLU A C 1
ATOM 2632 O O . GLU A 1 330 ? 47.101 -22.348 5.390 1.00 30.73 330 GLU A O 1
ATOM 2637 N N . THR A 1 331 ? 46.293 -24.191 4.386 1.00 28.03 331 THR A N 1
ATOM 2638 C CA . THR A 1 331 ? 46.623 -25.350 5.258 1.00 28.03 331 THR A CA 1
ATOM 2639 C C . THR A 1 331 ? 45.969 -25.581 6.639 1.00 28.03 331 THR A C 1
ATOM 2641 O O . THR A 1 331 ? 46.125 -24.851 7.606 1.00 28.03 331 THR A O 1
ATOM 2644 N N . GLU A 1 332 ? 45.354 -26.772 6.695 1.00 28.09 332 GLU A N 1
ATOM 2645 C CA . GLU A 1 332 ? 45.505 -27.841 7.701 1.00 28.09 332 GLU A CA 1
ATOM 2646 C C . GLU A 1 332 ? 44.799 -27.821 9.081 1.00 28.09 332 GLU A C 1
ATOM 2648 O O . GLU A 1 332 ? 45.320 -27.395 10.102 1.00 28.09 332 GLU A O 1
ATOM 2653 N N . THR A 1 333 ? 43.730 -28.631 9.116 1.00 27.16 333 THR A N 1
ATOM 2654 C CA . THR A 1 333 ? 43.535 -29.839 9.961 1.00 27.16 333 THR A CA 1
ATOM 2655 C C . THR A 1 333 ? 43.052 -29.769 11.425 1.00 27.16 333 THR A C 1
ATOM 2657 O O . THR A 1 333 ? 43.605 -29.110 12.294 1.00 27.16 333 THR A O 1
ATOM 2660 N N . ASN A 1 334 ? 42.113 -30.701 11.671 1.00 27.66 334 ASN A N 1
ATOM 2661 C CA . ASN A 1 334 ? 41.866 -31.514 12.874 1.00 27.66 334 ASN A CA 1
ATOM 2662 C C . ASN A 1 334 ? 41.041 -30.955 14.054 1.00 27.66 334 ASN A C 1
ATOM 2664 O O . ASN A 1 334 ? 41.546 -30.269 14.930 1.00 27.66 334 ASN A O 1
ATOM 2668 N N . GLY A 1 335 ? 39.830 -31.518 14.202 1.00 24.80 335 GLY A N 1
ATOM 2669 C CA . GLY A 1 335 ? 39.669 -32.665 15.114 1.00 24.80 335 GLY A CA 1
ATOM 2670 C C . GLY A 1 335 ? 38.730 -32.513 16.322 1.00 24.80 335 GLY A C 1
ATOM 2671 O O . GLY A 1 335 ? 39.088 -31.860 17.289 1.00 24.80 335 GLY A O 1
ATOM 2672 N N . SER A 1 336 ? 37.633 -33.293 16.287 1.00 24.94 336 SER A N 1
ATOM 2673 C CA . SER A 1 336 ? 36.982 -34.035 17.399 1.00 24.94 336 SER A CA 1
ATOM 2674 C C . SER A 1 336 ? 36.417 -33.248 18.602 1.00 24.94 336 SER A C 1
ATOM 2676 O O . SER A 1 336 ? 37.133 -32.515 19.258 1.00 24.94 336 SER A O 1
ATOM 2678 N N . ALA A 1 337 ? 35.139 -33.313 18.998 1.00 26.58 337 ALA A N 1
ATOM 2679 C CA . ALA A 1 337 ? 34.188 -34.406 19.282 1.00 26.58 337 ALA A CA 1
ATOM 2680 C C . ALA A 1 337 ? 33.813 -34.408 20.786 1.00 26.58 337 ALA A C 1
ATOM 2682 O O . ALA A 1 337 ? 34.686 -34.285 21.640 1.00 26.58 337 ALA A O 1
ATOM 2683 N N . ASN A 1 338 ? 32.527 -34.700 21.043 1.00 26.81 338 ASN A N 1
ATOM 2684 C CA . ASN A 1 338 ? 31.901 -35.227 22.275 1.00 26.81 338 ASN A CA 1
ATOM 2685 C C . ASN A 1 338 ? 31.580 -34.254 23.437 1.00 26.81 338 ASN A C 1
ATOM 2687 O O . ASN A 1 338 ? 32.340 -33.333 23.683 1.00 26.81 338 ASN A O 1
ATOM 2691 N N . VAL A 1 339 ? 30.528 -34.403 24.267 1.00 27.50 339 VAL A N 1
ATOM 2692 C CA . VAL A 1 339 ? 29.333 -35.287 24.413 1.00 27.50 339 VAL A CA 1
ATOM 2693 C C . VAL A 1 339 ? 28.509 -34.736 25.617 1.00 27.50 339 VAL A C 1
ATOM 2695 O O . VAL A 1 339 ? 29.087 -34.067 26.468 1.00 27.50 339 VAL A O 1
ATOM 2698 N N . ALA A 1 340 ? 27.222 -35.121 25.711 1.00 26.06 340 ALA A N 1
ATOM 2699 C CA . ALA A 1 340 ? 26.343 -35.226 26.908 1.00 26.06 340 ALA A CA 1
ATOM 2700 C C . ALA A 1 340 ? 25.574 -33.973 27.411 1.00 26.06 340 ALA A C 1
ATOM 2702 O O . ALA A 1 340 ? 26.171 -32.958 27.742 1.00 26.06 340 ALA A O 1
ATOM 2703 N N . GLU A 1 341 ? 24.226 -33.948 27.335 1.00 24.02 341 GLU A N 1
ATOM 2704 C CA . GLU A 1 341 ? 23.198 -34.535 28.257 1.00 24.02 341 GLU A CA 1
ATOM 2705 C C . GLU A 1 341 ? 22.924 -33.597 29.466 1.00 24.02 341 GLU A C 1
ATOM 2707 O O . GLU A 1 341 ? 23.816 -33.334 30.258 1.00 24.02 341 GLU A O 1
ATOM 2712 N N . THR A 1 342 ? 21.753 -32.976 29.682 1.00 26.16 342 THR A N 1
ATOM 2713 C CA . THR A 1 342 ? 20.474 -33.576 30.122 1.00 26.16 342 THR A CA 1
ATOM 2714 C C . THR A 1 342 ? 19.381 -32.493 30.325 1.00 26.16 342 THR A C 1
ATOM 2716 O O . THR A 1 342 ? 19.673 -31.359 30.692 1.00 26.16 342 THR A O 1
ATOM 2719 N N . ASP A 1 343 ? 18.123 -32.903 30.118 1.00 25.08 343 ASP A N 1
ATOM 2720 C CA . ASP A 1 343 ? 16.872 -32.550 30.825 1.00 25.08 343 ASP A CA 1
ATOM 2721 C C . ASP A 1 343 ? 16.333 -31.105 31.000 1.00 25.08 343 ASP A C 1
ATOM 2723 O O . ASP A 1 343 ? 16.793 -30.310 31.811 1.00 25.08 343 ASP A O 1
ATOM 2727 N N . GLY A 1 344 ? 15.116 -30.903 30.459 1.00 24.03 344 GLY A N 1
ATOM 2728 C CA . GLY A 1 344 ? 13.952 -30.639 31.323 1.00 24.03 344 GLY A CA 1
ATOM 2729 C C . GLY A 1 344 ? 13.242 -29.271 31.260 1.00 24.03 344 GLY A C 1
ATOM 2730 O O . GLY A 1 344 ? 13.618 -28.332 31.945 1.00 24.03 344 GLY A O 1
ATOM 2731 N N . LYS A 1 345 ? 12.045 -29.265 30.642 1.00 25.23 345 LYS A N 1
ATOM 2732 C CA . LYS A 1 345 ? 10.841 -28.470 31.014 1.00 25.23 345 LYS A CA 1
ATOM 2733 C C . LYS A 1 345 ? 10.901 -26.924 30.939 1.00 25.23 345 LYS A C 1
ATOM 2735 O O . LYS A 1 345 ? 11.253 -26.270 31.912 1.00 25.23 345 LYS A O 1
ATOM 2740 N N . LYS A 1 346 ? 10.212 -26.344 29.944 1.00 26.47 346 LYS A N 1
ATOM 2741 C CA . LYS A 1 346 ? 8.861 -25.729 30.080 1.00 26.47 346 LYS A CA 1
ATOM 2742 C C . LYS A 1 346 ? 8.486 -24.936 28.824 1.00 26.47 346 LYS A C 1
ATOM 2744 O O . LYS A 1 346 ? 9.210 -24.057 28.383 1.00 26.47 346 LYS A O 1
ATOM 2749 N N . ASN A 1 347 ? 7.292 -25.237 28.321 1.00 27.78 347 ASN A N 1
ATOM 2750 C CA . ASN A 1 347 ? 6.567 -24.464 27.321 1.00 27.78 347 ASN A CA 1
ATOM 2751 C C . ASN A 1 347 ? 6.271 -23.053 27.854 1.00 27.78 347 ASN A C 1
ATOM 2753 O O . ASN A 1 347 ? 5.512 -22.905 28.814 1.00 27.78 347 ASN A O 1
ATOM 2757 N N . SER A 1 348 ? 6.804 -22.031 27.194 1.00 26.39 348 SER A N 1
ATOM 2758 C CA . SER A 1 348 ? 6.258 -20.676 27.225 1.00 26.39 348 SER A CA 1
ATOM 2759 C C . SER A 1 348 ? 6.303 -20.119 25.809 1.00 26.39 348 SER A C 1
ATOM 2761 O O . SER A 1 348 ? 7.380 -19.848 25.283 1.00 26.39 348 SER A O 1
ATOM 2763 N N . ASN A 1 349 ? 5.124 -19.971 25.205 1.00 27.94 349 ASN A N 1
ATOM 2764 C CA . ASN A 1 349 ? 4.919 -19.216 23.976 1.00 27.94 349 ASN A CA 1
ATOM 2765 C C . ASN A 1 349 ? 5.320 -17.755 24.226 1.00 27.94 349 ASN A C 1
ATOM 2767 O O . ASN A 1 349 ? 4.514 -16.961 24.707 1.00 27.94 349 ASN A O 1
ATOM 2771 N N . GLY A 1 350 ? 6.575 -17.422 23.935 1.00 24.78 350 GLY A N 1
ATOM 2772 C CA . GLY A 1 350 ? 7.023 -16.061 23.682 1.00 24.78 350 GLY A CA 1
ATOM 2773 C C . GLY A 1 350 ? 6.928 -15.817 22.184 1.00 24.78 350 GLY A C 1
ATOM 2774 O O . GLY A 1 350 ? 7.581 -16.514 21.410 1.00 24.78 350 GLY A O 1
ATOM 2775 N N . ALA A 1 351 ? 6.071 -14.880 21.782 1.00 27.20 351 ALA A N 1
ATOM 2776 C CA . ALA A 1 351 ? 5.989 -14.415 20.408 1.00 27.20 351 ALA A CA 1
ATOM 2777 C C . ALA A 1 351 ? 7.384 -13.983 19.933 1.00 27.20 351 ALA A C 1
ATOM 2779 O O . ALA A 1 351 ? 8.092 -13.254 20.629 1.00 27.20 351 ALA A O 1
ATOM 2780 N N . ALA A 1 352 ? 7.770 -14.503 18.772 1.00 26.95 352 ALA A N 1
ATOM 2781 C CA . ALA A 1 352 ? 9.036 -14.245 18.120 1.00 26.95 352 ALA A CA 1
ATOM 2782 C C . ALA A 1 352 ? 9.238 -12.736 17.934 1.00 26.95 352 ALA A C 1
ATOM 2784 O O . ALA A 1 352 ? 8.494 -12.085 17.207 1.00 26.95 352 ALA A O 1
ATOM 2785 N N . ASN A 1 353 ? 10.254 -12.195 18.601 1.00 30.36 353 ASN A N 1
ATOM 2786 C CA . ASN A 1 353 ? 10.760 -10.858 18.346 1.00 30.36 353 ASN A CA 1
ATOM 2787 C C . ASN A 1 353 ? 11.673 -10.963 17.116 1.00 30.36 353 ASN A C 1
ATOM 2789 O O . ASN A 1 353 ? 12.875 -11.199 17.241 1.00 30.36 353 ASN A O 1
ATOM 2793 N N . THR A 1 354 ? 11.090 -10.904 15.920 1.00 34.03 354 THR A N 1
ATOM 2794 C CA . THR A 1 354 ? 11.859 -10.658 14.698 1.00 34.03 354 THR A CA 1
ATOM 2795 C C . THR A 1 354 ? 12.442 -9.258 14.826 1.00 34.03 354 THR A C 1
ATOM 2797 O O . THR A 1 354 ? 11.702 -8.300 15.026 1.00 34.03 354 THR A O 1
ATOM 2800 N N . GLY A 1 355 ? 13.771 -9.148 14.801 1.00 38.12 355 GLY A N 1
ATOM 2801 C CA . GLY A 1 355 ? 14.496 -7.882 14.905 1.00 38.12 355 GLY A CA 1
ATOM 2802 C C . GLY A 1 355 ? 14.289 -7.000 13.675 1.00 38.12 355 GLY A C 1
ATOM 2803 O O . GLY A 1 355 ? 15.223 -6.788 12.910 1.00 38.12 355 GLY A O 1
ATOM 2804 N N . GLU A 1 356 ? 13.069 -6.510 13.470 1.00 55.91 356 GLU A N 1
ATOM 2805 C CA . GLU A 1 356 ? 12.778 -5.474 12.488 1.00 55.91 356 GLU A CA 1
ATOM 2806 C C . GLU A 1 356 ? 13.410 -4.165 12.967 1.00 55.91 356 GLU A C 1
ATOM 2808 O O . GLU A 1 356 ? 13.149 -3.665 14.066 1.00 55.91 356 GLU A O 1
ATOM 2813 N N . LYS A 1 357 ? 14.308 -3.631 12.141 1.00 72.75 357 LYS A N 1
ATOM 2814 C CA . LYS A 1 357 ? 14.961 -2.347 12.371 1.00 72.75 357 LYS A CA 1
ATOM 2815 C C . LYS A 1 357 ? 13.886 -1.255 12.330 1.00 72.75 357 LYS A C 1
ATOM 2817 O O . LYS A 1 357 ? 13.203 -1.095 11.323 1.00 72.75 357 LYS A O 1
ATOM 2822 N N . ARG A 1 358 ? 13.714 -0.528 13.437 1.00 88.00 358 ARG A N 1
ATOM 2823 C CA . ARG A 1 358 ? 12.721 0.553 13.553 1.00 88.00 358 ARG A CA 1
ATOM 2824 C C . ARG A 1 358 ? 13.140 1.764 12.719 1.00 88.00 358 ARG A C 1
ATOM 2826 O O . ARG A 1 358 ? 14.329 2.056 12.619 1.00 88.00 358 ARG A O 1
ATOM 2833 N N . ILE A 1 359 ? 12.160 2.455 12.146 1.00 92.19 359 ILE A N 1
ATOM 2834 C CA . ILE A 1 359 ? 12.362 3.546 11.187 1.00 92.19 359 ILE A CA 1
ATOM 2835 C C . ILE A 1 359 ? 12.455 4.879 11.931 1.00 92.19 359 ILE A C 1
ATOM 2837 O O . ILE A 1 359 ? 11.554 5.220 12.698 1.00 92.19 359 ILE A O 1
ATOM 2841 N N . ASP A 1 360 ? 13.509 5.644 11.654 1.00 92.31 360 ASP A N 1
ATOM 2842 C CA . ASP A 1 360 ? 13.631 7.044 12.062 1.00 92.31 360 ASP A CA 1
ATOM 2843 C C . ASP A 1 360 ? 13.278 7.950 10.873 1.00 92.31 360 ASP A C 1
ATOM 2845 O O . ASP A 1 360 ? 14.051 8.090 9.924 1.00 92.31 360 ASP A O 1
ATOM 2849 N N . MET A 1 361 ? 12.085 8.543 10.901 1.00 92.94 361 MET A N 1
ATOM 2850 C CA . MET A 1 361 ? 11.579 9.370 9.803 1.00 92.94 361 MET A CA 1
ATOM 2851 C C . MET A 1 361 ? 12.302 10.709 9.660 1.00 92.94 361 MET A C 1
ATOM 2853 O O . MET A 1 361 ? 12.339 11.244 8.549 1.00 92.94 361 MET A O 1
ATOM 2857 N N . ASP A 1 362 ? 12.895 11.235 10.732 1.00 90.12 362 ASP A N 1
ATOM 2858 C CA . ASP A 1 362 ? 13.686 12.465 10.669 1.00 90.12 362 ASP A CA 1
ATOM 2859 C C . ASP A 1 362 ? 14.995 12.187 9.922 1.00 90.12 362 ASP A C 1
ATOM 2861 O O . ASP A 1 362 ? 15.321 12.900 8.970 1.00 90.12 362 ASP A O 1
ATOM 2865 N N . LEU A 1 363 ? 15.667 11.076 10.250 1.00 90.75 363 LEU A N 1
ATOM 2866 C CA . LEU A 1 363 ? 16.856 10.609 9.531 1.00 90.75 363 LEU A CA 1
ATOM 2867 C C . LEU A 1 363 ? 16.553 10.298 8.058 1.00 90.75 363 LEU A C 1
ATOM 2869 O O . LEU A 1 363 ? 17.297 10.712 7.171 1.00 90.75 363 LEU A O 1
ATOM 2873 N N . VAL A 1 364 ? 15.455 9.589 7.774 1.00 90.00 364 VAL A N 1
ATOM 2874 C CA . VAL A 1 364 ? 15.043 9.273 6.394 1.00 90.00 364 VAL A CA 1
ATOM 2875 C C . VAL A 1 364 ? 14.789 10.557 5.595 1.00 90.00 364 VAL A C 1
ATOM 2877 O O . VAL A 1 364 ? 15.224 10.667 4.450 1.00 90.00 364 VAL A O 1
ATOM 2880 N N . THR A 1 365 ? 14.129 11.549 6.197 1.00 90.19 365 THR A N 1
ATOM 2881 C CA . THR A 1 365 ? 13.855 12.842 5.550 1.00 90.19 365 THR A CA 1
ATOM 2882 C C . THR A 1 365 ? 15.136 13.648 5.332 1.00 90.19 365 THR A C 1
ATOM 2884 O O . THR A 1 365 ? 15.305 14.258 4.276 1.00 90.19 365 THR A O 1
ATOM 2887 N N . GLU A 1 366 ? 16.064 13.634 6.291 1.00 89.56 366 GLU A N 1
ATOM 2888 C CA . GLU A 1 366 ? 17.378 14.266 6.154 1.00 89.56 366 GLU A CA 1
ATOM 2889 C C . GLU A 1 366 ? 18.181 13.644 5.005 1.00 89.56 366 GLU A C 1
ATOM 2891 O O . GLU A 1 366 ? 18.665 14.372 4.137 1.00 89.56 366 GLU A O 1
ATOM 2896 N N . LEU A 1 367 ? 18.274 12.311 4.952 1.00 87.31 367 LEU A N 1
ATOM 2897 C CA . LEU A 1 367 ? 18.963 11.590 3.879 1.00 87.31 367 LEU A CA 1
ATOM 2898 C C . LEU A 1 367 ? 18.322 11.862 2.516 1.00 87.31 367 LEU A C 1
ATOM 2900 O O . LEU A 1 367 ? 19.034 12.104 1.541 1.00 87.31 367 LEU A O 1
ATOM 2904 N N . PHE A 1 368 ? 16.989 11.882 2.448 1.00 87.50 368 PHE A N 1
ATOM 2905 C CA . PHE A 1 368 ? 16.270 12.173 1.210 1.00 87.50 368 PHE A CA 1
ATOM 2906 C C . PHE A 1 368 ? 16.581 13.589 0.716 1.00 87.50 368 PHE A C 1
ATOM 2908 O O . PHE A 1 368 ? 16.910 13.770 -0.453 1.00 87.50 368 PHE A O 1
ATOM 2915 N N . ASN A 1 369 ? 16.570 14.581 1.614 1.00 85.88 369 ASN A N 1
ATOM 2916 C CA . ASN A 1 369 ? 16.885 15.976 1.295 1.00 85.88 369 ASN A CA 1
ATOM 2917 C C . ASN A 1 369 ? 18.361 16.189 0.925 1.00 85.88 369 ASN A C 1
ATOM 2919 O O . ASN A 1 369 ? 18.669 16.952 0.009 1.00 85.88 369 ASN A O 1
ATOM 2923 N N . LYS A 1 370 ? 19.281 15.504 1.611 1.00 83.31 370 LYS A N 1
ATOM 2924 C CA . LYS A 1 370 ? 20.720 15.548 1.322 1.00 83.31 370 LYS A CA 1
ATOM 2925 C C . LYS A 1 370 ? 21.032 14.995 -0.070 1.00 83.31 370 LYS A C 1
ATOM 2927 O O . LYS A 1 370 ? 21.897 15.531 -0.759 1.00 83.31 370 LYS A O 1
ATOM 2932 N N . ASN A 1 371 ? 20.291 13.971 -0.492 1.00 79.50 371 ASN A N 1
ATOM 2933 C CA . ASN A 1 371 ? 20.472 13.290 -1.770 1.00 79.50 371 ASN A CA 1
ATOM 2934 C C . ASN A 1 371 ? 19.606 13.867 -2.905 1.00 79.50 371 ASN A C 1
ATOM 2936 O O . ASN A 1 371 ? 19.564 13.275 -3.973 1.00 79.50 371 ASN A O 1
ATOM 2940 N N . VAL A 1 372 ? 18.960 15.032 -2.737 1.00 71.38 372 VAL A N 1
ATOM 2941 C CA . VAL A 1 372 ? 18.125 15.668 -3.789 1.00 71.38 372 VAL A CA 1
ATOM 2942 C C . VAL A 1 372 ? 18.898 15.940 -5.084 1.00 71.38 372 VAL A C 1
ATOM 2944 O O . VAL A 1 372 ? 18.312 15.967 -6.164 1.00 71.38 372 VAL A O 1
ATOM 2947 N N . PHE A 1 373 ? 20.212 16.147 -4.986 1.00 67.25 373 PHE A N 1
ATOM 2948 C CA . PHE A 1 373 ? 21.085 16.378 -6.139 1.00 67.25 373 PHE A CA 1
ATOM 2949 C C . PHE A 1 373 ? 21.600 15.087 -6.791 1.00 67.25 373 PHE A C 1
ATOM 2951 O O . PHE A 1 373 ? 22.266 15.160 -7.822 1.00 67.25 373 PHE A O 1
ATOM 2958 N N . LEU A 1 374 ? 21.292 13.928 -6.207 1.00 74.44 374 LEU A N 1
ATOM 2959 C CA . LEU A 1 374 ? 21.573 12.610 -6.758 1.00 74.44 374 LEU A CA 1
ATOM 2960 C C . LEU A 1 374 ? 20.270 11.979 -7.266 1.00 74.44 374 LEU A C 1
ATOM 2962 O O . LEU A 1 374 ? 19.182 12.285 -6.768 1.00 74.44 374 LEU A O 1
ATOM 2966 N N . PRO A 1 375 ? 20.346 11.087 -8.257 1.00 74.00 375 PRO A N 1
ATOM 2967 C CA . PRO A 1 375 ? 19.159 10.430 -8.743 1.00 74.00 375 PRO A CA 1
ATOM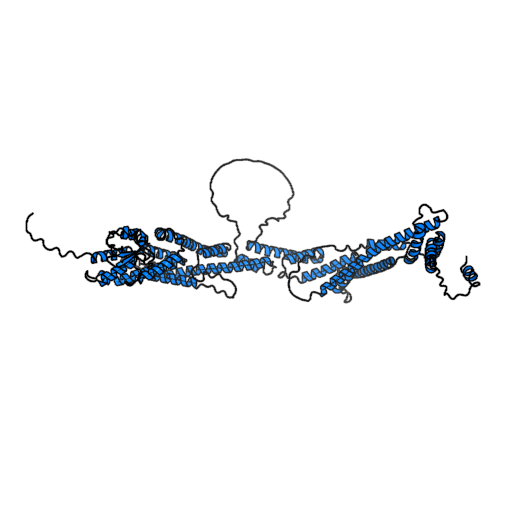 2968 C C . PRO A 1 375 ? 18.691 9.357 -7.766 1.00 74.00 375 PRO A C 1
ATOM 2970 O O . PRO A 1 375 ? 19.358 8.356 -7.516 1.00 74.00 375 PRO A O 1
ATOM 2973 N N . ILE A 1 376 ? 17.504 9.578 -7.215 1.00 81.12 376 ILE A N 1
ATOM 2974 C CA . ILE A 1 376 ? 16.813 8.595 -6.382 1.00 81.12 376 ILE A CA 1
ATOM 2975 C C . ILE A 1 376 ? 15.933 7.739 -7.285 1.00 81.12 376 ILE A C 1
ATOM 2977 O O . ILE A 1 376 ? 15.106 8.279 -8.031 1.00 81.12 376 ILE A O 1
ATOM 2981 N N . ASP A 1 377 ? 16.079 6.421 -7.178 1.00 84.00 377 ASP A N 1
ATOM 2982 C CA . ASP A 1 377 ? 15.329 5.473 -7.989 1.00 84.00 377 ASP A CA 1
ATOM 2983 C C . ASP A 1 377 ? 13.814 5.614 -7.741 1.00 84.00 377 ASP A C 1
ATOM 2985 O O . ASP A 1 377 ? 13.383 5.838 -6.601 1.00 84.00 377 ASP A O 1
ATOM 2989 N N . PRO A 1 378 ? 12.965 5.473 -8.781 1.00 84.75 378 PRO A N 1
ATOM 2990 C CA . PRO A 1 378 ? 11.522 5.688 -8.657 1.00 84.75 378 PRO A CA 1
ATOM 2991 C C . PRO A 1 378 ? 10.870 4.871 -7.532 1.00 84.75 378 PRO A C 1
ATOM 2993 O O . PRO A 1 378 ? 10.051 5.404 -6.786 1.00 84.75 378 PRO A O 1
ATOM 2996 N N . GLN A 1 379 ? 11.288 3.612 -7.363 1.00 84.88 379 GLN A N 1
ATOM 2997 C CA . GLN A 1 379 ? 10.783 2.716 -6.317 1.00 84.88 379 GLN A CA 1
ATOM 2998 C C . GLN A 1 379 ? 11.168 3.190 -4.905 1.00 84.88 379 GLN A C 1
ATOM 3000 O O . GLN A 1 379 ? 10.349 3.153 -3.985 1.00 84.88 379 GLN A O 1
ATOM 3005 N N . VAL A 1 380 ? 12.396 3.691 -4.730 1.00 87.38 380 VAL A N 1
ATOM 3006 C CA . VAL A 1 380 ? 12.881 4.247 -3.454 1.00 87.38 380 VAL A CA 1
ATOM 3007 C C . VAL A 1 380 ? 12.090 5.511 -3.106 1.00 87.38 380 VAL A C 1
ATOM 3009 O O . VAL A 1 380 ? 11.641 5.676 -1.971 1.00 87.38 380 VAL A O 1
ATOM 3012 N N . ARG A 1 381 ? 11.840 6.376 -4.097 1.00 88.00 381 ARG A N 1
ATOM 3013 C CA . ARG A 1 381 ? 11.029 7.593 -3.936 1.00 88.00 381 ARG A CA 1
ATOM 3014 C C . ARG A 1 381 ? 9.575 7.285 -3.572 1.00 88.00 381 ARG A C 1
ATOM 3016 O O . ARG A 1 381 ? 9.016 7.933 -2.689 1.00 88.00 381 ARG A O 1
ATOM 3023 N N . GLU A 1 382 ? 8.961 6.307 -4.230 1.00 88.12 382 GLU A N 1
ATOM 3024 C CA . GLU A 1 382 ? 7.598 5.863 -3.919 1.00 88.12 382 GLU A CA 1
ATOM 3025 C C . GLU A 1 382 ? 7.502 5.317 -2.487 1.00 88.12 382 GLU A C 1
ATOM 3027 O O . GLU A 1 382 ? 6.603 5.697 -1.731 1.00 88.12 382 GLU A O 1
ATOM 3032 N N . THR A 1 383 ? 8.489 4.513 -2.081 1.00 88.81 383 THR A N 1
ATOM 3033 C CA . THR A 1 383 ? 8.597 3.977 -0.718 1.00 88.81 383 THR A CA 1
ATOM 3034 C C . THR A 1 383 ? 8.694 5.101 0.317 1.00 88.81 383 THR A C 1
ATOM 3036 O O . THR A 1 383 ? 7.942 5.098 1.295 1.00 88.81 383 THR A O 1
ATOM 3039 N N . PHE A 1 384 ? 9.534 6.114 0.073 1.00 91.25 384 PHE A N 1
ATOM 3040 C CA . PHE A 1 384 ? 9.647 7.293 0.937 1.00 91.25 384 PHE A CA 1
ATOM 3041 C C . PHE A 1 384 ? 8.307 8.023 1.103 1.00 91.25 384 PHE A C 1
ATOM 3043 O O . PHE A 1 384 ? 7.886 8.303 2.228 1.00 91.25 384 PHE A O 1
ATOM 3050 N N . HIS A 1 385 ? 7.604 8.312 0.003 1.00 89.75 385 HIS A N 1
ATOM 3051 C CA . HIS A 1 385 ? 6.321 9.017 0.065 1.00 89.75 385 HIS A CA 1
ATOM 3052 C C . HIS A 1 385 ? 5.247 8.213 0.802 1.00 89.75 385 HIS A C 1
ATOM 3054 O O . HIS A 1 385 ? 4.504 8.783 1.603 1.00 89.75 385 HIS A O 1
ATOM 3060 N N . SER A 1 386 ? 5.194 6.899 0.574 1.00 91.19 386 SER A N 1
ATOM 3061 C CA . SER A 1 386 ? 4.281 5.994 1.273 1.00 91.19 386 SER A CA 1
ATOM 3062 C C . SER A 1 386 ? 4.536 5.995 2.787 1.00 91.19 386 SER A C 1
ATOM 3064 O O . SER A 1 386 ? 3.620 6.251 3.574 1.00 91.19 386 SER A O 1
ATOM 3066 N N . LEU A 1 387 ? 5.797 5.823 3.203 1.00 90.81 387 LEU A N 1
ATOM 3067 C CA . LEU A 1 387 ? 6.191 5.842 4.616 1.00 90.81 387 LEU A CA 1
ATOM 3068 C C . LEU A 1 387 ? 5.938 7.199 5.280 1.00 90.81 387 LEU A C 1
ATOM 3070 O O . LEU A 1 387 ? 5.419 7.245 6.394 1.00 90.81 387 LEU A O 1
ATOM 3074 N N . SER A 1 388 ? 6.253 8.300 4.593 1.00 91.31 388 SER A N 1
ATOM 3075 C CA . SER A 1 388 ? 6.006 9.662 5.079 1.00 91.31 388 SER A CA 1
ATOM 3076 C C . SER A 1 388 ? 4.515 9.930 5.300 1.00 91.31 388 SER A C 1
ATOM 3078 O O . SER A 1 388 ? 4.115 10.482 6.330 1.00 91.31 388 SER A O 1
ATOM 3080 N N . HIS A 1 389 ? 3.670 9.487 4.367 1.00 91.19 389 HIS A N 1
ATOM 3081 C CA . HIS A 1 389 ? 2.223 9.605 4.491 1.00 91.19 389 HIS A CA 1
ATOM 3082 C C . HIS A 1 389 ? 1.684 8.790 5.675 1.00 91.19 389 HIS A C 1
ATOM 3084 O O . HIS A 1 389 ? 0.902 9.304 6.478 1.00 91.19 389 HIS A O 1
ATOM 3090 N N . GLU A 1 390 ? 2.136 7.544 5.829 1.00 90.81 390 GLU A N 1
ATOM 3091 C CA . GLU A 1 390 ? 1.742 6.693 6.951 1.00 90.81 390 GLU A CA 1
ATOM 3092 C C . GLU A 1 390 ? 2.189 7.270 8.302 1.00 90.81 390 GLU A C 1
ATOM 3094 O O . GLU A 1 390 ? 1.379 7.352 9.227 1.00 90.81 390 GLU A O 1
ATOM 3099 N N . PHE A 1 391 ? 3.436 7.745 8.401 1.00 92.94 391 PHE A N 1
ATOM 3100 C CA . PHE A 1 391 ? 3.959 8.415 9.593 1.00 92.94 391 PHE A CA 1
ATOM 3101 C C . PHE A 1 391 ? 3.084 9.600 9.998 1.00 92.94 391 PHE A C 1
ATOM 3103 O O . PHE A 1 391 ? 2.698 9.727 11.160 1.00 92.94 391 PHE A O 1
ATOM 3110 N N . LYS A 1 392 ? 2.718 10.447 9.030 1.00 90.81 392 LYS A N 1
ATOM 3111 C CA . LYS A 1 392 ? 1.895 11.632 9.279 1.00 90.81 392 LYS A CA 1
ATOM 3112 C C . LYS A 1 392 ? 0.506 11.267 9.800 1.00 90.81 392 LYS A C 1
ATOM 3114 O O . LYS A 1 392 ? 0.035 11.896 10.745 1.00 90.81 392 LYS A O 1
ATOM 3119 N N . ILE A 1 393 ? -0.139 10.253 9.219 1.00 88.12 393 ILE A N 1
ATOM 3120 C CA . ILE A 1 393 ? -1.448 9.774 9.689 1.00 88.12 393 ILE A CA 1
ATOM 3121 C C . ILE A 1 393 ? -1.347 9.309 11.139 1.00 88.12 393 ILE A C 1
ATOM 3123 O O . ILE A 1 393 ? -2.107 9.772 11.988 1.00 88.12 393 ILE A O 1
ATOM 3127 N N . VAL A 1 394 ? -0.404 8.414 11.422 1.00 89.56 394 VAL A N 1
ATOM 3128 C CA . VAL A 1 394 ? -0.300 7.770 12.732 1.00 89.56 394 VAL A CA 1
ATOM 3129 C C . VAL A 1 394 ? 0.145 8.767 13.809 1.00 89.56 394 VAL A C 1
ATOM 3131 O O . VAL A 1 394 ? -0.416 8.773 14.903 1.00 89.56 394 VAL A O 1
ATOM 3134 N N . SER A 1 395 ? 1.071 9.679 13.491 1.00 91.81 395 SER A N 1
ATOM 3135 C CA . SER A 1 395 ? 1.476 10.768 14.391 1.00 91.81 395 SER A CA 1
ATOM 3136 C C . SER A 1 395 ? 0.293 11.675 14.748 1.00 91.81 395 SER A C 1
ATOM 3138 O O . SER A 1 395 ? 0.065 11.933 15.927 1.00 91.81 395 SER A O 1
ATOM 3140 N N . ASN A 1 396 ? -0.517 12.082 13.760 1.00 89.00 396 ASN A N 1
ATOM 3141 C CA . ASN A 1 396 ? -1.701 12.917 13.994 1.00 89.00 396 ASN A CA 1
ATOM 3142 C C . ASN A 1 396 ? -2.765 12.205 14.846 1.00 89.00 396 ASN A C 1
ATOM 3144 O O . ASN A 1 396 ? -3.403 12.830 15.695 1.00 89.00 396 ASN A O 1
ATOM 3148 N N . GLN A 1 397 ? -2.972 10.902 14.627 1.00 88.00 397 GLN A N 1
ATOM 3149 C CA . GLN A 1 397 ? -3.875 10.099 15.457 1.00 88.00 397 GLN A CA 1
ATOM 3150 C C . GLN A 1 397 ? -3.402 10.066 16.910 1.00 88.00 397 GLN A C 1
ATOM 3152 O O . GLN A 1 397 ? -4.204 10.240 17.826 1.00 88.00 397 GLN A O 1
ATOM 3157 N N . LEU A 1 398 ? -2.100 9.872 17.118 1.00 90.06 398 LEU A N 1
ATOM 3158 C CA . LEU A 1 398 ? -1.502 9.826 18.443 1.00 90.06 398 LEU A CA 1
ATOM 3159 C C . LEU A 1 398 ? -1.593 11.189 19.146 1.00 90.06 398 LEU A C 1
ATOM 3161 O O . LEU A 1 398 ? -1.991 11.239 20.305 1.00 90.06 398 LEU A O 1
ATOM 3165 N N . ASP A 1 399 ? -1.331 12.286 18.430 1.00 89.62 399 ASP A N 1
ATOM 3166 C CA . ASP A 1 399 ? -1.499 13.652 18.946 1.00 89.62 399 ASP A CA 1
ATOM 3167 C C . ASP A 1 399 ? -2.941 13.940 19.358 1.00 89.62 399 ASP A C 1
ATOM 3169 O O . ASP A 1 399 ? -3.171 14.475 20.439 1.00 89.62 399 ASP A O 1
ATOM 3173 N N . SER A 1 400 ? -3.915 13.505 18.556 1.00 86.81 400 SER A N 1
ATOM 3174 C CA . SER A 1 400 ? -5.339 13.666 18.880 1.00 86.81 400 SER A CA 1
ATOM 3175 C C . SER A 1 400 ? -5.708 12.940 20.179 1.00 86.81 400 SER A C 1
ATOM 3177 O O . SER A 1 400 ? -6.424 13.479 21.020 1.00 86.81 400 SER A O 1
ATOM 3179 N N . VAL A 1 401 ? -5.195 11.721 20.387 1.00 89.25 401 VAL A N 1
ATOM 3180 C CA . VAL A 1 401 ? -5.434 10.958 21.625 1.00 89.25 401 VAL A CA 1
ATOM 3181 C C . VAL A 1 401 ? -4.747 11.612 22.826 1.00 89.25 401 VAL A C 1
ATOM 3183 O O . VAL A 1 401 ? -5.345 11.694 23.899 1.00 89.25 401 VAL A O 1
ATOM 3186 N N . LEU A 1 402 ? -3.514 12.095 22.665 1.00 90.38 402 LEU A N 1
ATOM 3187 C CA . LEU A 1 402 ? -2.797 12.802 23.727 1.00 90.38 402 LEU A CA 1
ATOM 3188 C C . LEU A 1 402 ? -3.496 14.115 24.100 1.00 90.38 402 LEU A C 1
ATOM 3190 O O . LEU A 1 402 ? -3.614 14.424 25.282 1.00 90.38 402 LEU A O 1
ATOM 3194 N N . GLU A 1 403 ? -4.026 14.853 23.124 1.00 89.44 403 GLU A N 1
ATOM 3195 C CA . GLU A 1 403 ? -4.805 16.070 23.362 1.00 89.44 403 GLU A CA 1
ATOM 3196 C C . GLU A 1 403 ? -6.053 15.792 24.216 1.00 89.44 403 GLU A C 1
ATOM 3198 O O . GLU A 1 403 ? -6.364 16.573 25.116 1.00 89.44 403 GLU A O 1
ATOM 3203 N N . LEU A 1 404 ? -6.733 14.656 24.008 1.00 88.25 404 LEU A N 1
ATOM 3204 C CA . LEU A 1 404 ? -7.853 14.240 24.860 1.00 88.25 404 LEU A CA 1
ATOM 3205 C C . LEU A 1 404 ? -7.418 13.983 26.307 1.00 88.25 404 LEU A C 1
ATOM 3207 O O . LEU A 1 404 ? -8.124 14.391 27.230 1.00 88.25 404 LEU A O 1
ATOM 3211 N N . ILE A 1 405 ? -6.256 13.356 26.513 1.00 90.25 405 ILE A N 1
ATOM 3212 C CA . ILE A 1 405 ? -5.692 13.129 27.854 1.00 90.25 405 ILE A CA 1
ATOM 3213 C C . ILE A 1 405 ? -5.383 14.474 28.525 1.00 90.25 405 ILE A C 1
ATOM 3215 O O . ILE A 1 405 ? -5.802 14.702 29.659 1.00 90.25 405 ILE A O 1
ATOM 3219 N N . TYR A 1 406 ? -4.729 15.396 27.811 1.00 90.62 406 TYR A N 1
ATOM 3220 C CA . TYR A 1 406 ? -4.400 16.721 28.340 1.00 90.62 406 TYR A CA 1
ATOM 3221 C C . TYR A 1 406 ? -5.642 17.547 28.693 1.00 90.62 406 TYR A C 1
ATOM 3223 O O . TYR A 1 406 ? -5.705 18.106 29.788 1.00 90.62 406 TYR A O 1
ATOM 3231 N N . LYS A 1 407 ? -6.649 17.598 27.809 1.00 88.81 407 LYS A N 1
ATOM 3232 C CA . LYS A 1 407 ? -7.915 18.308 28.071 1.00 88.81 407 LYS A CA 1
ATOM 3233 C C . LYS A 1 407 ? -8.663 17.710 29.256 1.00 88.81 407 LYS A C 1
ATOM 3235 O O . LYS A 1 407 ? -9.193 18.444 30.088 1.00 88.81 407 LYS A O 1
ATOM 3240 N N . ARG A 1 408 ? -8.681 16.379 29.368 1.00 89.69 408 ARG A N 1
ATOM 3241 C CA . ARG A 1 408 ? -9.236 15.699 30.540 1.00 89.69 408 ARG A CA 1
ATOM 3242 C C . ARG A 1 408 ? -8.507 16.132 31.807 1.00 89.69 408 ARG A C 1
ATOM 3244 O O . ARG A 1 408 ? -9.164 16.480 32.782 1.00 89.69 408 ARG A O 1
ATOM 3251 N N . ASP A 1 409 ? -7.177 16.109 31.812 1.00 89.81 409 ASP A N 1
ATOM 3252 C CA . ASP A 1 409 ? -6.394 16.471 32.996 1.00 89.81 409 ASP A CA 1
ATOM 3253 C C . ASP A 1 409 ? -6.615 17.932 33.390 1.00 89.81 409 ASP A C 1
ATOM 3255 O O . ASP A 1 409 ? -6.706 18.235 34.577 1.00 89.81 409 ASP A O 1
ATOM 3259 N N . GLU A 1 410 ? -6.771 18.828 32.414 1.00 89.88 410 GLU A N 1
ATOM 3260 C CA . GLU A 1 410 ? -7.121 20.229 32.638 1.00 89.88 410 GLU A CA 1
ATOM 3261 C C . GLU A 1 410 ? -8.486 20.394 33.314 1.00 89.88 410 GLU A C 1
ATOM 3263 O O . GLU A 1 410 ? -8.565 21.052 34.354 1.00 89.88 410 GLU A O 1
ATOM 3268 N N . LEU A 1 411 ? -9.535 19.764 32.776 1.00 89.00 411 LEU A N 1
ATOM 3269 C CA . LEU A 1 411 ? -10.888 19.833 33.337 1.00 89.00 411 LEU A CA 1
ATOM 3270 C C . LEU A 1 411 ? -10.978 19.187 34.727 1.00 89.00 411 LEU A C 1
ATOM 3272 O O . LEU A 1 411 ? -11.748 19.626 35.577 1.00 89.00 411 LEU A O 1
ATOM 3276 N N . MET A 1 412 ? -10.163 18.166 34.991 1.00 87.69 412 MET A N 1
ATOM 3277 C CA . MET A 1 412 ? -10.163 17.442 36.262 1.00 87.69 412 MET A CA 1
ATOM 3278 C C . MET A 1 412 ? -9.403 18.161 37.389 1.00 87.69 412 MET A C 1
ATOM 3280 O O . MET A 1 412 ? -9.520 17.744 38.546 1.00 87.69 412 MET A O 1
ATOM 3284 N N . LYS A 1 413 ? -8.680 19.258 37.100 1.00 86.44 413 LYS A N 1
ATOM 3285 C CA . LYS A 1 413 ? -7.910 20.021 38.103 1.00 86.44 413 LYS A CA 1
ATOM 3286 C C . LYS A 1 413 ? -8.754 20.456 39.296 1.00 86.44 413 LYS A C 1
ATOM 3288 O O . LYS A 1 413 ? -8.272 20.403 40.427 1.00 86.44 413 LYS A O 1
ATOM 3293 N N . GLU A 1 414 ? -10.014 20.832 39.072 1.00 80.81 414 GLU A N 1
ATOM 3294 C CA . GLU A 1 414 ? -10.910 21.303 40.137 1.00 80.81 414 GLU A CA 1
ATOM 3295 C C . GLU A 1 414 ? -11.242 20.234 41.193 1.00 80.81 414 GLU A C 1
ATOM 3297 O O . GLU A 1 414 ? -11.586 20.575 42.324 1.00 80.81 414 GLU A O 1
ATOM 3302 N N . PHE A 1 415 ? -11.069 18.949 40.863 1.00 81.50 415 PHE A N 1
ATOM 3303 C CA . PHE A 1 415 ? -11.287 17.821 41.775 1.00 81.50 415 PHE A CA 1
ATOM 3304 C C . PHE A 1 415 ? -9.994 17.308 42.425 1.00 81.50 415 PHE A C 1
ATOM 3306 O O . PHE A 1 415 ? -10.050 16.448 43.302 1.00 81.50 415 PHE A O 1
ATOM 3313 N N . THR A 1 416 ? -8.830 17.821 42.008 1.00 66.94 416 THR A N 1
ATOM 3314 C CA . THR A 1 416 ? -7.509 17.400 42.508 1.00 66.94 416 THR A CA 1
ATOM 3315 C C . THR A 1 416 ? -6.869 18.380 43.497 1.00 66.94 416 THR A C 1
ATOM 3317 O O . THR A 1 416 ? -5.836 18.054 44.076 1.00 66.94 416 THR A O 1
ATOM 3320 N N . VAL A 1 417 ? -7.459 19.561 43.736 1.00 50.94 417 VAL A N 1
ATOM 3321 C CA . VAL A 1 417 ? -6.897 20.548 44.677 1.00 50.94 417 VAL A CA 1
ATOM 3322 C C . VAL A 1 417 ? -7.171 20.147 46.126 1.00 50.94 417 VAL A C 1
ATOM 3324 O O . VAL A 1 417 ? -8.184 20.500 46.729 1.00 50.94 417 VAL A O 1
ATOM 3327 N N . GLY A 1 418 ? -6.200 19.446 46.692 1.00 45.72 418 GLY A N 1
ATOM 3328 C CA . GLY A 1 418 ? -5.917 19.409 48.116 1.00 45.72 418 GLY A CA 1
ATOM 3329 C C . GLY A 1 418 ? -4.426 19.629 48.302 1.00 45.72 418 GLY A C 1
ATOM 3330 O O . GLY A 1 418 ? -3.729 18.681 48.639 1.00 45.72 418 GLY A O 1
ATOM 3331 N N . ASP A 1 419 ? -3.940 20.847 48.039 1.00 34.09 419 ASP A N 1
ATOM 3332 C CA . ASP A 1 419 ? -2.575 21.216 48.404 1.00 34.09 419 ASP A CA 1
ATOM 3333 C C . ASP A 1 419 ? -2.556 22.434 49.324 1.00 34.09 419 ASP A C 1
ATOM 3335 O O . ASP A 1 419 ? -3.205 23.459 49.109 1.00 34.09 419 ASP A O 1
ATOM 3339 N N . CYS A 1 420 ? -1.846 22.218 50.419 1.00 36.12 420 CYS A N 1
ATOM 3340 C CA . CYS A 1 420 ? -1.760 23.032 51.607 1.00 36.12 420 CYS A CA 1
ATOM 3341 C C . CYS A 1 420 ? -0.812 24.205 51.331 1.00 36.12 420 CYS A C 1
ATOM 3343 O O . CYS A 1 420 ? 0.407 24.036 51.339 1.00 36.12 420 CYS A O 1
ATOM 3345 N N . SER A 1 421 ? -1.342 25.405 51.092 1.00 34.28 421 SER A N 1
ATOM 3346 C CA . SER A 1 421 ? -0.536 26.622 51.175 1.00 34.28 421 SER A CA 1
ATOM 3347 C C . SER A 1 421 ? -0.307 26.949 52.649 1.00 34.28 421 SER A C 1
ATOM 3349 O O . SER A 1 421 ? -1.231 27.329 53.369 1.00 34.28 421 SER A O 1
ATOM 3351 N N . GLN A 1 422 ? 0.934 26.749 53.087 1.00 43.16 422 GLN A N 1
ATOM 3352 C CA . GLN A 1 422 ? 1.460 27.229 54.356 1.00 43.16 422 GLN A CA 1
ATOM 3353 C C . GLN A 1 422 ? 1.218 28.737 54.471 1.00 43.16 422 GLN A C 1
ATOM 3355 O O . GLN A 1 422 ? 1.848 29.512 53.761 1.00 43.16 422 GLN A O 1
ATOM 3360 N N . ASP A 1 423 ? 0.365 29.137 55.407 1.00 33.12 423 ASP A N 1
ATOM 3361 C CA . ASP A 1 423 ? 0.488 30.431 56.062 1.00 33.12 423 ASP A CA 1
ATOM 3362 C C . ASP A 1 423 ? 0.356 30.229 57.569 1.00 33.12 423 ASP A C 1
ATOM 3364 O O . ASP A 1 423 ? -0.522 29.527 58.080 1.00 33.12 423 ASP A O 1
ATOM 3368 N N . ALA A 1 424 ? 1.332 30.775 58.283 1.00 42.66 424 ALA A N 1
ATOM 3369 C CA . ALA A 1 424 ? 1.477 30.630 59.713 1.00 42.66 424 ALA A CA 1
ATOM 3370 C C . ALA A 1 424 ? 0.344 31.357 60.449 1.00 42.66 424 ALA A C 1
ATOM 3372 O O . ALA A 1 424 ? 0.215 32.574 60.362 1.00 42.66 424 ALA A O 1
ATOM 3373 N N . GLY A 1 425 ? -0.402 30.616 61.271 1.00 35.69 425 GLY A N 1
ATOM 3374 C CA . GLY A 1 425 ? -1.152 31.188 62.387 1.00 35.69 425 GLY A CA 1
ATOM 3375 C C . GLY A 1 425 ? -2.603 30.731 62.502 1.00 35.69 425 GLY A C 1
ATOM 3376 O O . GLY A 1 425 ? -3.461 31.137 61.734 1.00 35.69 425 GLY A O 1
ATOM 3377 N N . SER A 1 426 ? -2.875 30.031 63.607 1.00 32.12 426 SER A N 1
ATOM 3378 C CA . SER A 1 426 ? -4.189 29.871 64.250 1.00 32.12 426 SER A CA 1
ATOM 3379 C C . SER A 1 426 ? -5.065 28.672 63.845 1.00 32.12 426 SER A C 1
ATOM 3381 O O . SER A 1 426 ? -5.824 28.694 62.888 1.00 32.12 426 SER A O 1
ATOM 3383 N N . LYS A 1 427 ? -5.002 27.671 64.735 1.00 38.53 427 LYS A N 1
ATOM 3384 C CA . LYS A 1 427 ? -6.094 26.852 65.296 1.00 38.53 427 LYS A CA 1
ATOM 3385 C C . LYS A 1 427 ? -7.062 26.103 64.362 1.00 38.53 427 LYS A C 1
ATOM 3387 O O . LYS A 1 427 ? -7.998 26.666 63.820 1.00 38.53 427 LYS A O 1
ATOM 3392 N N . VAL A 1 428 ? -6.934 24.774 64.479 1.00 43.50 428 VAL A N 1
ATOM 3393 C CA . VAL A 1 428 ? -7.992 23.744 64.483 1.00 43.50 428 VAL A CA 1
ATOM 3394 C C . VAL A 1 428 ? -8.883 23.723 63.239 1.00 43.50 428 VAL A C 1
ATOM 3396 O O . VAL A 1 428 ? -9.914 24.381 63.185 1.00 43.50 428 VAL A O 1
ATOM 3399 N N . CYS A 1 429 ? -8.546 22.847 62.293 1.00 29.03 429 CYS A N 1
ATOM 3400 C CA . CYS A 1 429 ? -9.504 22.349 61.312 1.00 29.03 429 CYS A CA 1
ATOM 3401 C C . CYS A 1 429 ? -9.531 20.822 61.400 1.00 29.03 429 CYS A C 1
ATOM 3403 O O . CYS A 1 429 ? -8.524 20.160 61.148 1.00 29.03 429 CYS A O 1
ATOM 3405 N N . GLY A 1 430 ? -10.671 20.280 61.831 1.00 31.72 430 GLY A N 1
ATOM 3406 C CA . GLY A 1 430 ? -10.975 18.866 61.667 1.00 31.72 430 GLY A CA 1
ATOM 3407 C C . GLY A 1 430 ? -11.010 18.547 60.177 1.00 31.72 430 GLY A C 1
ATOM 3408 O O . GLY A 1 430 ? -11.580 19.293 59.387 1.00 31.72 430 GLY A O 1
ATOM 3409 N N . SER A 1 431 ? -10.350 17.464 59.793 1.00 34.59 431 SER A N 1
ATOM 3410 C CA . SER A 1 431 ? -10.349 16.946 58.432 1.00 34.59 431 SER A CA 1
ATOM 3411 C C . SER A 1 431 ? -11.714 16.329 58.114 1.00 34.59 431 SER A C 1
ATOM 3413 O O . SER A 1 431 ? -11.901 15.121 58.248 1.00 34.59 431 SER A O 1
ATOM 3415 N N . GLU A 1 432 ? -12.678 17.157 57.726 1.00 36.97 432 GLU A N 1
ATOM 3416 C CA . GLU A 1 432 ? -13.816 16.696 56.935 1.00 36.97 432 GLU A CA 1
ATOM 3417 C C . GLU A 1 432 ? -13.315 16.507 55.497 1.00 36.97 432 GLU A C 1
ATOM 3419 O O . GLU A 1 432 ? -12.979 17.472 54.807 1.00 36.97 432 GLU A O 1
ATOM 3424 N N . GLU A 1 433 ? -13.187 15.252 55.054 1.00 43.25 433 GLU A N 1
ATOM 3425 C CA . GLU A 1 433 ? -12.999 14.934 53.636 1.00 43.25 433 GLU A CA 1
ATOM 3426 C C . GLU A 1 433 ? -14.136 15.603 52.852 1.00 43.25 433 GLU A C 1
ATOM 3428 O O . GLU A 1 433 ? -15.302 15.245 53.021 1.00 43.25 433 GLU A O 1
ATOM 3433 N N . LYS A 1 434 ? -13.821 16.598 52.011 1.00 56.53 434 LYS A N 1
ATOM 3434 C CA . LYS A 1 434 ? -14.813 17.205 51.114 1.00 56.53 434 LYS A CA 1
ATOM 3435 C C . LYS A 1 434 ? -15.410 16.107 50.232 1.00 56.53 434 LYS A C 1
ATOM 3437 O O . LYS A 1 434 ? -14.719 15.555 49.376 1.00 56.53 434 LYS A O 1
ATOM 3442 N N . GLU A 1 435 ? -16.687 15.791 50.437 1.00 77.25 435 GLU A N 1
ATOM 3443 C CA . GLU A 1 435 ? -17.422 14.861 49.583 1.00 77.25 435 GLU A CA 1
ATOM 3444 C C . GLU A 1 435 ? -17.470 15.427 48.153 1.00 77.25 435 GLU A C 1
ATOM 3446 O O . GLU A 1 435 ? -17.882 16.567 47.935 1.00 77.25 435 GLU A O 1
ATOM 3451 N N . ILE A 1 436 ? -17.009 14.648 47.172 1.00 83.75 436 ILE A N 1
ATOM 3452 C CA . ILE A 1 436 ? -17.013 15.055 45.762 1.00 83.75 436 ILE A CA 1
ATOM 3453 C C . ILE A 1 436 ? -18.461 15.148 45.269 1.00 83.75 436 ILE A C 1
ATOM 3455 O O . ILE A 1 436 ? -19.206 14.164 45.325 1.00 83.75 436 ILE A O 1
ATOM 3459 N N . ASP A 1 437 ? -18.837 16.307 44.722 1.00 88.38 437 ASP A N 1
ATOM 3460 C CA . ASP A 1 437 ? -20.113 16.478 44.029 1.00 88.38 437 ASP A CA 1
ATOM 3461 C C . ASP A 1 437 ? -20.115 15.664 42.728 1.00 88.38 437 ASP A C 1
ATOM 3463 O O . ASP A 1 437 ? -19.469 16.009 41.733 1.00 88.38 437 ASP A O 1
ATOM 3467 N N . PHE A 1 438 ? -20.850 14.552 42.749 1.00 90.88 438 PHE A N 1
ATOM 3468 C CA . PHE A 1 438 ? -20.933 13.635 41.620 1.00 90.88 438 PHE A CA 1
ATOM 3469 C C . PHE A 1 438 ? -21.615 14.260 40.399 1.00 90.88 438 PHE A C 1
ATOM 3471 O O . PHE A 1 438 ? -21.266 13.904 39.278 1.00 90.88 438 PHE A O 1
ATOM 3478 N N . ASN A 1 439 ? -22.573 15.175 40.586 1.00 89.50 439 ASN A N 1
ATOM 3479 C CA . ASN A 1 439 ? -23.279 15.783 39.458 1.00 89.50 439 ASN A CA 1
ATOM 3480 C C . ASN A 1 439 ? -22.317 16.646 38.639 1.00 89.50 439 ASN A C 1
ATOM 3482 O O . ASN A 1 439 ? -22.242 16.473 37.425 1.00 89.50 439 ASN A O 1
ATOM 3486 N N . ARG A 1 440 ? -21.499 17.461 39.319 1.00 90.69 440 ARG A N 1
ATOM 3487 C CA . ARG A 1 440 ? -20.429 18.238 38.680 1.00 90.69 440 ARG A CA 1
ATOM 3488 C C . ARG A 1 440 ? -19.392 17.350 38.002 1.00 90.69 440 ARG A C 1
ATOM 3490 O O . ARG A 1 440 ? -19.013 17.611 36.866 1.00 90.69 440 ARG A O 1
ATOM 3497 N N . LEU A 1 441 ? -18.960 16.275 38.667 1.00 92.12 441 LEU A N 1
ATOM 3498 C CA . LEU A 1 441 ? -18.030 15.309 38.072 1.00 92.12 441 LEU A CA 1
ATOM 3499 C C . LEU A 1 441 ? -18.610 14.682 36.793 1.00 92.12 441 LEU A C 1
ATOM 3501 O O . LEU A 1 441 ? -17.896 14.502 35.811 1.00 92.12 441 LEU A O 1
ATOM 3505 N N . ALA A 1 442 ? -19.904 14.362 36.793 1.00 92.44 442 ALA A N 1
ATOM 3506 C CA . ALA A 1 442 ? -20.586 13.816 35.629 1.00 92.44 442 ALA A CA 1
ATOM 3507 C C . ALA A 1 442 ? -20.707 14.835 34.485 1.00 92.44 442 ALA A C 1
ATOM 3509 O O . ALA A 1 442 ? -20.534 14.449 33.334 1.00 92.44 442 ALA A O 1
ATOM 3510 N N . ASP A 1 443 ? -20.930 16.118 34.785 1.00 91.44 443 ASP A N 1
ATOM 3511 C CA . ASP A 1 443 ? -20.924 17.187 33.776 1.00 91.44 443 ASP A CA 1
ATOM 3512 C C . ASP A 1 443 ? -19.547 17.333 33.107 1.00 91.44 443 ASP A C 1
ATOM 3514 O O . ASP A 1 443 ? -19.464 17.532 31.897 1.00 91.44 443 ASP A O 1
ATOM 3518 N N . VAL A 1 444 ? -18.455 17.186 33.868 1.00 91.06 444 VAL A N 1
ATOM 3519 C CA . VAL A 1 444 ? -17.091 17.169 33.309 1.00 91.06 444 VAL A CA 1
ATOM 3520 C C . VAL A 1 444 ? -16.866 15.955 32.406 1.00 91.06 444 VAL A C 1
ATOM 3522 O O . VAL A 1 444 ? -16.265 16.074 31.340 1.00 91.06 444 VAL A O 1
ATOM 3525 N N . VAL A 1 445 ? -17.374 14.784 32.794 1.00 91.25 445 VAL A N 1
ATOM 3526 C CA . VAL A 1 445 ? -17.313 13.569 31.965 1.00 91.25 445 VAL A CA 1
ATOM 3527 C C . VAL A 1 445 ? -18.077 13.751 30.651 1.00 91.25 445 VAL A C 1
ATOM 3529 O O . VAL A 1 445 ? -17.563 13.348 29.608 1.00 91.25 445 VAL A O 1
ATOM 3532 N N . ASP A 1 446 ? -19.258 14.375 30.688 1.00 89.06 446 ASP A N 1
ATOM 3533 C CA . ASP A 1 446 ? -20.043 14.699 29.492 1.00 89.06 446 ASP A CA 1
ATOM 3534 C C . ASP A 1 446 ? -19.259 15.662 28.572 1.00 89.06 446 ASP A C 1
ATOM 3536 O O . ASP A 1 446 ? -19.108 15.381 27.386 1.00 89.06 446 ASP A O 1
ATOM 3540 N N . GLN A 1 447 ? -18.633 16.713 29.124 1.00 89.44 447 GLN A N 1
ATOM 3541 C CA . GLN A 1 447 ? -17.778 17.631 28.353 1.00 89.44 447 GLN A CA 1
ATOM 3542 C C . GLN A 1 447 ? -16.593 16.921 27.680 1.00 89.44 447 GLN A C 1
ATOM 3544 O O . GLN A 1 447 ? -16.304 17.167 26.510 1.00 89.44 447 GLN A O 1
ATOM 3549 N N . ILE A 1 448 ? -15.902 16.025 28.392 1.00 87.50 448 ILE A N 1
ATOM 3550 C CA . ILE A 1 448 ? -14.787 15.246 27.826 1.00 87.50 448 ILE A CA 1
ATOM 3551 C C . ILE A 1 448 ? -15.282 14.332 26.699 1.00 87.50 448 ILE A C 1
ATOM 3553 O O . ILE A 1 448 ? -14.616 14.204 25.669 1.00 87.50 448 ILE A O 1
ATOM 3557 N N . HIS A 1 449 ? -16.446 13.702 26.881 1.00 84.56 449 HIS A N 1
ATOM 3558 C CA . HIS A 1 449 ? -17.060 12.842 25.869 1.00 84.56 449 HIS A CA 1
ATOM 3559 C C . HIS A 1 449 ? -17.437 13.633 24.606 1.00 84.56 449 HIS A C 1
ATOM 3561 O O . HIS A 1 449 ? -17.111 13.202 23.499 1.00 84.56 449 HIS A O 1
ATOM 3567 N N . ASP A 1 450 ? -17.999 14.832 24.760 1.00 83.94 450 ASP A N 1
ATOM 3568 C CA . ASP A 1 450 ? -18.343 15.729 23.650 1.00 83.94 450 ASP A CA 1
ATOM 3569 C C . ASP A 1 450 ? -17.098 16.234 22.896 1.00 83.94 450 ASP A C 1
ATOM 3571 O O . ASP A 1 450 ? -17.086 16.299 21.662 1.00 83.94 450 ASP A O 1
ATOM 3575 N N . ILE A 1 451 ? -16.007 16.540 23.611 1.00 83.62 451 ILE A N 1
ATOM 3576 C CA . ILE A 1 451 ? -14.712 16.893 23.002 1.00 83.62 451 ILE A CA 1
ATOM 3577 C C . ILE A 1 451 ? -14.177 15.725 22.161 1.00 83.62 451 ILE A C 1
ATOM 3579 O O . ILE A 1 451 ? -13.691 15.937 21.048 1.00 83.62 451 ILE A O 1
ATOM 3583 N N . ALA A 1 452 ? -14.289 14.490 22.658 1.00 79.88 452 ALA A N 1
ATOM 3584 C CA . ALA A 1 452 ? -13.868 13.297 21.925 1.00 79.88 452 ALA A CA 1
ATOM 3585 C C . ALA A 1 452 ? -14.723 13.041 20.671 1.00 79.88 452 ALA A C 1
ATOM 3587 O O . ALA A 1 452 ? -14.203 12.585 19.657 1.00 79.88 452 ALA A O 1
ATOM 3588 N N . CYS A 1 453 ? -16.014 13.382 20.707 1.00 74.00 453 CYS A N 1
ATOM 3589 C CA . CYS A 1 453 ? -16.902 13.265 19.548 1.00 74.00 453 CYS A CA 1
ATOM 3590 C C . CYS A 1 453 ? -16.680 14.373 18.502 1.00 74.00 453 CYS A C 1
ATOM 3592 O O . CYS A 1 453 ? -16.904 14.154 17.313 1.00 74.00 453 CYS A O 1
ATOM 3594 N N . SER A 1 454 ? -16.254 15.565 18.930 1.00 71.00 454 SER A N 1
ATOM 3595 C CA . SER A 1 454 ? -16.050 16.739 18.066 1.00 71.00 454 SER A CA 1
ATOM 3596 C C . SER A 1 454 ? -14.633 16.875 17.502 1.00 71.00 454 SER A C 1
ATOM 3598 O O . SER A 1 454 ? -14.406 17.698 16.614 1.00 71.00 454 SER A O 1
ATOM 3600 N N . THR A 1 455 ? -13.677 16.060 17.959 1.00 63.38 455 THR A N 1
ATOM 3601 C CA . THR A 1 455 ? -12.309 15.997 17.420 1.00 63.38 455 THR A CA 1
ATOM 3602 C C . THR A 1 455 ? -12.291 15.279 16.062 1.00 63.38 455 THR A C 1
ATOM 3604 O O . THR A 1 455 ? -11.760 14.185 15.892 1.00 63.38 455 THR A O 1
ATOM 3607 N N . SER A 1 456 ? -12.885 15.919 15.052 1.00 51.16 456 SER A N 1
ATOM 3608 C CA . SER A 1 456 ? -12.683 15.595 13.641 1.00 51.16 456 SER A CA 1
ATOM 3609 C C . SER A 1 456 ? -11.469 16.365 13.124 1.00 51.16 456 SER A C 1
ATOM 3611 O O . SER A 1 456 ? -11.493 17.596 13.052 1.00 51.16 456 SER A O 1
ATOM 3613 N N . VAL A 1 457 ? -10.406 15.660 12.738 1.00 43.97 457 VAL A N 1
ATOM 3614 C CA . VAL A 1 457 ? -9.248 16.283 12.086 1.00 43.97 457 VAL A CA 1
ATOM 3615 C C . VAL A 1 457 ? -9.620 16.598 10.635 1.00 43.97 457 VAL A C 1
ATOM 3617 O O . VAL A 1 457 ? -9.502 15.755 9.748 1.00 43.97 457 VAL A O 1
ATOM 3620 N N . SER A 1 458 ? -10.083 17.820 10.371 1.00 36.72 458 SER A N 1
ATOM 3621 C CA . SER A 1 458 ? -10.197 18.348 9.010 1.00 36.72 458 SER A CA 1
ATOM 3622 C C . SER A 1 458 ? -8.805 18.733 8.499 1.00 36.72 458 SER A C 1
ATOM 3624 O O . SER A 1 458 ? -8.262 19.772 8.876 1.00 36.72 458 SER A O 1
ATOM 3626 N N . GLY A 1 459 ? -8.210 17.888 7.655 1.00 34.66 459 GLY A N 1
ATOM 3627 C CA . GLY A 1 459 ? -6.983 18.222 6.929 1.00 34.66 459 GLY A CA 1
ATOM 3628 C C . GLY A 1 459 ? -7.246 19.227 5.793 1.00 34.66 459 GLY A C 1
ATOM 3629 O O . GLY A 1 459 ? -8.309 19.177 5.168 1.00 34.66 459 GLY A O 1
ATOM 3630 N N . PRO A 1 460 ? -6.301 20.134 5.479 1.00 30.66 460 PRO A N 1
ATOM 3631 C CA . PRO A 1 460 ? -6.396 20.990 4.303 1.00 30.66 460 PRO A CA 1
ATOM 3632 C C . PRO A 1 460 ? -6.139 20.140 3.051 1.00 30.66 460 PRO A C 1
ATOM 3634 O O . PRO A 1 460 ? -4.998 19.822 2.728 1.00 30.66 460 PRO A O 1
ATOM 3637 N N . GLY A 1 461 ? -7.212 19.737 2.370 1.00 35.97 461 GLY A N 1
ATOM 3638 C CA . GLY A 1 461 ? -7.156 18.954 1.133 1.00 35.97 461 GLY A CA 1
ATOM 3639 C C . GLY A 1 461 ? -8.161 17.810 1.152 1.00 35.97 461 GLY A C 1
ATOM 3640 O O . GLY A 1 461 ? -7.878 16.728 1.658 1.00 35.97 461 GLY A O 1
ATOM 3641 N N . GLY A 1 462 ? -9.354 18.057 0.607 1.00 33.81 462 GLY A N 1
ATOM 3642 C CA . GLY A 1 462 ? -10.391 17.042 0.450 1.00 33.81 462 GLY A CA 1
ATOM 3643 C C . GLY A 1 462 ? -9.920 15.917 -0.469 1.00 33.81 462 GLY A C 1
ATOM 3644 O O . GLY A 1 462 ? -9.877 16.107 -1.678 1.00 33.81 462 GLY A O 1
ATOM 3645 N N . ASN A 1 463 ? -9.510 14.801 0.135 1.00 31.92 463 ASN A N 1
ATOM 3646 C CA . ASN A 1 463 ? -9.505 13.415 -0.359 1.00 31.92 463 ASN A CA 1
ATOM 3647 C C . ASN A 1 463 ? -8.375 12.640 0.328 1.00 31.92 463 ASN A C 1
ATOM 3649 O O . ASN A 1 463 ? -7.373 12.266 -0.270 1.00 31.92 463 ASN A O 1
ATOM 3653 N N . THR A 1 464 ? -8.538 12.391 1.619 1.00 31.00 464 THR A N 1
ATOM 3654 C CA . THR A 1 464 ? -7.872 11.289 2.315 1.00 31.00 464 THR A CA 1
ATOM 3655 C C . THR A 1 464 ? -8.843 10.851 3.393 1.00 31.00 464 THR A C 1
ATOM 3657 O O . THR A 1 464 ? -9.334 11.673 4.163 1.00 31.00 464 THR A O 1
ATOM 3660 N N . THR A 1 465 ? -9.197 9.570 3.405 1.00 34.69 465 THR A N 1
ATOM 3661 C CA . THR A 1 465 ? -9.981 8.934 4.465 1.00 34.69 465 THR A CA 1
ATOM 3662 C C . THR A 1 465 ? -9.178 8.977 5.763 1.00 34.69 465 THR A C 1
ATOM 3664 O O . THR A 1 465 ? -8.536 8.004 6.149 1.00 34.69 465 THR A O 1
ATOM 3667 N N . VAL A 1 466 ? -9.171 10.139 6.417 1.00 38.81 466 VAL A N 1
ATOM 3668 C CA . VAL A 1 466 ? -8.731 10.306 7.797 1.00 38.81 466 VAL A CA 1
ATOM 3669 C C . VAL A 1 466 ? -9.762 9.561 8.626 1.00 38.81 466 VAL A C 1
ATOM 3671 O O . VAL A 1 466 ? -10.925 9.951 8.698 1.00 38.81 466 VAL A O 1
ATOM 3674 N N . THR A 1 467 ? -9.369 8.412 9.161 1.00 41.72 467 THR A N 1
ATOM 3675 C CA . THR A 1 467 ? -10.220 7.608 10.034 1.00 41.72 467 THR A CA 1
ATOM 3676 C C . THR A 1 467 ? -10.622 8.464 11.232 1.00 41.72 467 THR A C 1
ATOM 3678 O O . THR A 1 467 ? -9.791 8.718 12.106 1.00 41.72 467 THR A O 1
ATOM 3681 N N . ASN A 1 468 ? -11.875 8.926 11.244 1.00 48.56 468 ASN A N 1
ATOM 3682 C CA . ASN A 1 468 ? -12.507 9.534 12.409 1.00 48.56 468 ASN A CA 1
ATOM 3683 C C . ASN A 1 468 ? -12.280 8.624 13.618 1.00 48.56 468 ASN A C 1
ATOM 3685 O O . ASN A 1 468 ? -12.509 7.414 13.529 1.00 48.56 468 ASN A O 1
ATOM 3689 N N . LEU A 1 469 ? -11.829 9.195 14.739 1.00 53.59 469 LEU A N 1
ATOM 3690 C CA . LEU A 1 469 ? -11.613 8.424 15.964 1.00 53.59 469 LEU A CA 1
ATOM 3691 C C . LEU A 1 469 ? -12.906 7.752 16.453 1.00 53.59 469 LEU A C 1
ATOM 3693 O O . LEU A 1 469 ? -12.825 6.668 17.012 1.00 53.59 469 LEU A O 1
ATOM 3697 N N . ASN A 1 470 ? -14.082 8.286 16.129 1.00 51.00 470 ASN A N 1
ATOM 3698 C CA . ASN A 1 470 ? -15.359 7.584 15.967 1.00 51.00 470 ASN A CA 1
ATOM 3699 C C . ASN A 1 470 ? -16.374 8.633 15.482 1.00 51.00 470 ASN A C 1
ATOM 3701 O O . ASN A 1 470 ? -16.206 9.809 15.786 1.00 51.00 470 ASN A O 1
ATOM 3705 N N . ASN A 1 471 ? -17.453 8.254 14.794 1.00 49.22 471 ASN A N 1
ATOM 3706 C CA . ASN A 1 471 ? -18.522 9.220 14.482 1.00 49.22 471 ASN A CA 1
ATOM 3707 C C . ASN A 1 471 ? -19.475 9.470 15.667 1.00 49.22 471 ASN A C 1
ATOM 3709 O O . ASN A 1 471 ? -20.370 10.289 15.518 1.00 49.22 471 ASN A O 1
ATOM 3713 N N . ASN A 1 472 ? -19.328 8.767 16.804 1.00 53.44 472 ASN A N 1
ATOM 3714 C CA . ASN A 1 472 ? -20.309 8.782 17.906 1.00 53.44 472 ASN A CA 1
ATOM 3715 C C . ASN A 1 472 ? -19.735 8.469 19.320 1.00 53.44 472 ASN A C 1
ATOM 3717 O O . ASN A 1 472 ? -20.493 8.018 20.179 1.00 53.44 472 ASN A O 1
ATOM 3721 N N . GLY A 1 473 ? -18.430 8.630 19.592 1.00 61.78 473 GLY A N 1
ATOM 3722 C CA . GLY A 1 473 ? -17.875 8.303 20.922 1.00 61.78 473 GLY A CA 1
ATOM 3723 C C . GLY A 1 473 ? -16.355 8.431 21.066 1.00 61.78 473 GLY A C 1
ATOM 3724 O O . GLY A 1 473 ? -15.662 8.772 20.109 1.00 61.78 473 GLY A O 1
ATOM 3725 N N . GLY A 1 474 ? -15.838 8.136 22.264 1.00 67.12 474 GLY A N 1
ATOM 3726 C CA . GLY A 1 474 ? -14.398 8.133 22.558 1.00 67.12 474 GLY A CA 1
ATOM 3727 C C . GLY A 1 474 ? -13.633 6.977 21.883 1.00 67.12 474 GLY A C 1
ATOM 3728 O O . GLY A 1 474 ? -14.251 6.043 21.363 1.00 67.12 474 GLY A O 1
ATOM 3729 N N . PRO A 1 475 ? -12.283 6.993 21.888 1.00 76.69 475 PRO A N 1
ATOM 3730 C CA . PRO A 1 475 ? -11.487 5.950 21.244 1.00 76.69 475 PRO A CA 1
ATOM 3731 C C . PRO A 1 475 ? -11.663 4.595 21.944 1.00 76.69 475 PRO A C 1
ATOM 3733 O O . PRO A 1 475 ? -11.530 4.466 23.165 1.00 76.69 475 PRO A O 1
ATOM 3736 N N . THR A 1 476 ? -11.938 3.554 21.161 1.00 82.88 476 THR A N 1
ATOM 3737 C CA . THR A 1 476 ? -12.053 2.181 21.667 1.00 82.88 476 THR A CA 1
ATOM 3738 C C . THR A 1 476 ? -10.680 1.587 21.989 1.00 82.88 476 THR A C 1
ATOM 3740 O O . THR A 1 476 ? -9.670 1.945 21.387 1.00 82.88 476 THR A O 1
ATOM 3743 N N . ILE A 1 477 ? -10.643 0.602 22.896 1.00 83.75 477 ILE A N 1
ATOM 3744 C CA . ILE A 1 477 ? -9.407 -0.125 23.248 1.00 83.75 477 ILE A CA 1
ATOM 3745 C C . ILE A 1 477 ? -8.735 -0.721 21.998 1.00 83.75 477 ILE A C 1
ATOM 3747 O O . ILE A 1 477 ? -7.517 -0.651 21.872 1.00 83.75 477 ILE A O 1
ATOM 3751 N N . GLN A 1 478 ? -9.518 -1.259 21.054 1.00 84.75 478 GLN A N 1
ATOM 3752 C CA . GLN A 1 478 ? -8.978 -1.827 19.817 1.00 84.75 478 GLN A CA 1
ATOM 3753 C C . GLN A 1 478 ? -8.315 -0.761 18.937 1.00 84.75 478 GLN A C 1
ATOM 3755 O O . GLN A 1 478 ? -7.202 -0.969 18.470 1.00 84.75 478 GLN A O 1
ATOM 3760 N N . GLN A 1 479 ? -8.956 0.398 18.759 1.00 85.56 479 GLN A N 1
ATOM 3761 C CA . GLN A 1 479 ? -8.376 1.496 17.979 1.00 85.56 479 GLN A CA 1
ATOM 3762 C C . GLN A 1 479 ? -7.066 1.998 18.593 1.00 85.56 479 GLN A C 1
ATOM 3764 O O . GLN A 1 479 ? -6.121 2.285 17.865 1.00 85.56 479 GLN A O 1
ATOM 3769 N N . LEU A 1 480 ? -6.990 2.078 19.924 1.00 88.75 480 LEU A N 1
ATOM 3770 C CA . LEU A 1 480 ? -5.764 2.475 20.617 1.00 88.75 480 LEU A CA 1
ATOM 3771 C C . LEU A 1 480 ? -4.637 1.454 20.412 1.00 88.75 480 LEU A C 1
ATOM 3773 O O . LEU A 1 480 ? -3.506 1.860 20.154 1.00 88.75 480 LEU A O 1
ATOM 3777 N N . HIS A 1 481 ? -4.934 0.150 20.459 1.00 90.12 481 HIS A N 1
ATOM 3778 C CA . HIS A 1 481 ? -3.964 -0.895 20.101 1.00 90.12 481 HIS A CA 1
ATOM 3779 C C . HIS A 1 481 ? -3.487 -0.769 18.660 1.00 90.12 481 HIS A C 1
ATOM 3781 O O . HIS A 1 481 ? -2.287 -0.825 18.410 1.00 90.12 481 HIS A O 1
ATOM 3787 N N . ASP A 1 482 ? -4.402 -0.554 17.717 1.00 90.06 482 ASP A N 1
ATOM 3788 C CA . ASP A 1 482 ? -4.052 -0.409 16.305 1.00 90.06 482 ASP A CA 1
ATOM 3789 C C . ASP A 1 482 ? -3.142 0.809 16.078 1.00 90.06 482 ASP A C 1
ATOM 3791 O O . ASP A 1 482 ? -2.162 0.712 15.337 1.00 90.06 482 ASP A O 1
ATOM 3795 N N . ILE A 1 483 ? -3.422 1.937 16.745 1.00 90.25 483 ILE A N 1
ATOM 3796 C CA . ILE A 1 483 ? -2.575 3.138 16.703 1.00 90.25 483 ILE A CA 1
ATOM 3797 C C . ILE A 1 483 ? -1.196 2.835 17.294 1.00 90.25 483 ILE A C 1
ATOM 3799 O O . ILE A 1 483 ? -0.192 3.145 16.657 1.00 90.25 483 ILE A O 1
ATOM 3803 N N . VAL A 1 484 ? -1.120 2.210 18.475 1.00 92.38 484 VAL A N 1
ATOM 3804 C CA . VAL A 1 484 ? 0.158 1.876 19.130 1.00 92.38 484 VAL A CA 1
ATOM 3805 C C . VAL A 1 484 ? 0.987 0.924 18.268 1.00 92.38 484 VAL A C 1
ATOM 3807 O O . VAL A 1 484 ? 2.169 1.182 18.055 1.00 92.38 484 VAL A O 1
ATOM 3810 N N . ASN A 1 485 ? 0.377 -0.125 17.717 1.00 91.56 485 ASN A N 1
ATOM 3811 C CA . ASN A 1 485 ? 1.064 -1.113 16.885 1.00 91.56 485 ASN A CA 1
ATOM 3812 C C . ASN A 1 485 ? 1.595 -0.499 15.585 1.00 91.56 485 ASN A C 1
ATOM 3814 O O . ASN A 1 485 ? 2.745 -0.732 15.224 1.00 91.56 485 ASN A O 1
ATOM 3818 N N . LYS A 1 486 ? 0.798 0.338 14.907 1.00 91.38 486 LYS A N 1
ATOM 3819 C CA . LYS A 1 486 ? 1.259 1.071 13.716 1.00 91.38 486 LYS A CA 1
ATOM 3820 C C . LYS A 1 486 ? 2.351 2.086 14.056 1.00 91.38 486 LYS A C 1
ATOM 3822 O O . LYS A 1 486 ? 3.303 2.240 13.298 1.00 91.38 486 LYS A O 1
ATOM 3827 N N . SER A 1 487 ? 2.244 2.750 15.208 1.00 92.00 487 SER A N 1
ATOM 3828 C CA . SER A 1 487 ? 3.247 3.715 15.679 1.00 92.00 487 SER A CA 1
ATOM 3829 C C . SER A 1 487 ? 4.565 3.038 16.044 1.00 92.00 487 SER A C 1
ATOM 3831 O O . SER A 1 487 ? 5.621 3.640 15.876 1.00 92.00 487 SER A O 1
ATOM 3833 N N . ALA A 1 488 ? 4.523 1.789 16.519 1.00 91.94 488 ALA A N 1
ATOM 3834 C CA . ALA A 1 488 ? 5.692 1.061 17.003 1.00 91.94 488 ALA A CA 1
ATOM 3835 C C . ALA A 1 488 ? 6.775 0.880 15.930 1.00 91.94 488 ALA A C 1
ATOM 3837 O O . ALA A 1 488 ? 7.949 0.759 16.276 1.00 91.94 488 ALA A O 1
ATOM 3838 N N . LYS A 1 489 ? 6.437 0.942 14.637 1.00 91.94 489 LYS A N 1
ATOM 3839 C CA . LYS A 1 489 ? 7.454 0.891 13.579 1.00 91.94 489 LYS A CA 1
ATOM 3840 C C . LYS A 1 489 ? 8.360 2.128 13.539 1.00 91.94 489 LYS A C 1
ATOM 3842 O O . LYS A 1 489 ? 9.473 2.033 13.032 1.00 91.94 489 LYS A O 1
ATOM 3847 N N . PHE A 1 490 ? 7.904 3.264 14.072 1.00 94.25 490 PHE A N 1
ATOM 3848 C CA . PHE A 1 490 ? 8.613 4.541 14.030 1.00 94.25 490 PHE A CA 1
ATOM 3849 C C . PHE A 1 490 ? 9.243 4.871 15.385 1.00 94.25 490 PHE A C 1
ATOM 3851 O O . PHE A 1 490 ? 8.533 4.992 16.385 1.00 94.25 490 PHE A O 1
ATOM 3858 N N . SER A 1 491 ? 10.562 5.060 15.432 1.00 93.31 491 SER A N 1
ATOM 3859 C CA . SER A 1 491 ? 11.265 5.441 16.667 1.00 93.31 491 SER A CA 1
ATOM 3860 C C . SER A 1 491 ? 10.874 6.845 17.145 1.00 93.31 491 SER A C 1
ATOM 3862 O O . SER A 1 491 ? 10.741 7.070 18.347 1.00 93.31 491 SER A O 1
ATOM 3864 N N . ASN A 1 492 ? 10.581 7.774 16.224 1.00 93.75 492 ASN A N 1
ATOM 3865 C CA . ASN A 1 492 ? 10.204 9.162 16.543 1.00 93.75 492 ASN A CA 1
ATOM 3866 C C . ASN A 1 492 ? 8.920 9.253 17.396 1.00 93.75 492 ASN A C 1
ATOM 3868 O O . ASN A 1 492 ? 8.667 10.274 18.035 1.00 93.75 492 ASN A O 1
ATOM 3872 N N . LEU A 1 493 ? 8.093 8.200 17.420 1.00 94.31 493 LEU A N 1
ATOM 3873 C CA . LEU A 1 493 ? 6.824 8.172 18.155 1.00 94.31 493 LEU A CA 1
ATOM 3874 C C . LEU A 1 493 ? 6.929 7.527 19.546 1.00 94.31 493 LEU A C 1
ATOM 3876 O O . LEU A 1 493 ? 5.941 7.516 20.278 1.00 94.31 493 LEU A O 1
ATOM 3880 N N . ASP A 1 494 ? 8.106 7.050 19.959 1.00 92.56 494 ASP A N 1
ATOM 3881 C CA . ASP A 1 494 ? 8.289 6.326 21.226 1.00 92.56 494 ASP A CA 1
ATOM 3882 C C . ASP A 1 494 ? 7.845 7.099 22.457 1.00 92.56 494 ASP A C 1
ATOM 3884 O O . ASP A 1 494 ? 7.145 6.559 23.313 1.00 92.56 494 ASP A O 1
ATOM 3888 N N . ALA A 1 495 ? 8.212 8.378 22.539 1.00 93.19 495 ALA A N 1
ATOM 3889 C CA . ALA A 1 495 ? 7.833 9.219 23.667 1.00 93.19 495 ALA A CA 1
ATOM 3890 C C . ALA A 1 495 ? 6.304 9.339 23.785 1.00 93.19 495 ALA A C 1
ATOM 3892 O O . ALA A 1 495 ? 5.749 9.242 24.879 1.00 93.19 495 ALA A O 1
ATOM 3893 N N . LYS A 1 496 ? 5.611 9.479 22.649 1.00 94.00 496 LYS A N 1
ATOM 3894 C CA . LYS A 1 496 ? 4.149 9.562 22.597 1.00 94.00 496 LYS A CA 1
ATOM 3895 C C . LYS A 1 496 ? 3.495 8.217 22.959 1.00 94.00 496 LYS A C 1
ATOM 3897 O O . LYS A 1 496 ? 2.535 8.188 23.729 1.00 94.00 496 LYS A O 1
ATOM 3902 N N . ILE A 1 497 ? 4.044 7.097 22.476 1.00 93.56 497 ILE A N 1
ATOM 3903 C CA . ILE A 1 497 ? 3.587 5.740 22.831 1.00 93.56 497 ILE A CA 1
ATOM 3904 C C . ILE A 1 497 ? 3.769 5.477 24.334 1.00 93.56 497 ILE A C 1
ATOM 3906 O O . ILE A 1 497 ? 2.870 4.928 24.975 1.00 93.56 497 ILE A O 1
ATOM 3910 N N . ALA A 1 498 ? 4.900 5.892 24.909 1.00 93.69 498 ALA A N 1
ATOM 3911 C CA . ALA A 1 498 ? 5.206 5.716 26.327 1.00 93.69 498 ALA A CA 1
ATOM 3912 C C . ALA A 1 498 ? 4.215 6.456 27.239 1.00 93.69 498 ALA A C 1
ATOM 3914 O O . ALA A 1 498 ? 3.885 5.949 28.311 1.00 93.69 498 ALA A O 1
ATOM 3915 N N . ILE A 1 499 ? 3.698 7.610 26.801 1.00 92.62 499 ILE A N 1
ATOM 3916 C CA . ILE A 1 499 ? 2.626 8.327 27.504 1.00 92.62 499 ILE A CA 1
ATOM 3917 C C . ILE A 1 499 ? 1.304 7.554 27.403 1.00 92.62 499 ILE A C 1
ATOM 3919 O O . ILE A 1 499 ? 0.622 7.384 28.409 1.00 92.62 499 ILE A O 1
ATOM 3923 N N . LEU A 1 500 ? 0.941 7.042 26.222 1.00 92.19 500 LEU A N 1
ATOM 3924 C CA . LEU A 1 500 ? -0.349 6.374 25.998 1.00 92.19 500 LEU A CA 1
ATOM 3925 C C . LEU A 1 500 ? -0.458 4.986 26.663 1.00 92.19 500 LEU A C 1
ATOM 3927 O O . LEU A 1 500 ? -1.526 4.617 27.161 1.00 92.19 500 LEU A O 1
ATOM 3931 N N . GLN A 1 501 ? 0.624 4.202 26.690 1.00 91.19 501 GLN A N 1
ATOM 3932 C CA . GLN A 1 501 ? 0.596 2.807 27.156 1.00 91.19 501 GLN A CA 1
ATOM 3933 C C . GLN A 1 501 ? 0.032 2.604 28.580 1.00 91.19 501 GLN A C 1
ATOM 3935 O O . GLN A 1 501 ? -0.808 1.713 28.762 1.00 91.19 501 GLN A O 1
ATOM 3940 N N . PRO A 1 502 ? 0.428 3.391 29.602 1.00 91.69 502 PRO A N 1
ATOM 3941 C CA . PRO A 1 502 ? -0.153 3.290 30.939 1.00 91.69 502 PRO A CA 1
ATOM 3942 C C . PRO A 1 502 ? -1.675 3.479 30.954 1.00 91.69 502 PRO A C 1
ATOM 3944 O O . PRO A 1 502 ? -2.375 2.748 31.659 1.00 91.69 502 PRO A O 1
ATOM 3947 N N . HIS A 1 503 ? -2.201 4.412 30.153 1.00 90.31 503 HIS A N 1
ATOM 3948 C CA . HIS A 1 503 ? -3.640 4.668 30.062 1.00 90.31 503 HIS A CA 1
ATOM 3949 C C . HIS A 1 503 ? -4.384 3.501 29.408 1.00 90.31 503 HIS A C 1
ATOM 3951 O O . HIS A 1 503 ? -5.417 3.073 29.928 1.00 90.31 503 HIS A O 1
ATOM 3957 N N . LEU A 1 504 ? -3.826 2.923 28.339 1.00 89.56 504 LEU A N 1
ATOM 3958 C CA . LEU A 1 504 ? -4.395 1.748 27.675 1.00 89.56 504 LEU A CA 1
ATOM 3959 C C . LEU A 1 504 ? -4.500 0.552 28.636 1.00 89.56 504 LEU A C 1
ATOM 3961 O O . LEU A 1 504 ? -5.569 -0.041 28.788 1.00 89.56 504 LEU A O 1
ATOM 3965 N N . LYS A 1 505 ? -3.429 0.270 29.389 1.00 89.19 505 LYS A N 1
ATOM 3966 C CA . LYS A 1 505 ? -3.406 -0.802 30.399 1.00 89.19 505 LYS A CA 1
ATOM 3967 C C . LYS A 1 505 ? -4.429 -0.581 31.519 1.00 89.19 505 LYS A C 1
ATOM 3969 O O . LYS A 1 505 ? -5.031 -1.533 32.027 1.00 89.19 505 LYS A O 1
ATOM 3974 N N . LEU A 1 506 ? -4.638 0.672 31.930 1.00 88.81 506 LEU A N 1
ATOM 3975 C CA . LEU A 1 506 ? -5.660 1.020 32.921 1.00 88.81 506 LEU A CA 1
ATOM 3976 C C . LEU A 1 506 ? -7.080 0.759 32.395 1.00 88.81 506 LEU A C 1
ATOM 3978 O O . LEU A 1 506 ? -7.897 0.206 33.139 1.00 88.81 506 LEU A O 1
ATOM 3982 N N . MET A 1 507 ? -7.365 1.099 31.133 1.00 86.62 507 MET A N 1
ATOM 3983 C CA . MET A 1 507 ? -8.668 0.855 30.498 1.00 86.62 507 MET A CA 1
ATOM 3984 C C . MET A 1 507 ? -8.999 -0.641 30.408 1.00 86.62 507 MET A C 1
ATOM 3986 O O . MET A 1 507 ? -10.097 -1.058 30.791 1.00 86.62 507 MET A O 1
ATOM 3990 N N . GLU A 1 508 ? -8.044 -1.470 29.980 1.00 85.50 508 GLU A N 1
ATOM 3991 C CA . GLU A 1 508 ? -8.212 -2.930 29.910 1.00 85.50 508 GLU A CA 1
ATOM 3992 C C . GLU A 1 508 ? -8.544 -3.533 31.280 1.00 85.50 508 GLU A C 1
ATOM 3994 O O . GLU A 1 508 ? -9.499 -4.303 31.438 1.00 85.50 508 GLU A O 1
ATOM 3999 N N . GLY A 1 509 ? -7.788 -3.126 32.305 1.00 85.81 509 GLY A N 1
ATOM 4000 C CA . GLY A 1 509 ? -7.977 -3.605 33.669 1.00 85.81 509 GLY A CA 1
ATOM 4001 C C . GLY A 1 509 ? -9.300 -3.156 34.295 1.00 85.81 509 GLY A C 1
ATOM 4002 O O . GLY A 1 509 ? -9.839 -3.855 35.158 1.00 85.81 509 GLY A O 1
ATOM 4003 N N . TRP A 1 510 ? -9.843 -2.007 33.892 1.00 89.31 510 TRP A N 1
ATOM 4004 C CA . TRP A 1 510 ? -11.085 -1.482 34.457 1.00 89.31 510 TRP A CA 1
ATOM 4005 C C . TRP A 1 510 ? -12.311 -2.304 34.081 1.00 89.31 510 TRP A C 1
ATOM 4007 O O . TRP A 1 510 ? -13.086 -2.664 34.969 1.00 89.31 510 TRP A O 1
ATOM 4017 N N . SER A 1 511 ? -12.468 -2.649 32.801 1.00 80.25 511 SER A N 1
ATOM 4018 C CA . SER A 1 511 ? -13.637 -3.404 32.325 1.00 80.25 511 SER A CA 1
ATOM 4019 C C . SER A 1 511 ? -13.783 -4.739 33.073 1.00 80.25 511 SER A C 1
ATOM 4021 O O . SER A 1 511 ? -14.873 -5.113 33.518 1.00 80.25 511 SER A O 1
ATOM 4023 N N . THR A 1 512 ? -12.651 -5.406 33.318 1.00 83.69 512 THR A N 1
ATOM 4024 C CA . THR A 1 512 ? -12.564 -6.650 34.089 1.00 83.69 512 THR A CA 1
ATOM 4025 C C . THR A 1 512 ? -12.933 -6.434 35.559 1.00 83.69 512 THR A C 1
ATOM 4027 O O . THR A 1 512 ? -13.703 -7.217 36.117 1.00 83.69 512 THR A O 1
ATOM 4030 N N . LYS A 1 513 ? -12.436 -5.358 36.192 1.00 87.31 513 LYS A N 1
ATOM 4031 C CA . LYS A 1 513 ? -12.755 -5.010 37.592 1.00 87.31 513 LYS A CA 1
ATOM 4032 C C . LYS A 1 513 ? -14.235 -4.683 37.788 1.00 87.31 513 LYS A C 1
ATOM 4034 O O . LYS A 1 513 ? -14.816 -5.121 38.776 1.00 87.31 513 LYS A O 1
ATOM 4039 N N . LEU A 1 514 ? -14.843 -3.932 36.872 1.00 86.44 514 LEU A N 1
ATOM 4040 C CA . LEU A 1 514 ? -16.267 -3.596 36.916 1.00 86.44 514 LEU A CA 1
ATOM 4041 C C . LEU A 1 514 ? -17.127 -4.866 36.828 1.00 86.44 514 LEU A C 1
ATOM 4043 O O . LEU A 1 514 ? -18.024 -5.071 37.649 1.00 86.44 514 LEU A O 1
ATOM 4047 N N . ARG A 1 515 ? -16.812 -5.753 35.872 1.00 84.12 515 ARG A N 1
ATOM 4048 C CA . ARG A 1 515 ? -17.542 -7.013 35.686 1.00 84.12 515 ARG A CA 1
ATOM 4049 C C . ARG A 1 515 ? -17.441 -7.923 36.906 1.00 84.12 515 ARG A C 1
ATOM 4051 O O . ARG A 1 515 ? -18.475 -8.363 37.403 1.00 84.12 515 ARG A O 1
ATOM 4058 N N . SER A 1 51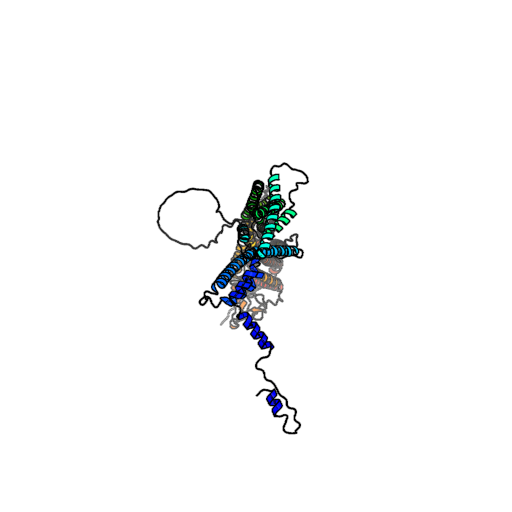6 ? -16.231 -8.167 37.410 1.00 83.38 516 SER A N 1
ATOM 4059 C CA . SER A 1 516 ? -16.020 -9.081 38.540 1.00 83.38 516 SER A CA 1
ATOM 4060 C C . SER A 1 516 ? -16.576 -8.544 39.860 1.00 83.38 516 SER A C 1
ATOM 4062 O O . SER A 1 516 ? -17.129 -9.309 40.644 1.00 83.38 516 SER A O 1
ATOM 4064 N N . ARG A 1 517 ? -16.489 -7.229 40.110 1.00 82.19 517 ARG A N 1
ATOM 4065 C CA . ARG A 1 517 ? -16.928 -6.639 41.387 1.00 82.19 517 ARG A CA 1
ATOM 4066 C C . ARG A 1 517 ? -18.425 -6.363 41.475 1.00 82.19 517 ARG A C 1
ATOM 4068 O O . ARG A 1 517 ? -18.968 -6.449 42.572 1.00 82.19 517 ARG A O 1
ATOM 4075 N N . PHE A 1 518 ? -19.078 -6.002 40.369 1.00 77.12 518 PHE A N 1
ATOM 4076 C CA . PHE A 1 518 ? -20.453 -5.483 40.414 1.00 77.12 518 PHE A CA 1
ATOM 4077 C C . PHE A 1 518 ? -21.449 -6.237 39.532 1.00 77.12 518 PHE A C 1
ATOM 4079 O O . PHE A 1 518 ? -22.636 -6.238 39.845 1.00 77.12 518 PHE A O 1
ATOM 4086 N N . LEU A 1 519 ? -21.003 -6.894 38.455 1.00 75.81 519 LEU A N 1
ATOM 4087 C CA . LEU A 1 519 ? -21.917 -7.501 37.475 1.00 75.81 519 LEU A CA 1
ATOM 4088 C C . LEU A 1 519 ? -21.981 -9.033 37.551 1.00 75.81 519 LEU A C 1
ATOM 4090 O O . LEU A 1 519 ? -22.984 -9.612 37.141 1.00 75.81 519 LEU A O 1
ATOM 4094 N N . GLN A 1 520 ? -20.965 -9.695 38.114 1.00 68.94 520 GLN A N 1
ATOM 4095 C CA . GLN A 1 520 ? -20.862 -11.160 38.164 1.00 68.94 520 GLN A CA 1
ATOM 4096 C C . GLN A 1 520 ? -22.009 -11.836 38.942 1.00 68.94 520 GLN A C 1
ATOM 4098 O O . GLN A 1 520 ? -22.433 -12.926 38.568 1.00 68.94 520 GLN A O 1
ATOM 4103 N N . SER A 1 521 ? -22.550 -11.179 39.975 1.00 59.84 521 SER A N 1
ATOM 4104 C CA . SER A 1 521 ? -23.680 -11.685 40.780 1.00 59.84 521 SER A CA 1
ATOM 4105 C C . SER A 1 521 ? -25.053 -11.413 40.143 1.00 59.84 521 SER A C 1
ATOM 4107 O O . SER A 1 521 ? -25.966 -12.232 40.236 1.00 59.84 521 SER A O 1
ATOM 4109 N N . HIS A 1 522 ? -25.202 -10.278 39.452 1.00 58.69 522 HIS A N 1
ATOM 4110 C CA . HIS A 1 522 ? -26.486 -9.821 38.906 1.00 58.69 522 HIS A CA 1
ATOM 4111 C C . HIS A 1 522 ? -26.746 -10.324 37.475 1.00 58.69 522 HIS A C 1
ATOM 4113 O O . HIS A 1 522 ? -27.893 -10.492 37.065 1.00 58.69 522 HIS A O 1
ATOM 4119 N N . TYR A 1 523 ? -25.684 -10.581 36.706 1.00 61.97 523 TYR A N 1
ATOM 4120 C CA . TYR A 1 523 ? -25.759 -11.010 35.309 1.00 61.97 523 TYR A CA 1
ATOM 4121 C C . TYR A 1 523 ? -24.785 -12.164 35.005 1.00 61.97 523 TYR A C 1
ATOM 4123 O O . TYR A 1 523 ? -23.977 -12.054 34.079 1.00 61.97 523 TYR A O 1
ATOM 4131 N N . PRO A 1 524 ? -24.861 -13.300 35.727 1.00 50.03 524 PRO A N 1
ATOM 4132 C CA . PRO A 1 524 ? -23.863 -14.378 35.675 1.00 50.03 524 PRO A CA 1
ATOM 4133 C C . PRO A 1 524 ? -23.711 -15.069 34.303 1.00 50.03 524 PRO A C 1
ATOM 4135 O O . PRO A 1 524 ? -22.855 -15.934 34.146 1.00 50.03 524 PRO A O 1
ATOM 4138 N N . ARG A 1 525 ? -24.523 -14.701 33.299 1.00 47.56 525 ARG A N 1
ATOM 4139 C CA . ARG A 1 525 ? -24.505 -15.251 31.931 1.00 47.56 525 ARG A CA 1
ATOM 4140 C C . ARG A 1 525 ? -24.591 -14.210 30.808 1.00 47.56 525 ARG A C 1
ATOM 4142 O O . ARG A 1 525 ? -24.699 -14.602 29.650 1.00 47.56 525 ARG A O 1
ATOM 4149 N N . SER A 1 526 ? -24.593 -12.902 31.089 1.00 53.41 526 SER A N 1
ATOM 4150 C CA . SER A 1 526 ? -24.783 -11.932 29.999 1.00 53.41 526 SER A CA 1
ATOM 4151 C C . SER A 1 526 ? -23.485 -11.741 29.211 1.00 53.41 526 SER A C 1
ATOM 4153 O O . SER A 1 526 ? -22.540 -11.111 29.681 1.00 53.41 526 SER A O 1
ATOM 4155 N N . THR A 1 527 ? -23.476 -12.237 27.976 1.00 57.50 527 THR A N 1
ATOM 4156 C CA . THR A 1 527 ? -22.524 -11.868 26.916 1.00 57.50 527 THR A CA 1
ATOM 4157 C C . THR A 1 527 ? -22.790 -10.462 26.360 1.00 57.50 527 THR A C 1
ATOM 4159 O O . THR A 1 527 ? -22.105 -10.027 25.435 1.00 57.50 527 THR A O 1
ATOM 4162 N N . LYS A 1 528 ? -23.779 -9.732 26.908 1.00 68.44 528 LYS A N 1
ATOM 4163 C CA . LYS A 1 528 ? -24.139 -8.383 26.466 1.00 68.44 528 LYS A CA 1
ATOM 4164 C C . LYS A 1 528 ? -22.949 -7.430 26.632 1.00 68.44 528 LYS A C 1
ATOM 4166 O O . LYS A 1 528 ? -22.219 -7.476 27.625 1.00 68.44 528 LYS A O 1
ATOM 4171 N N . LYS A 1 529 ? -22.765 -6.542 25.652 1.00 81.56 529 LYS A N 1
ATOM 4172 C CA . LYS A 1 529 ? -21.814 -5.423 25.743 1.00 81.56 529 LYS A CA 1
ATOM 4173 C C . LYS A 1 529 ? -22.204 -4.516 26.920 1.00 81.56 529 LYS A C 1
ATOM 4175 O O . LYS A 1 529 ? -23.397 -4.312 27.150 1.00 81.56 529 LYS A O 1
ATOM 4180 N N . LEU A 1 530 ? -21.218 -3.977 27.649 1.00 83.88 530 LEU A N 1
ATOM 4181 C CA . LEU A 1 530 ? -21.453 -3.093 28.806 1.00 83.88 530 LEU A CA 1
ATOM 4182 C C . LEU A 1 530 ? -22.291 -1.872 28.414 1.00 83.88 530 LEU A C 1
ATOM 4184 O O . LEU A 1 530 ? -23.228 -1.524 29.121 1.00 83.88 530 LEU A O 1
ATOM 4188 N N . THR A 1 531 ? -22.028 -1.321 27.233 1.00 84.94 531 THR A N 1
ATOM 4189 C CA . THR A 1 531 ? -22.806 -0.251 26.603 1.00 84.94 531 THR A CA 1
ATOM 4190 C C . THR A 1 531 ? -24.311 -0.547 26.596 1.00 84.94 531 THR A C 1
ATOM 4192 O O . THR A 1 531 ? -25.108 0.256 27.073 1.00 84.94 531 THR A O 1
ATOM 4195 N N . ASN A 1 532 ? -24.717 -1.732 26.122 1.00 86.44 532 ASN A N 1
ATOM 4196 C CA . ASN A 1 532 ? -26.131 -2.120 26.053 1.00 86.44 532 ASN A CA 1
ATOM 4197 C C . ASN A 1 532 ? -26.730 -2.253 27.452 1.00 86.44 532 ASN A C 1
ATOM 4199 O O . ASN A 1 532 ? -27.844 -1.804 27.695 1.00 86.44 532 ASN A O 1
ATOM 4203 N N . LEU A 1 533 ? -25.969 -2.847 28.374 1.00 86.75 533 LEU A N 1
ATOM 4204 C CA . LEU A 1 533 ? -26.399 -3.018 29.753 1.00 86.75 533 LEU A CA 1
ATOM 4205 C C . LEU A 1 533 ? -26.659 -1.667 30.435 1.00 86.75 533 LEU A C 1
ATOM 4207 O O . LEU A 1 533 ? -27.681 -1.508 31.096 1.00 86.75 533 LEU A O 1
ATOM 4211 N N . PHE A 1 534 ? -25.755 -0.699 30.282 1.00 90.25 534 PHE A N 1
ATOM 4212 C CA . PHE A 1 534 ? -25.913 0.620 30.891 1.00 90.25 534 PHE A CA 1
ATOM 4213 C C . PHE A 1 534 ? -27.031 1.435 30.249 1.00 90.25 534 PHE A C 1
ATOM 4215 O O . PHE A 1 534 ? -27.767 2.101 30.971 1.00 90.25 534 PHE A O 1
ATOM 4222 N N . ASN A 1 535 ? -27.236 1.316 28.937 1.00 90.12 535 ASN A N 1
ATOM 4223 C CA . ASN A 1 535 ? -28.389 1.924 28.272 1.00 90.12 535 ASN A CA 1
ATOM 4224 C C . ASN A 1 535 ? -29.720 1.342 28.778 1.00 90.12 535 ASN A C 1
ATOM 4226 O O . ASN A 1 535 ? -30.620 2.103 29.124 1.00 90.12 535 ASN A O 1
ATOM 4230 N N . GLU A 1 536 ? -29.829 0.012 28.899 1.00 88.19 536 GLU A N 1
ATOM 4231 C CA . GLU A 1 536 ? -31.007 -0.650 29.486 1.00 88.19 536 GLU A CA 1
ATOM 4232 C C . GLU A 1 536 ? -31.249 -0.183 30.934 1.00 88.19 536 GLU A C 1
ATOM 4234 O O . GLU A 1 536 ? -32.385 0.080 31.328 1.00 88.19 536 GLU A O 1
ATOM 4239 N N . GLN A 1 537 ? -30.186 -0.042 31.736 1.00 89.44 537 GLN A N 1
ATOM 4240 C CA . GLN A 1 537 ? -30.285 0.464 33.109 1.00 89.44 537 GLN A CA 1
ATOM 4241 C C . GLN A 1 537 ? -30.728 1.923 33.167 1.00 89.44 537 GLN A C 1
ATOM 4243 O O . GLN A 1 537 ? -31.549 2.257 34.017 1.00 89.44 537 GLN A O 1
ATOM 4248 N N . LEU A 1 538 ? -30.205 2.779 32.288 1.00 91.12 538 LEU A N 1
ATOM 4249 C CA . LEU A 1 538 ? -30.559 4.194 32.237 1.00 91.12 538 LEU A CA 1
ATOM 4250 C C . LEU A 1 538 ? -32.043 4.362 31.896 1.00 91.12 538 LEU A C 1
ATOM 4252 O O . LEU A 1 538 ? -32.766 5.007 32.649 1.00 91.12 538 LEU A O 1
ATOM 4256 N N . GLN A 1 539 ? -32.507 3.689 30.837 1.00 89.81 539 GLN A N 1
ATOM 4257 C CA . GLN A 1 539 ? -33.917 3.681 30.434 1.00 89.81 539 GLN A CA 1
ATOM 4258 C C . GLN A 1 539 ? -34.822 3.157 31.553 1.00 89.81 539 GLN A C 1
ATOM 4260 O O . GLN A 1 539 ? -35.814 3.789 31.908 1.00 89.81 539 GLN A O 1
ATOM 4265 N N . ARG A 1 540 ? -34.461 2.017 32.154 1.00 87.50 540 ARG A N 1
ATOM 4266 C CA . ARG A 1 540 ? -35.239 1.418 33.243 1.00 87.50 540 ARG A CA 1
ATOM 4267 C C . ARG A 1 540 ? -35.304 2.325 34.468 1.00 87.50 540 ARG A C 1
ATOM 4269 O O . ARG A 1 540 ? -36.363 2.453 35.074 1.00 87.50 540 ARG A O 1
ATOM 4276 N N . ASN A 1 541 ? -34.183 2.930 34.851 1.00 92.00 541 ASN A N 1
ATOM 4277 C CA . ASN A 1 541 ? -34.127 3.826 35.998 1.00 92.00 541 ASN A CA 1
ATOM 4278 C C . ASN A 1 541 ? -34.972 5.081 35.763 1.00 92.00 541 ASN A C 1
ATOM 4280 O O . ASN A 1 541 ? -35.697 5.473 36.669 1.00 92.00 541 ASN A O 1
ATOM 4284 N N . ASP A 1 542 ? -34.945 5.663 34.562 1.00 90.75 542 ASP A N 1
ATOM 4285 C CA . ASP A 1 542 ? -35.775 6.826 34.232 1.00 90.75 542 ASP A CA 1
ATOM 4286 C C . ASP A 1 542 ? -37.271 6.531 34.346 1.00 90.75 542 ASP A C 1
ATOM 4288 O O . ASP A 1 542 ? -38.007 7.318 34.943 1.00 90.75 542 ASP A O 1
ATOM 4292 N N . VAL A 1 543 ? -37.717 5.375 33.845 1.00 89.56 543 VAL A N 1
ATOM 4293 C CA . VAL A 1 543 ? -39.117 4.943 33.982 1.00 89.56 543 VAL A CA 1
ATOM 4294 C C . VAL A 1 543 ? -39.504 4.796 35.455 1.00 89.56 543 VAL A C 1
ATOM 4296 O O . VAL A 1 543 ? -40.554 5.280 35.865 1.00 89.56 543 VAL A O 1
ATOM 4299 N N . ILE A 1 544 ? -38.652 4.163 36.267 1.00 90.50 544 ILE A N 1
ATOM 4300 C CA . ILE A 1 544 ? -38.938 3.905 37.686 1.00 90.50 544 ILE A CA 1
ATOM 4301 C C . ILE A 1 544 ? -38.926 5.198 38.505 1.00 90.50 544 ILE A C 1
ATOM 4303 O O . ILE A 1 544 ? -39.810 5.421 39.327 1.00 90.50 544 ILE A O 1
ATOM 4307 N N . PHE A 1 545 ? -37.943 6.075 38.307 1.00 91.81 545 PHE A N 1
ATOM 4308 C CA . PHE A 1 545 ? -37.846 7.318 39.075 1.00 91.81 545 PHE A CA 1
ATOM 4309 C C . PHE A 1 545 ? -39.020 8.258 38.804 1.00 91.81 545 PHE A C 1
ATOM 4311 O O . PHE A 1 545 ? -39.516 8.895 39.736 1.00 91.81 545 PHE A O 1
ATOM 4318 N N . ASN A 1 546 ? -39.526 8.254 37.571 1.00 89.06 546 ASN A N 1
ATOM 4319 C CA . ASN A 1 546 ? -40.690 9.032 37.165 1.00 89.06 546 ASN A CA 1
ATOM 4320 C C . ASN A 1 546 ? -42.024 8.277 37.351 1.00 89.06 546 ASN A C 1
ATOM 4322 O O . ASN A 1 546 ? -43.063 8.781 36.930 1.00 89.06 546 ASN A O 1
ATOM 4326 N N . GLU A 1 547 ? -42.028 7.088 37.975 1.00 87.19 547 GLU A N 1
ATOM 4327 C CA . GLU A 1 547 ? -43.262 6.315 38.164 1.00 87.19 547 GLU A CA 1
ATOM 4328 C C . GLU A 1 547 ? -44.230 7.029 39.127 1.00 87.19 547 GLU A C 1
ATOM 4330 O O . GLU A 1 547 ? -43.828 7.559 40.173 1.00 87.19 547 GLU A O 1
ATOM 4335 N N . SER A 1 548 ? -45.514 7.018 38.766 1.00 86.69 548 SER A N 1
ATOM 4336 C CA . SER A 1 548 ? -46.637 7.454 39.598 1.00 86.69 548 SER A CA 1
ATOM 4337 C C . SER A 1 548 ? -47.449 6.248 40.082 1.00 86.69 548 SER A C 1
ATOM 4339 O O . SER A 1 548 ? -47.214 5.102 39.684 1.00 86.69 548 SER A O 1
ATOM 4341 N N . TRP A 1 549 ? -48.438 6.498 40.940 1.00 77.44 549 TRP A N 1
ATOM 4342 C CA . TRP A 1 549 ? -49.366 5.463 41.400 1.00 77.44 549 TRP A CA 1
ATOM 4343 C C . TRP A 1 549 ? -50.199 4.834 40.284 1.00 77.44 549 TRP A C 1
ATOM 4345 O O . TRP A 1 549 ? -50.496 3.645 40.360 1.00 77.44 549 TRP A O 1
ATOM 4355 N N . GLU A 1 550 ? -50.498 5.600 39.238 1.00 78.00 550 GLU A N 1
ATOM 4356 C CA . GLU A 1 550 ? -51.271 5.175 38.063 1.00 78.00 550 GLU A CA 1
ATOM 4357 C C . GLU A 1 550 ? -50.437 4.341 37.076 1.00 78.00 550 GLU A C 1
ATOM 4359 O O . GLU A 1 550 ? -50.929 3.925 36.033 1.00 78.00 550 GLU A O 1
ATOM 4364 N N . SER A 1 551 ? -49.160 4.090 37.383 1.00 78.50 551 SER A N 1
ATOM 4365 C CA . SER A 1 551 ? -48.282 3.323 36.506 1.00 78.50 551 SER A CA 1
ATOM 4366 C C . SER A 1 551 ? -48.722 1.862 36.383 1.00 78.50 551 SER A C 1
ATOM 4368 O O . SER A 1 551 ? -48.767 1.132 37.379 1.00 78.50 551 SER A O 1
ATOM 4370 N N . GLU A 1 552 ? -48.872 1.412 35.133 1.00 74.31 552 GLU A N 1
ATOM 4371 C CA . GLU A 1 552 ? -49.109 0.017 34.720 1.00 74.31 552 GLU A CA 1
ATOM 4372 C C . GLU A 1 552 ? -47.956 -0.948 35.093 1.00 74.31 552 GLU A C 1
ATOM 4374 O O . GLU A 1 552 ? -48.042 -2.153 34.881 1.00 74.31 552 GLU A O 1
ATOM 4379 N N . ASN A 1 553 ? -46.863 -0.464 35.696 1.00 76.69 553 ASN A N 1
ATOM 4380 C CA . ASN A 1 553 ? -45.722 -1.281 36.126 1.00 76.69 553 ASN A CA 1
ATOM 4381 C C . ASN A 1 553 ? -45.953 -1.938 37.497 1.00 76.69 553 ASN A C 1
ATOM 4383 O O . ASN A 1 553 ? -45.270 -1.620 38.479 1.00 76.69 553 ASN A O 1
ATOM 4387 N N . TYR A 1 554 ? -46.925 -2.840 37.597 1.00 77.62 554 TYR A N 1
ATOM 4388 C CA . TYR A 1 554 ? -47.381 -3.399 38.875 1.00 77.62 554 TYR A CA 1
ATOM 4389 C C . TYR A 1 554 ? -46.384 -4.386 39.533 1.00 77.62 554 TYR A C 1
ATOM 4391 O O . TYR A 1 554 ? -46.184 -4.336 40.747 1.00 77.62 554 TYR A O 1
ATOM 4399 N N . CYS A 1 555 ? -45.653 -5.223 38.786 1.00 87.06 555 CYS A N 1
ATOM 4400 C CA . CYS A 1 555 ? -44.788 -6.248 39.399 1.00 87.06 555 CYS A CA 1
ATOM 4401 C C . CYS A 1 555 ? -43.462 -5.684 39.964 1.00 87.06 555 CYS A C 1
ATOM 4403 O O . CYS A 1 555 ? -42.971 -4.642 39.527 1.00 87.06 555 CYS A O 1
ATOM 4405 N N . VAL A 1 556 ? -42.816 -6.402 40.902 1.00 84.94 556 VAL A N 1
ATOM 4406 C CA . VAL A 1 556 ? -41.470 -6.101 41.451 1.00 84.94 556 VAL A CA 1
ATOM 4407 C C . VAL A 1 556 ? -40.370 -5.996 40.384 1.00 84.94 556 VAL A C 1
ATOM 4409 O O . VAL A 1 556 ? -39.363 -5.328 40.611 1.00 84.94 556 VAL A O 1
ATOM 4412 N N . CYS A 1 557 ? -40.559 -6.600 39.206 1.00 83.38 557 CYS A N 1
ATOM 4413 C CA . CYS A 1 557 ? -39.658 -6.447 38.063 1.00 83.38 557 CYS A CA 1
ATOM 4414 C C . CYS A 1 557 ? -39.842 -5.114 37.309 1.00 83.38 557 CYS A C 1
ATOM 4416 O O . CYS A 1 557 ? -38.966 -4.754 36.524 1.00 83.38 557 CYS A O 1
ATOM 4418 N N . ARG A 1 558 ? -40.917 -4.362 37.583 1.00 82.75 558 ARG A N 1
ATOM 4419 C CA . ARG A 1 558 ? -41.294 -3.098 36.920 1.00 82.75 558 ARG A CA 1
ATOM 4420 C C . ARG A 1 558 ? -41.491 -3.239 35.408 1.00 82.75 558 ARG A C 1
ATOM 4422 O O . ARG A 1 558 ? -41.110 -2.357 34.650 1.00 82.75 558 ARG A O 1
ATOM 4429 N N . LEU A 1 559 ? -42.055 -4.370 34.996 1.00 76.25 559 LEU A N 1
ATOM 4430 C CA . LEU A 1 559 ? -42.506 -4.634 33.633 1.00 76.25 559 LEU A CA 1
ATOM 4431 C C . LEU A 1 559 ? -43.998 -4.991 33.676 1.00 76.25 559 LEU A C 1
ATOM 4433 O O . LEU A 1 559 ? -44.440 -5.622 34.638 1.00 76.25 559 LEU A O 1
ATOM 4437 N N . SER A 1 560 ? -44.735 -4.612 32.635 1.00 69.81 560 SER A N 1
ATOM 4438 C CA . SER A 1 560 ? -46.189 -4.788 32.492 1.00 69.81 560 SER A CA 1
ATOM 4439 C C . SER A 1 560 ? -46.586 -5.956 31.576 1.00 69.81 560 SER A C 1
ATOM 4441 O O . SER A 1 560 ? -47.693 -5.978 31.056 1.00 69.81 560 SER A O 1
ATOM 4443 N N . HIS A 1 561 ? -45.686 -6.914 31.318 1.00 75.81 561 HIS A N 1
ATOM 4444 C CA . HIS A 1 561 ? -46.018 -8.044 30.443 1.00 75.81 561 HIS A CA 1
ATOM 4445 C C . HIS A 1 561 ? -47.061 -8.942 31.115 1.00 75.81 561 HIS A C 1
ATOM 4447 O O . HIS A 1 561 ? -46.800 -9.495 32.178 1.00 75.81 561 HIS A O 1
ATOM 4453 N N . GLU A 1 562 ? -48.226 -9.091 30.492 1.00 68.50 562 GLU A N 1
ATOM 4454 C CA . GLU A 1 562 ? -49.341 -9.907 31.000 1.00 68.50 562 GLU A CA 1
ATOM 4455 C C . GLU A 1 562 ? -49.216 -11.395 30.629 1.00 68.50 562 GLU A C 1
ATOM 4457 O O . GLU A 1 562 ? -50.017 -12.213 31.068 1.00 68.50 562 GLU A O 1
ATOM 4462 N N . ASP A 1 563 ? -48.193 -11.763 29.852 1.00 69.00 563 ASP A N 1
ATOM 4463 C CA . ASP A 1 563 ? -48.030 -13.110 29.283 1.00 69.00 563 ASP A CA 1
ATOM 4464 C C . ASP A 1 563 ? -47.641 -14.202 30.311 1.00 69.00 563 ASP A C 1
ATOM 4466 O O . ASP A 1 563 ? -47.565 -15.379 29.960 1.00 69.00 563 ASP A O 1
ATOM 4470 N N . ASP A 1 564 ? -47.394 -13.836 31.574 1.00 76.69 564 ASP A N 1
ATOM 4471 C CA . ASP A 1 564 ? -46.970 -14.740 32.654 1.00 76.69 564 ASP A CA 1
ATOM 4472 C C . ASP A 1 564 ? -48.064 -14.884 33.732 1.00 76.69 564 ASP A C 1
ATOM 4474 O O . ASP A 1 564 ? -48.820 -13.953 33.990 1.00 76.69 564 ASP A O 1
ATOM 4478 N N . MET A 1 565 ? -48.113 -16.022 34.442 1.00 87.50 565 MET A N 1
ATOM 4479 C CA . MET A 1 565 ? -49.028 -16.212 35.584 1.00 87.50 565 MET A CA 1
ATOM 4480 C C . MET A 1 565 ? -48.815 -15.138 36.665 1.00 87.50 565 MET A C 1
ATOM 4482 O O . MET A 1 565 ? -47.677 -14.854 37.068 1.00 87.50 565 MET A O 1
ATOM 4486 N N . MET A 1 566 ? -49.914 -14.566 37.168 1.00 90.56 566 MET A N 1
ATOM 4487 C CA . MET A 1 566 ? -49.898 -13.427 38.088 1.00 90.56 566 MET A CA 1
ATOM 4488 C C . MET A 1 566 ? -50.818 -13.620 39.294 1.00 90.56 566 MET A C 1
ATOM 4490 O O . MET A 1 566 ? -51.867 -14.246 39.198 1.00 90.56 566 MET A O 1
ATOM 4494 N N . VAL A 1 567 ? -50.428 -13.050 40.438 1.00 91.31 567 VAL A N 1
ATOM 4495 C CA . VAL A 1 567 ? -51.234 -13.019 41.671 1.00 91.31 567 VAL A CA 1
ATOM 4496 C C . VAL A 1 567 ? -51.414 -11.579 42.146 1.00 91.31 567 VAL A C 1
ATOM 4498 O O . VAL A 1 567 ? -50.470 -10.782 42.125 1.00 91.31 567 VAL A O 1
ATOM 4501 N N . GLU A 1 568 ? -52.624 -11.249 42.585 1.00 91.62 568 GLU A N 1
ATOM 4502 C CA . GLU A 1 568 ? -52.982 -9.941 43.130 1.00 91.62 568 GLU A CA 1
ATOM 4503 C C . GLU A 1 568 ? -52.752 -9.879 44.647 1.00 91.62 568 GLU A C 1
ATOM 4505 O O . GLU A 1 568 ? -53.139 -10.773 45.398 1.00 91.62 568 GLU A O 1
ATOM 4510 N N . CYS A 1 569 ? -52.118 -8.803 45.116 1.00 91.56 569 CYS A N 1
ATOM 4511 C CA . CYS A 1 569 ? -51.938 -8.533 46.542 1.00 91.56 569 CYS A CA 1
ATOM 4512 C C . CYS A 1 569 ? -53.241 -8.082 47.214 1.00 91.56 569 CYS A C 1
ATOM 4514 O O . CYS A 1 569 ? -53.795 -7.052 46.839 1.00 91.56 569 CYS A O 1
ATOM 4516 N N . GLU A 1 570 ? -53.644 -8.717 48.313 1.00 90.81 570 GLU A N 1
ATOM 4517 C CA . GLU A 1 570 ? -54.856 -8.313 49.041 1.00 90.81 570 GLU A CA 1
ATOM 4518 C C . GLU A 1 570 ? -54.746 -6.956 49.750 1.00 90.81 570 GLU A C 1
ATOM 4520 O O . GLU A 1 570 ? -55.755 -6.322 50.048 1.00 90.81 570 GLU A O 1
ATOM 4525 N N . SER A 1 571 ? -53.527 -6.499 50.051 1.00 87.69 571 SER A N 1
ATOM 4526 C CA . SER A 1 571 ? -53.316 -5.230 50.759 1.00 87.69 571 SER A CA 1
ATOM 4527 C C . SER A 1 571 ? -53.297 -4.020 49.825 1.00 87.69 571 SER A C 1
ATOM 4529 O O . SER A 1 571 ? -53.700 -2.932 50.227 1.00 87.69 571 SER A O 1
ATOM 4531 N N . CYS A 1 572 ? -52.778 -4.172 48.606 1.00 86.62 572 CYS A N 1
ATOM 4532 C CA . CYS A 1 572 ? -52.538 -3.040 47.706 1.00 86.62 572 CYS A CA 1
ATOM 4533 C C . CYS A 1 572 ? -52.994 -3.260 46.267 1.00 86.62 572 CYS A C 1
ATOM 4535 O O . CYS A 1 572 ? -52.664 -2.431 45.423 1.00 86.62 572 CYS A O 1
ATOM 4537 N N . GLN A 1 573 ? -53.680 -4.373 45.986 1.00 88.62 573 GLN A N 1
ATOM 4538 C CA . GLN A 1 573 ? -54.267 -4.704 44.678 1.00 88.62 573 GLN A CA 1
ATOM 4539 C C . GLN A 1 573 ? -53.251 -4.668 43.524 1.00 88.62 573 GLN A C 1
ATOM 4541 O O . GLN A 1 573 ? -53.569 -4.464 42.360 1.00 88.62 573 GLN A O 1
ATOM 4546 N N . THR A 1 574 ? -51.968 -4.827 43.854 1.00 87.44 574 THR A N 1
ATOM 4547 C CA . THR A 1 574 ? -50.882 -4.815 42.877 1.00 87.44 574 THR A CA 1
ATOM 4548 C C . THR A 1 574 ? -50.578 -6.239 42.443 1.00 87.44 574 THR A C 1
ATOM 4550 O O . THR A 1 574 ? -50.369 -7.115 43.288 1.00 87.44 574 THR A O 1
ATOM 4553 N N . TRP A 1 575 ? -50.497 -6.444 41.133 1.00 90.19 575 TRP A N 1
ATOM 4554 C CA . TRP A 1 575 ? -50.226 -7.736 40.517 1.00 90.19 575 TRP A CA 1
ATOM 4555 C C . TRP A 1 575 ? -48.729 -8.064 40.494 1.00 90.19 575 TRP A C 1
ATOM 4557 O O . TRP A 1 575 ? -47.883 -7.211 40.220 1.00 90.19 575 TRP A O 1
ATOM 4567 N N . CYS A 1 576 ? -48.380 -9.314 40.795 1.00 90.25 576 CYS A N 1
ATOM 4568 C CA . CYS A 1 576 ? -47.007 -9.817 40.786 1.00 90.25 576 CYS A CA 1
ATOM 4569 C C . CYS A 1 576 ? -46.896 -11.088 39.939 1.00 90.25 576 CYS A C 1
ATOM 4571 O O . CYS A 1 576 ? -47.652 -12.031 40.158 1.00 90.25 576 CYS A O 1
ATOM 4573 N N . HIS A 1 577 ? -45.927 -11.142 39.016 1.00 91.06 577 HIS A N 1
ATOM 4574 C CA . HIS A 1 577 ? -45.613 -12.368 38.278 1.00 91.06 577 HIS A CA 1
ATOM 4575 C C . HIS A 1 577 ? -45.095 -13.436 39.228 1.00 91.06 577 HIS A C 1
ATOM 4577 O O . HIS A 1 577 ? -44.191 -13.155 40.020 1.00 91.06 577 HIS A O 1
ATOM 4583 N N . PHE A 1 578 ? -45.583 -14.665 39.082 1.00 91.06 578 PHE A N 1
ATOM 4584 C CA . PHE A 1 578 ? -45.203 -15.812 39.911 1.00 91.06 578 PHE A CA 1
ATOM 4585 C C . PHE A 1 578 ? -43.683 -15.984 39.964 1.00 91.06 578 PHE A C 1
ATOM 4587 O O . PHE A 1 578 ? -43.071 -15.954 41.032 1.00 91.06 578 PHE A O 1
ATOM 4594 N N . LYS A 1 579 ? -43.050 -15.996 38.790 1.00 89.12 579 LYS A N 1
ATOM 4595 C CA . LYS A 1 579 ? -41.598 -16.115 38.627 1.00 89.12 579 LYS A CA 1
ATOM 4596 C C . LYS A 1 579 ? -40.806 -15.003 39.319 1.00 89.12 579 LYS A C 1
ATOM 4598 O O . LYS A 1 579 ? -39.706 -15.242 39.813 1.00 89.12 579 LYS A O 1
ATOM 4603 N N . CYS A 1 580 ? -41.343 -13.784 39.360 1.00 89.19 580 CYS A N 1
ATOM 4604 C CA . CYS A 1 580 ? -40.666 -12.642 39.975 1.00 89.19 580 CYS A CA 1
ATOM 4605 C C . CYS A 1 580 ? -40.677 -12.700 41.507 1.00 89.19 580 CYS A C 1
ATOM 4607 O O . CYS A 1 580 ? -39.836 -12.060 42.135 1.00 89.19 580 CYS A O 1
ATOM 4609 N N . ILE A 1 581 ? -41.601 -13.462 42.096 1.00 90.56 581 ILE A N 1
ATOM 4610 C CA . ILE A 1 581 ? -41.745 -13.638 43.547 1.00 90.56 581 ILE A CA 1
ATOM 4611 C C . ILE A 1 581 ? -41.461 -15.073 44.015 1.00 90.56 581 ILE A C 1
ATOM 4613 O O . ILE A 1 581 ? -41.597 -15.354 45.202 1.00 90.56 581 ILE A O 1
ATOM 4617 N N . GLY A 1 582 ? -41.032 -15.959 43.112 1.00 88.69 582 GLY A N 1
ATOM 4618 C CA . GLY A 1 582 ? -40.592 -17.317 43.438 1.00 88.69 582 GLY A CA 1
ATOM 4619 C C . GLY A 1 582 ? -41.716 -18.330 43.629 1.00 88.69 582 GLY A C 1
ATOM 4620 O O . GLY A 1 582 ? -41.518 -19.288 44.366 1.00 88.69 582 GLY A O 1
ATOM 4621 N N . LEU A 1 583 ? -42.871 -18.107 43.001 1.00 89.75 583 LEU A N 1
ATOM 4622 C CA . LEU A 1 583 ? -43.938 -19.101 42.890 1.00 89.75 583 LEU A CA 1
ATOM 4623 C C . LEU A 1 583 ? -43.787 -19.853 41.566 1.00 89.75 583 LEU A C 1
ATOM 4625 O O . LEU A 1 583 ? -43.464 -19.235 40.547 1.00 89.75 583 LEU A O 1
ATOM 4629 N N . GLU A 1 584 ? -44.034 -21.160 41.564 1.00 85.44 584 GLU A N 1
ATOM 4630 C CA . GLU A 1 584 ? -44.041 -21.957 40.334 1.00 85.44 584 GLU A CA 1
ATOM 4631 C C . GLU A 1 584 ? -45.469 -22.107 39.804 1.00 85.44 584 GLU A C 1
ATOM 4633 O O . GLU A 1 584 ? -45.702 -21.882 38.618 1.00 85.44 584 GLU A O 1
ATOM 4638 N N . ASN A 1 585 ? -46.433 -22.412 40.685 1.00 85.19 585 ASN A N 1
ATOM 4639 C CA . ASN A 1 585 ? -47.809 -22.746 40.297 1.00 85.19 585 ASN A CA 1
ATOM 4640 C C . ASN A 1 585 ? -48.864 -22.178 41.268 1.00 85.19 585 ASN A C 1
ATOM 4642 O O . ASN A 1 585 ? -48.573 -21.875 42.424 1.00 85.19 585 ASN A O 1
ATOM 4646 N N . GLU A 1 586 ? -50.130 -22.115 40.832 1.00 81.56 586 GLU A N 1
ATOM 4647 C CA . GLU A 1 586 ? -51.242 -21.534 41.615 1.00 81.56 586 GLU A CA 1
ATOM 4648 C C . GLU A 1 586 ? -51.492 -22.256 42.947 1.00 81.56 586 GLU A C 1
ATOM 4650 O O . GLU A 1 586 ? -51.909 -21.637 43.922 1.00 81.56 586 GLU A O 1
ATOM 4655 N N . SER A 1 587 ? -51.177 -23.553 43.029 1.00 78.56 587 SER A N 1
ATOM 4656 C CA . SER A 1 587 ? -51.347 -24.368 44.240 1.00 78.56 587 SER A CA 1
ATOM 4657 C C . SER A 1 587 ? -50.520 -23.894 45.440 1.00 78.56 587 SER A C 1
ATOM 4659 O O . SER A 1 587 ? -50.799 -24.288 46.571 1.00 78.56 587 SER A O 1
ATOM 4661 N N . GLU A 1 588 ? -49.485 -23.083 45.212 1.00 77.06 588 GLU A N 1
ATOM 4662 C CA . GLU A 1 588 ? -48.664 -22.493 46.275 1.00 77.06 588 GLU A CA 1
ATOM 4663 C C . GLU A 1 588 ? -49.330 -21.274 46.930 1.00 77.06 588 GLU A C 1
ATOM 4665 O O . GLU A 1 588 ? -48.951 -20.878 48.036 1.00 77.06 588 GLU A O 1
ATOM 4670 N N . VAL A 1 589 ? -50.354 -20.706 46.286 1.00 79.69 589 VAL A N 1
ATOM 4671 C CA . VAL A 1 589 ? -51.175 -19.619 46.824 1.00 79.69 589 VAL A CA 1
ATOM 4672 C C . VAL A 1 589 ? -52.287 -20.233 47.676 1.00 79.69 589 VAL A C 1
ATOM 4674 O O . VAL A 1 589 ? -53.421 -20.413 47.246 1.00 79.69 589 VAL A O 1
ATOM 4677 N N . THR A 1 590 ? -51.948 -20.621 48.905 1.00 66.00 590 THR A N 1
ATOM 4678 C CA . THR A 1 590 ? -52.872 -21.342 49.801 1.00 66.00 590 THR A CA 1
ATOM 4679 C C . THR A 1 590 ? -53.810 -20.425 50.601 1.00 66.00 590 THR A C 1
ATOM 4681 O O . THR A 1 590 ? -54.828 -20.892 51.111 1.00 66.00 590 THR A O 1
ATOM 4684 N N . THR A 1 591 ? -53.489 -19.128 50.717 1.00 68.94 591 THR A N 1
ATOM 4685 C CA . THR A 1 591 ? -54.222 -18.097 51.483 1.00 68.94 591 THR A CA 1
ATOM 4686 C C . THR A 1 591 ? -54.076 -16.706 50.849 1.00 68.94 591 THR A C 1
ATOM 4688 O O . THR A 1 591 ? -53.365 -16.542 49.861 1.00 68.94 591 THR A O 1
ATOM 4691 N N . LYS A 1 592 ? -54.680 -15.692 51.492 1.00 83.62 592 LYS A N 1
ATOM 4692 C CA . LYS A 1 592 ? -54.482 -14.251 51.269 1.00 83.62 592 LYS A CA 1
ATOM 4693 C C . LYS A 1 592 ? -53.032 -13.891 50.914 1.00 83.62 592 LYS A C 1
ATOM 4695 O O . LYS A 1 592 ? -52.155 -13.972 51.777 1.00 83.62 592 LYS A O 1
ATOM 4700 N N . PHE A 1 593 ? -52.765 -13.510 49.663 1.00 89.81 593 PHE A N 1
ATOM 4701 C CA . PHE A 1 593 ? -51.417 -13.145 49.213 1.00 89.81 593 PHE A CA 1
ATOM 4702 C C . PHE A 1 593 ? -51.082 -11.695 49.580 1.00 89.81 593 PHE A C 1
ATOM 4704 O O . PHE A 1 593 ? -51.830 -10.766 49.275 1.00 89.81 593 PHE A O 1
ATOM 4711 N N . ILE A 1 594 ? -49.913 -11.496 50.192 1.00 90.56 594 ILE A N 1
ATOM 4712 C CA . ILE A 1 594 ? -49.341 -10.179 50.481 1.00 90.56 594 ILE A CA 1
ATOM 4713 C C . ILE A 1 594 ? -48.039 -10.045 49.691 1.00 90.56 594 ILE A C 1
ATOM 4715 O O . ILE A 1 594 ? -47.149 -10.889 49.795 1.00 90.56 594 ILE A O 1
ATOM 4719 N N . CYS A 1 595 ? -47.927 -8.992 48.881 1.00 91.31 595 CYS A N 1
ATOM 4720 C CA . CYS A 1 595 ? -46.760 -8.799 48.028 1.00 91.31 595 CYS A CA 1
ATOM 4721 C C . CYS A 1 595 ? -45.514 -8.371 48.824 1.00 91.31 595 CYS A C 1
ATOM 4723 O O . CYS A 1 595 ? -45.641 -7.780 49.900 1.00 91.31 595 CYS A O 1
ATOM 4725 N N . PRO A 1 596 ? -44.308 -8.530 48.246 1.00 90.31 596 PRO A N 1
ATOM 4726 C CA . PRO A 1 596 ? -43.050 -8.101 48.870 1.00 90.31 596 PRO A CA 1
ATOM 4727 C C . PRO A 1 596 ? -42.962 -6.604 49.208 1.00 90.31 596 PRO A C 1
ATOM 4729 O O . PRO A 1 596 ? -42.099 -6.195 49.975 1.00 90.31 596 PRO A O 1
ATOM 4732 N N . LEU A 1 597 ? -43.832 -5.766 48.629 1.00 89.25 597 LEU A N 1
ATOM 4733 C CA . LEU A 1 597 ? -43.910 -4.336 48.955 1.00 89.25 597 LEU A CA 1
ATOM 4734 C C . LEU A 1 597 ? -44.795 -4.045 50.178 1.00 89.25 597 LEU A C 1
ATOM 4736 O O . LEU A 1 597 ? -44.692 -2.963 50.751 1.00 89.25 597 LEU A O 1
ATOM 4740 N N . CYS A 1 598 ? -45.691 -4.968 50.541 1.00 89.62 598 CYS A N 1
ATOM 4741 C CA . CYS A 1 598 ? -46.604 -4.840 51.680 1.00 89.62 598 CYS A CA 1
ATOM 4742 C C . CYS A 1 598 ? -46.181 -5.701 52.875 1.00 89.62 598 CYS A C 1
ATOM 4744 O O . CYS A 1 598 ? -46.480 -5.343 54.010 1.00 89.62 598 CYS A O 1
ATOM 4746 N N . ASP A 1 599 ? -45.464 -6.803 52.645 1.00 90.69 599 ASP A N 1
ATOM 4747 C CA . ASP A 1 599 ? -44.874 -7.626 53.702 1.00 90.69 599 ASP A CA 1
ATOM 4748 C C . ASP A 1 599 ? -43.587 -6.986 54.249 1.00 90.69 599 ASP A C 1
ATOM 4750 O O . ASP A 1 599 ? -42.461 -7.440 54.039 1.00 90.69 599 ASP A O 1
ATOM 4754 N N . LEU A 1 600 ? -43.762 -5.878 54.971 1.00 87.56 600 LEU A N 1
ATOM 4755 C CA . LEU A 1 600 ? -42.662 -5.079 55.511 1.00 87.56 600 LEU A CA 1
ATOM 4756 C C . LEU A 1 600 ? -41.844 -5.812 56.578 1.00 87.56 600 LEU A C 1
ATOM 4758 O O . LEU A 1 600 ? -40.727 -5.389 56.858 1.00 87.56 600 LEU A O 1
ATOM 4762 N N . ASN A 1 601 ? -42.329 -6.928 57.121 1.00 87.06 601 ASN A N 1
ATOM 4763 C CA . ASN A 1 601 ? -41.622 -7.729 58.123 1.00 87.06 601 ASN A CA 1
ATOM 4764 C C . ASN A 1 601 ? -40.891 -8.951 57.523 1.00 87.06 601 ASN A C 1
ATOM 4766 O O . ASN A 1 601 ? -40.291 -9.712 58.277 1.00 87.06 601 ASN A O 1
ATOM 4770 N N . SER A 1 602 ? -40.909 -9.135 56.191 1.00 86.44 602 SER A N 1
ATOM 4771 C CA . SER A 1 602 ? -40.299 -10.288 55.488 1.00 86.44 602 SER A CA 1
ATOM 4772 C C . SER A 1 602 ? -40.741 -11.649 56.025 1.00 86.44 602 SER A C 1
ATOM 4774 O O . SER A 1 602 ? -39.951 -12.590 56.133 1.00 86.44 602 SER A O 1
ATOM 4776 N N . ILE A 1 603 ? -42.021 -11.767 56.371 1.00 85.94 603 ILE A N 1
ATOM 4777 C CA . ILE A 1 603 ? -42.579 -13.002 56.923 1.00 85.94 603 ILE A CA 1
ATOM 4778 C C . ILE A 1 603 ? -42.840 -14.010 55.795 1.00 85.94 603 ILE A C 1
ATOM 4780 O O . ILE A 1 603 ? -42.639 -15.215 55.962 1.00 85.94 603 ILE A O 1
ATOM 4784 N N . ALA A 1 604 ? -43.273 -13.533 54.627 1.00 87.62 604 ALA A N 1
ATOM 4785 C CA . ALA A 1 604 ? -43.636 -14.375 53.503 1.00 87.62 604 ALA A CA 1
ATOM 4786 C C . ALA A 1 604 ? -42.400 -14.933 52.780 1.00 87.62 604 ALA A C 1
ATOM 4788 O O . ALA A 1 604 ? -41.394 -14.254 52.552 1.00 87.62 604 ALA A O 1
ATOM 4789 N N . LYS A 1 605 ? -42.501 -16.191 52.336 1.00 88.25 605 LYS A N 1
ATOM 4790 C CA . LYS A 1 605 ? -41.465 -16.844 51.516 1.00 88.25 605 LYS A CA 1
ATOM 4791 C C . LYS A 1 605 ? -41.208 -16.089 50.207 1.00 88.25 605 LYS A C 1
ATOM 4793 O O . LYS A 1 605 ? -40.061 -15.983 49.784 1.00 88.25 605 LYS A O 1
ATOM 4798 N N . THR A 1 606 ? -42.256 -15.523 49.613 1.00 89.75 606 THR A N 1
ATOM 4799 C CA . THR A 1 606 ? -42.194 -14.714 48.388 1.00 89.75 606 THR A CA 1
ATOM 4800 C C . THR A 1 606 ? -41.384 -13.430 48.580 1.00 89.75 606 THR A C 1
ATOM 4802 O O . THR A 1 606 ? -40.607 -13.047 47.706 1.00 89.75 606 THR A O 1
ATOM 4805 N N . THR A 1 607 ? -41.488 -12.788 49.746 1.00 90.38 607 THR A N 1
ATOM 4806 C CA . THR A 1 607 ? -40.673 -11.616 50.104 1.00 90.38 607 THR A CA 1
ATOM 4807 C C . THR A 1 607 ? -39.207 -11.990 50.257 1.00 90.38 607 THR A C 1
ATOM 4809 O O . THR A 1 607 ? -38.352 -11.352 49.646 1.00 90.38 607 THR A O 1
ATOM 4812 N N . ASN A 1 608 ? -38.914 -13.071 50.987 1.00 89.88 608 ASN A N 1
ATOM 4813 C CA . ASN A 1 608 ? -37.548 -13.579 51.142 1.00 89.88 608 ASN A CA 1
ATOM 4814 C C . ASN A 1 608 ? -36.920 -13.954 49.789 1.00 89.88 608 ASN A C 1
ATOM 4816 O O . ASN A 1 608 ? -35.760 -13.633 49.532 1.00 89.88 608 ASN A O 1
ATOM 4820 N N . PHE A 1 609 ? -37.701 -14.540 48.875 1.00 90.56 609 PHE A N 1
ATOM 4821 C CA . PHE A 1 609 ? -37.246 -14.808 47.513 1.00 90.56 609 PHE A CA 1
ATOM 4822 C C . PHE A 1 609 ? -36.839 -13.527 46.776 1.00 90.56 609 PHE A C 1
ATOM 4824 O O . PHE A 1 609 ? -35.767 -13.496 46.168 1.00 90.56 609 PHE A O 1
ATOM 4831 N N . VAL A 1 610 ? -37.659 -12.470 46.829 1.00 89.88 610 VAL A N 1
ATOM 4832 C CA . VAL A 1 610 ? -37.336 -11.174 46.206 1.00 89.88 610 VAL A CA 1
ATOM 4833 C C . VAL A 1 610 ? -36.118 -10.532 46.862 1.00 89.88 610 VAL A C 1
ATOM 4835 O O . VAL A 1 610 ? -35.256 -9.993 46.162 1.00 89.88 610 VAL A O 1
ATOM 4838 N N . GLU A 1 611 ? -35.991 -10.623 48.184 1.00 89.19 611 GLU A N 1
ATOM 4839 C CA . GLU A 1 611 ? -34.799 -10.146 48.874 1.00 89.19 611 GLU A CA 1
ATOM 4840 C C . GLU A 1 611 ? -33.530 -10.838 48.371 1.00 89.19 611 GLU A C 1
ATOM 4842 O O . GLU A 1 611 ? -32.568 -10.164 48.003 1.00 89.19 611 GLU A O 1
ATOM 4847 N N . ASP A 1 612 ? -33.532 -12.166 48.294 1.00 88.75 612 ASP A N 1
ATOM 4848 C CA . ASP A 1 612 ? -32.353 -12.949 47.924 1.00 88.75 612 ASP A CA 1
ATOM 4849 C C . ASP A 1 612 ? -32.036 -12.902 46.425 1.00 88.75 612 ASP A C 1
ATOM 4851 O O . ASP A 1 612 ? -30.866 -12.885 46.030 1.00 88.75 612 ASP A O 1
ATOM 4855 N N . ASN A 1 613 ? -33.059 -12.866 45.567 1.00 86.38 613 ASN A N 1
ATOM 4856 C CA . ASN A 1 613 ? -32.889 -13.017 44.122 1.00 86.38 613 ASN A CA 1
ATOM 4857 C C . ASN A 1 613 ? -32.956 -11.719 43.327 1.00 86.38 613 ASN A C 1
ATOM 4859 O O . ASN A 1 613 ? -32.408 -11.691 42.224 1.00 86.38 613 ASN A O 1
ATOM 4863 N N . LEU A 1 614 ? -33.569 -10.664 43.864 1.00 86.06 614 LEU A N 1
ATOM 4864 C CA . LEU A 1 614 ? -33.649 -9.363 43.203 1.00 86.06 614 LEU A CA 1
ATOM 4865 C C . LEU A 1 614 ? -32.832 -8.310 43.945 1.00 86.06 614 LEU A C 1
ATOM 4867 O O . LEU A 1 614 ? -32.023 -7.628 43.328 1.00 86.06 614 LEU A O 1
ATOM 4871 N N . ILE A 1 615 ? -33.022 -8.168 45.256 1.00 88.25 615 ILE A N 1
ATOM 4872 C CA . ILE A 1 615 ? -32.425 -7.073 46.028 1.00 88.25 615 ILE A CA 1
ATOM 4873 C C . ILE A 1 615 ? -30.943 -7.327 46.325 1.00 88.25 615 ILE A C 1
ATOM 4875 O O . ILE A 1 615 ? -30.099 -6.541 45.905 1.00 88.25 615 ILE A O 1
ATOM 4879 N N . LYS A 1 616 ? -30.598 -8.434 46.995 1.00 87.50 616 LYS A N 1
ATOM 4880 C CA . LYS A 1 616 ? -29.219 -8.728 47.433 1.00 87.50 616 LYS A CA 1
ATOM 4881 C C . LYS A 1 616 ? -28.248 -8.935 46.267 1.00 87.50 616 LYS A C 1
ATOM 4883 O O . LYS A 1 616 ? -27.038 -8.826 46.452 1.00 87.50 616 LYS A O 1
ATOM 4888 N N . LYS A 1 617 ? -28.760 -9.212 45.062 1.00 86.19 617 LYS A N 1
ATOM 4889 C CA . LYS A 1 617 ? -27.952 -9.316 43.837 1.00 86.19 617 LYS A CA 1
ATOM 4890 C C . LYS A 1 617 ? -27.632 -7.960 43.204 1.00 86.19 617 LYS A C 1
ATOM 4892 O O . LYS A 1 617 ? -26.716 -7.903 42.385 1.00 86.19 617 LYS A O 1
ATOM 4897 N N . LYS A 1 618 ? -28.350 -6.881 43.544 1.00 87.69 618 LYS A N 1
ATOM 4898 C CA . LYS A 1 618 ? -28.101 -5.536 42.998 1.00 87.69 618 LYS A CA 1
ATOM 4899 C C . LYS A 1 618 ? -26.791 -4.954 43.522 1.00 87.69 618 LYS A C 1
ATOM 4901 O O . LYS A 1 618 ? -26.463 -5.116 44.699 1.00 87.69 618 LYS A O 1
ATOM 4906 N N . PRO A 1 619 ? -26.031 -4.240 42.674 1.00 90.31 619 PRO A N 1
ATOM 4907 C CA . PRO A 1 619 ? -24.856 -3.525 43.136 1.00 90.31 619 PRO A CA 1
ATOM 4908 C C . PRO A 1 619 ? -25.284 -2.412 44.096 1.00 90.31 619 PRO A C 1
ATOM 4910 O O . PRO A 1 619 ? -26.184 -1.629 43.796 1.00 90.31 619 PRO A O 1
ATOM 4913 N N . GLN A 1 620 ? -24.623 -2.324 45.248 1.00 91.50 620 GLN A N 1
ATOM 4914 C CA . GLN A 1 620 ? -24.896 -1.263 46.217 1.00 91.50 620 GLN A CA 1
ATOM 4915 C C . GLN A 1 620 ? -24.538 0.101 45.627 1.00 91.50 620 GLN A C 1
ATOM 4917 O O . GLN A 1 620 ? -23.391 0.317 45.225 1.00 91.50 620 GLN A O 1
ATOM 4922 N N . PHE A 1 621 ? -25.496 1.028 45.636 1.00 93.06 621 PHE A N 1
ATOM 4923 C CA . PHE A 1 621 ? -25.359 2.358 45.047 1.00 93.06 621 PHE A CA 1
ATOM 4924 C C . PHE A 1 621 ? -24.139 3.105 45.594 1.00 93.06 621 PHE A C 1
ATOM 4926 O O . PHE A 1 621 ? -23.316 3.567 44.814 1.00 93.06 621 PHE A O 1
ATOM 4933 N N . ALA A 1 622 ? -23.942 3.136 46.917 1.00 91.75 622 ALA A N 1
ATOM 4934 C CA . ALA A 1 622 ? -22.799 3.819 47.531 1.00 91.75 622 ALA A CA 1
ATOM 4935 C C . ALA A 1 622 ? -21.442 3.253 47.066 1.00 91.75 622 ALA A C 1
ATOM 4937 O O . ALA A 1 622 ? -20.512 4.004 46.768 1.00 91.75 622 ALA A O 1
ATOM 4938 N N . LYS A 1 623 ? -21.329 1.921 46.951 1.00 92.56 623 LYS A N 1
ATOM 4939 C CA . LYS A 1 623 ? -20.104 1.260 46.474 1.00 92.56 623 LYS A CA 1
ATOM 4940 C C . LYS A 1 623 ? -19.870 1.516 44.988 1.00 92.56 623 LYS A C 1
ATOM 4942 O O . LYS A 1 623 ? -18.729 1.738 44.590 1.00 92.56 623 LYS A O 1
ATOM 4947 N N . LEU A 1 624 ? -20.934 1.488 44.186 1.00 92.25 624 LEU A N 1
ATOM 4948 C CA . LEU A 1 624 ? -20.853 1.733 42.751 1.00 92.25 624 LEU A CA 1
ATOM 4949 C C . LEU A 1 624 ? -20.537 3.207 42.455 1.00 92.25 624 LEU A C 1
ATOM 4951 O O . LEU A 1 624 ? -19.629 3.466 41.677 1.00 92.25 624 LEU A O 1
ATOM 4955 N N . LYS A 1 625 ? -21.174 4.162 43.153 1.00 94.00 625 LYS A N 1
ATOM 4956 C CA . LYS A 1 625 ? -20.856 5.602 43.103 1.00 94.00 625 LYS A CA 1
ATOM 4957 C C . LYS A 1 625 ? -19.379 5.843 43.416 1.00 94.00 625 LYS A C 1
ATOM 4959 O O . LYS A 1 625 ? -18.686 6.470 42.620 1.00 94.00 625 LYS A O 1
ATOM 4964 N N . LYS A 1 626 ? -18.870 5.277 44.518 1.00 93.00 626 LYS A N 1
ATOM 4965 C CA . LYS A 1 626 ? -17.447 5.369 44.886 1.00 93.00 626 LYS A CA 1
ATOM 4966 C C . LYS A 1 626 ? -16.529 4.787 43.807 1.00 93.00 626 LYS A C 1
ATOM 4968 O O . LYS A 1 626 ? -15.550 5.424 43.434 1.00 93.00 626 LYS A O 1
ATOM 4973 N N . PHE A 1 627 ? -16.854 3.609 43.272 1.00 92.94 627 PHE A N 1
ATOM 4974 C CA . PHE A 1 627 ? -16.082 2.998 42.188 1.00 92.94 627 PHE A CA 1
ATOM 4975 C C . PHE A 1 627 ? -16.057 3.866 40.924 1.00 92.94 627 PHE A C 1
ATOM 4977 O O . PHE A 1 627 ? -15.000 4.004 40.309 1.00 92.94 627 PHE A O 1
ATOM 4984 N N . THR A 1 628 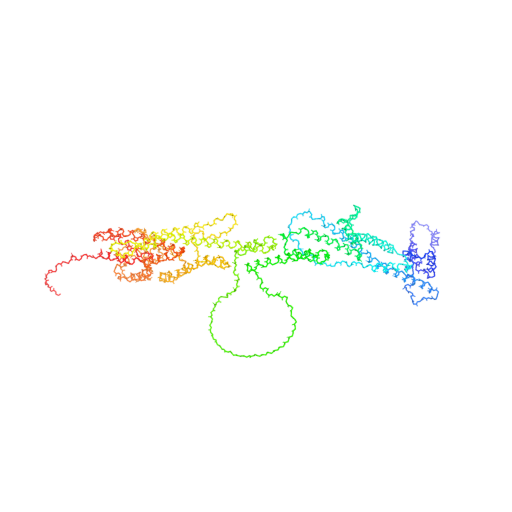? -17.188 4.463 40.543 1.00 93.31 628 THR A N 1
ATOM 4985 C CA . THR A 1 628 ? -17.277 5.357 39.383 1.00 93.31 628 THR A CA 1
ATOM 4986 C C . THR A 1 628 ? -16.439 6.615 39.594 1.00 93.31 628 THR A C 1
ATOM 4988 O O . THR A 1 628 ? -15.640 6.940 38.722 1.00 93.31 628 THR A O 1
ATOM 4991 N N . ILE A 1 629 ? -16.520 7.252 40.770 1.00 92.31 629 ILE A N 1
ATOM 4992 C CA . ILE A 1 629 ? -15.676 8.406 41.131 1.00 92.31 629 ILE A CA 1
ATOM 4993 C C . ILE A 1 629 ? -14.191 8.044 41.015 1.00 92.31 629 ILE A C 1
ATOM 4995 O O . ILE A 1 629 ? -13.444 8.699 40.293 1.00 92.31 629 ILE A O 1
ATOM 4999 N N . GLU A 1 630 ? -13.760 6.961 41.670 1.00 91.38 630 GLU A N 1
ATOM 5000 C CA . GLU A 1 630 ? -12.363 6.515 41.616 1.00 91.38 630 GLU A CA 1
ATOM 5001 C C . GLU A 1 630 ? -11.908 6.175 40.190 1.00 91.38 630 GLU A C 1
ATOM 5003 O O . GLU A 1 630 ? -10.742 6.379 39.854 1.00 91.38 630 GLU A O 1
ATOM 5008 N N . SER A 1 631 ? -12.809 5.648 39.356 1.00 91.50 631 SER A N 1
ATOM 5009 C CA . SER A 1 631 ? -12.521 5.323 37.957 1.00 91.50 631 SER A CA 1
ATOM 5010 C C . SER A 1 631 ? -12.314 6.591 37.133 1.00 91.50 631 SER A C 1
ATOM 5012 O O . SER A 1 631 ? -11.283 6.715 36.479 1.00 91.50 631 SER A O 1
ATOM 5014 N N . VAL A 1 632 ? -13.239 7.552 37.213 1.00 91.75 632 VAL A N 1
ATOM 5015 C CA . VAL A 1 632 ? -13.149 8.831 36.490 1.00 91.75 632 VAL A CA 1
ATOM 5016 C C . VAL A 1 632 ? -11.904 9.614 36.913 1.00 91.75 632 VAL A C 1
ATOM 5018 O O . VAL A 1 632 ? -11.203 10.142 36.055 1.00 91.75 632 VAL A O 1
ATOM 5021 N N . LEU A 1 633 ? -11.564 9.627 38.207 1.00 89.56 633 LEU A N 1
ATOM 5022 C CA . LEU A 1 633 ? -10.378 10.324 38.723 1.00 89.56 633 LEU A CA 1
ATOM 5023 C C . LEU A 1 633 ? -9.048 9.692 38.283 1.00 89.56 633 LEU A C 1
ATOM 5025 O O . LEU A 1 633 ? -8.062 10.411 38.134 1.00 89.56 633 LEU A O 1
ATOM 5029 N N . LYS A 1 634 ? -8.997 8.373 38.060 1.00 88.44 634 LYS A N 1
ATOM 5030 C CA . LYS A 1 634 ? -7.754 7.658 37.706 1.00 88.44 634 LYS A CA 1
ATOM 5031 C C . LYS A 1 634 ? -7.562 7.445 36.206 1.00 88.44 634 LYS A C 1
ATOM 5033 O O . LYS A 1 634 ? -6.438 7.203 35.775 1.00 88.44 634 LYS A O 1
ATOM 5038 N N . MET A 1 635 ? -8.630 7.462 35.414 1.00 88.06 635 MET A N 1
ATOM 5039 C CA . MET A 1 635 ? -8.537 7.232 33.974 1.00 88.06 635 MET A CA 1
ATOM 5040 C C . MET A 1 635 ? -8.163 8.496 33.215 1.00 88.06 635 MET A C 1
ATOM 5042 O O . MET A 1 635 ? -8.886 9.481 33.289 1.00 88.06 635 MET A O 1
ATOM 5046 N N . GLY A 1 636 ? -7.090 8.426 32.422 1.00 84.44 636 GLY A N 1
ATOM 5047 C CA . GLY A 1 636 ? -6.730 9.504 31.490 1.00 84.44 636 GLY A CA 1
ATOM 5048 C C . GLY A 1 636 ? -7.602 9.546 30.233 1.00 84.44 636 GLY A C 1
ATOM 5049 O O . GLY A 1 636 ? -7.779 10.605 29.650 1.00 84.44 636 GLY A O 1
ATOM 5050 N N . LEU A 1 637 ? -8.197 8.411 29.847 1.00 87.25 637 LEU A N 1
ATOM 5051 C CA . LEU A 1 637 ? -9.137 8.308 28.731 1.00 87.25 637 LEU A CA 1
ATOM 5052 C C . LEU A 1 637 ? -10.473 7.762 29.226 1.00 87.25 637 LEU A C 1
ATOM 5054 O O . LEU A 1 637 ? -10.526 6.730 29.901 1.00 87.25 637 LEU A O 1
ATOM 5058 N N . ILE A 1 638 ? -11.557 8.448 28.873 1.00 86.19 638 ILE A N 1
ATOM 5059 C CA . ILE A 1 638 ? -12.912 8.049 29.242 1.00 86.19 638 ILE A CA 1
ATOM 5060 C C . ILE A 1 638 ? -13.497 7.211 28.107 1.00 86.19 638 ILE A C 1
ATOM 5062 O O . ILE A 1 638 ? -13.778 7.714 27.025 1.00 86.19 638 ILE A O 1
ATOM 5066 N N . SER A 1 639 ? -13.683 5.918 28.370 1.00 85.38 639 SER A N 1
ATOM 5067 C CA . SER A 1 639 ? -14.425 5.037 27.459 1.00 85.38 639 SER A CA 1
ATOM 5068 C C . SER A 1 639 ? -15.923 5.355 27.460 1.00 85.38 639 SER A C 1
ATOM 5070 O O . SER A 1 639 ? -16.461 5.783 28.484 1.00 85.38 639 SER A O 1
ATOM 5072 N N . ASP A 1 640 ? -16.614 5.035 26.363 1.00 84.75 640 ASP A N 1
ATOM 5073 C CA . ASP A 1 640 ? -18.077 5.153 26.270 1.00 84.75 640 ASP A CA 1
ATOM 5074 C C . ASP A 1 640 ? -18.792 4.387 27.397 1.00 84.75 640 ASP A C 1
ATOM 5076 O O . ASP A 1 640 ? -19.761 4.871 27.979 1.00 84.75 640 ASP A O 1
ATOM 5080 N N . ASP A 1 641 ? -18.276 3.211 27.770 1.00 86.75 641 ASP A N 1
ATOM 5081 C CA . ASP A 1 641 ? -18.824 2.409 28.866 1.00 86.75 641 ASP A CA 1
ATOM 5082 C C . ASP A 1 641 ? -18.729 3.137 30.219 1.00 86.75 641 ASP A C 1
ATOM 5084 O O . ASP A 1 641 ? -19.659 3.071 31.025 1.00 86.75 641 ASP A O 1
ATOM 5088 N N . LEU A 1 642 ? -17.620 3.840 30.484 1.00 89.25 642 LEU A N 1
ATOM 5089 C CA . LEU A 1 642 ? -17.462 4.632 31.707 1.00 89.25 642 LEU A CA 1
ATOM 5090 C C . LEU A 1 642 ? -18.345 5.885 31.673 1.00 89.25 642 LEU A C 1
ATOM 5092 O O . LEU A 1 642 ? -18.945 6.218 32.693 1.00 89.25 642 LEU A O 1
ATOM 5096 N N . ALA A 1 643 ? -18.464 6.551 30.522 1.00 90.06 643 ALA A N 1
ATOM 5097 C CA . ALA A 1 643 ? -19.357 7.696 30.358 1.00 90.06 643 ALA A CA 1
ATOM 5098 C C . ALA A 1 643 ? -20.824 7.304 30.621 1.00 90.06 643 ALA A C 1
ATOM 5100 O O . ALA A 1 643 ? -21.524 7.968 31.387 1.00 90.06 643 ALA A O 1
ATOM 5101 N N . LEU A 1 644 ? -21.276 6.170 30.079 1.00 90.75 644 LEU A N 1
ATOM 5102 C CA . LEU A 1 644 ? -22.622 5.645 30.322 1.00 90.75 644 LEU A CA 1
ATOM 5103 C C . LEU A 1 644 ? -22.843 5.237 31.782 1.00 90.75 644 LEU A C 1
ATOM 5105 O O . LEU A 1 644 ? -23.882 5.570 32.353 1.00 90.75 644 LEU A O 1
ATOM 5109 N N . LEU A 1 645 ? -21.873 4.571 32.418 1.00 92.44 645 LEU A N 1
ATOM 5110 C CA . LEU A 1 645 ? -21.951 4.273 33.851 1.00 92.44 645 LEU A CA 1
ATOM 5111 C C . LEU A 1 645 ? -22.080 5.561 34.677 1.00 92.44 645 LEU A C 1
ATOM 5113 O O . LEU A 1 645 ? -22.886 5.620 35.606 1.00 92.44 645 LEU A O 1
ATOM 5117 N N . THR A 1 646 ? -21.325 6.604 34.329 1.00 94.38 646 THR A N 1
ATOM 5118 C CA . THR A 1 646 ? -21.421 7.916 34.977 1.00 94.38 646 THR A CA 1
ATOM 5119 C C . THR A 1 646 ? -22.821 8.511 34.829 1.00 94.38 646 THR A C 1
ATOM 5121 O O . THR A 1 646 ? -23.379 8.959 35.830 1.00 94.38 646 THR A O 1
ATOM 5124 N N . LYS A 1 647 ? -23.451 8.419 33.649 1.00 94.31 647 LYS A N 1
ATOM 5125 C CA . LYS A 1 647 ? -24.848 8.848 33.433 1.00 94.31 647 LYS A CA 1
ATOM 5126 C C . LYS A 1 647 ? -25.845 8.072 34.302 1.00 94.31 647 LYS A C 1
ATOM 5128 O O . LYS A 1 647 ? -26.703 8.684 34.937 1.00 94.31 647 LYS A O 1
ATOM 5133 N N . VAL A 1 648 ? -25.698 6.746 34.410 1.00 93.94 648 VAL A N 1
ATOM 5134 C CA . VAL A 1 648 ? -26.547 5.909 35.286 1.00 93.94 648 VAL A CA 1
ATOM 5135 C C . VAL A 1 648 ? -26.444 6.360 36.747 1.00 93.94 648 VAL A C 1
ATOM 5137 O O . VAL A 1 648 ? -27.464 6.515 37.422 1.00 93.94 648 VAL A O 1
ATOM 5140 N N . ILE A 1 649 ? -25.227 6.605 37.242 1.00 95.38 649 ILE A N 1
ATOM 5141 C CA . ILE A 1 649 ? -25.008 7.051 38.625 1.00 95.38 649 ILE A CA 1
ATOM 5142 C C . ILE A 1 649 ? -25.480 8.489 38.841 1.00 95.38 649 ILE A C 1
ATOM 5144 O O . ILE A 1 649 ? -26.082 8.753 39.878 1.00 95.38 649 ILE A O 1
ATOM 5148 N N . LYS A 1 650 ? -25.305 9.388 37.863 1.00 95.25 650 LYS A N 1
ATOM 5149 C CA . LYS A 1 650 ? -25.803 10.773 37.909 1.00 95.25 650 LYS A CA 1
ATOM 5150 C C . LYS A 1 650 ? -27.312 10.781 38.123 1.00 95.25 650 LYS A C 1
ATOM 5152 O O . LYS A 1 650 ? -27.800 11.424 39.049 1.00 95.25 650 LYS A O 1
ATOM 5157 N N . ARG A 1 651 ? -28.046 9.973 37.350 1.00 94.12 651 ARG A N 1
ATOM 5158 C CA . ARG A 1 651 ? -29.500 9.855 37.502 1.00 94.12 651 ARG A CA 1
ATOM 5159 C C . ARG A 1 651 ? -29.900 9.295 38.872 1.00 94.12 651 ARG A C 1
ATOM 5161 O O . ARG A 1 651 ? -30.841 9.786 39.487 1.00 94.12 651 ARG A O 1
ATOM 5168 N N . CYS A 1 652 ? -29.151 8.322 39.394 1.00 94.38 652 CYS A N 1
ATOM 5169 C CA . CYS A 1 652 ? -29.361 7.801 40.748 1.00 94.38 652 CYS A CA 1
ATOM 5170 C C . CYS A 1 652 ? -29.077 8.850 41.843 1.00 94.38 652 CYS A C 1
ATOM 5172 O O . CYS A 1 652 ? -29.805 8.904 42.831 1.00 94.38 652 CYS A O 1
ATOM 5174 N N . CYS A 1 653 ? -28.052 9.695 41.674 1.00 93.06 653 CYS A N 1
ATOM 5175 C CA . CYS A 1 653 ? -27.754 10.811 42.578 1.00 93.06 653 CYS A CA 1
ATOM 5176 C C . CYS A 1 653 ? -28.865 11.867 42.574 1.00 93.06 653 CYS A C 1
ATOM 5178 O O . CYS A 1 653 ? -29.248 12.342 43.639 1.00 93.06 653 CYS A O 1
ATOM 5180 N N . GLN A 1 654 ? -29.407 12.204 41.401 1.00 93.00 654 GLN A N 1
ATOM 5181 C CA . GLN A 1 654 ? -30.541 13.125 41.280 1.00 93.00 654 GLN A CA 1
ATOM 5182 C C . GLN A 1 654 ? -31.771 12.591 42.020 1.00 93.00 654 GLN A C 1
ATOM 5184 O O . GLN A 1 654 ? -32.331 13.303 42.846 1.00 93.00 654 GLN A O 1
ATOM 5189 N N . PHE A 1 655 ? -32.117 11.314 41.825 1.00 92.62 655 PHE A N 1
ATOM 5190 C CA . PHE A 1 655 ? -33.211 10.673 42.561 1.00 92.62 655 PHE A CA 1
ATOM 5191 C C . PHE A 1 655 ? -32.983 10.672 44.085 1.00 92.62 655 PHE A C 1
ATOM 5193 O O . PHE A 1 655 ? -33.900 10.941 44.861 1.00 92.62 655 PHE A O 1
ATOM 5200 N N . GLU A 1 656 ? -31.752 10.409 44.538 1.00 91.12 656 GLU A N 1
ATOM 5201 C CA . GLU A 1 656 ? -31.404 10.494 45.962 1.00 91.12 656 GLU A CA 1
ATOM 5202 C C . GLU A 1 656 ? -31.618 11.915 46.517 1.00 91.12 656 GLU A C 1
ATOM 5204 O O . GLU A 1 656 ? -32.094 12.077 47.642 1.00 91.12 656 GLU A O 1
ATOM 5209 N N . GLN A 1 657 ? -31.280 12.947 45.739 1.00 90.06 657 GLN A N 1
ATOM 5210 C CA . GLN A 1 657 ? -31.447 14.349 46.119 1.00 90.06 657 GLN A CA 1
ATOM 5211 C C . GLN A 1 657 ? -32.919 14.783 46.122 1.00 90.06 657 GLN A C 1
ATOM 5213 O O . GLN A 1 65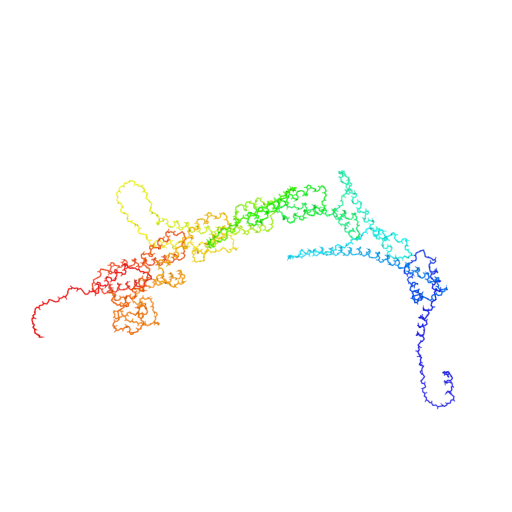7 ? -33.352 15.412 47.087 1.00 90.06 657 GLN A O 1
ATOM 5218 N N . GLU A 1 658 ? -33.689 14.407 45.096 1.00 89.12 658 GLU A N 1
ATOM 5219 C CA . GLU A 1 658 ? -35.146 14.593 45.028 1.00 89.12 658 GLU A CA 1
ATOM 5220 C C . GLU A 1 658 ? -35.801 14.042 46.300 1.00 89.12 658 GLU A C 1
ATOM 5222 O O . GLU A 1 658 ? -36.504 14.759 47.010 1.00 89.12 658 GLU A O 1
ATOM 5227 N N . PHE A 1 659 ? -35.463 12.804 46.670 1.00 85.38 659 PHE A N 1
ATOM 5228 C CA . PHE A 1 659 ? -35.973 12.218 47.899 1.00 85.38 659 PHE A CA 1
ATOM 5229 C C . PHE A 1 659 ? -35.507 12.960 49.158 1.00 85.38 659 PHE A C 1
ATOM 5231 O O . PHE A 1 659 ? -36.313 13.201 50.053 1.00 85.38 659 PHE A O 1
ATOM 5238 N N . LYS A 1 660 ? -34.218 13.313 49.280 1.00 86.94 660 LYS A N 1
ATOM 5239 C CA . LYS A 1 660 ? -33.705 14.028 50.466 1.00 86.94 660 LYS A CA 1
ATOM 5240 C C . LYS A 1 660 ? -34.464 15.336 50.710 1.00 86.94 660 LYS A C 1
ATOM 5242 O O . LYS A 1 660 ? -34.714 15.667 51.868 1.00 86.94 660 LYS A O 1
ATOM 5247 N N . ASN A 1 661 ? -34.875 16.025 49.647 1.00 87.12 661 ASN A N 1
ATOM 5248 C CA . ASN A 1 661 ? -35.681 17.244 49.730 1.00 87.12 661 ASN A CA 1
ATOM 5249 C C . ASN A 1 661 ? -37.109 16.970 50.234 1.00 87.12 661 ASN A C 1
ATOM 5251 O O . ASN A 1 661 ? -37.666 17.770 50.986 1.00 87.12 661 ASN A O 1
ATOM 5255 N N . GLU A 1 662 ? -37.699 15.834 49.860 1.00 83.31 662 GLU A N 1
ATOM 5256 C CA . GLU A 1 662 ? -39.042 15.431 50.296 1.00 83.31 662 GLU A CA 1
ATOM 5257 C C . GLU A 1 662 ? -39.060 14.725 51.658 1.00 83.31 662 GLU A C 1
ATOM 5259 O O . GLU A 1 662 ? -40.077 14.735 52.356 1.00 83.31 662 GLU A O 1
ATOM 5264 N N . ARG A 1 663 ? -37.921 14.164 52.082 1.00 82.00 663 ARG A N 1
ATOM 5265 C CA . ARG A 1 663 ? -37.766 13.363 53.303 1.00 82.00 663 ARG A CA 1
ATOM 5266 C C . ARG A 1 663 ? -38.338 14.054 54.532 1.00 82.00 663 ARG A C 1
ATOM 5268 O O . ARG A 1 663 ? -39.017 13.403 55.317 1.00 82.00 663 ARG A O 1
ATOM 5275 N N . GLY A 1 664 ? -38.062 15.348 54.702 1.00 75.88 664 GLY A N 1
ATOM 5276 C CA . GLY A 1 664 ? -38.548 16.115 55.849 1.00 75.88 664 GLY A CA 1
ATOM 5277 C C . GLY A 1 664 ? -40.073 16.090 55.955 1.00 75.88 664 GLY A C 1
ATOM 5278 O O . GLY A 1 664 ? -40.600 15.868 57.036 1.00 75.88 664 GLY A O 1
ATOM 5279 N N . LYS A 1 665 ? -40.783 16.222 54.829 1.00 78.19 665 LYS A N 1
ATOM 5280 C CA . LYS A 1 665 ? -42.250 16.138 54.793 1.00 78.19 665 LYS A CA 1
ATOM 5281 C C . LYS A 1 665 ? -42.732 14.711 55.060 1.00 78.19 665 LYS A C 1
ATOM 5283 O O . LYS A 1 665 ? -43.599 14.503 55.895 1.00 78.19 665 LYS A O 1
ATOM 5288 N N . LEU A 1 666 ? -42.117 13.728 54.403 1.00 78.31 666 LEU A N 1
ATOM 5289 C CA . LEU A 1 666 ? -42.543 12.326 54.462 1.00 78.31 666 LEU A CA 1
ATOM 5290 C C . LEU A 1 666 ? -42.304 11.662 55.829 1.00 78.31 666 LEU A C 1
ATOM 5292 O O . LEU A 1 666 ? -43.049 10.766 56.215 1.00 78.31 666 LEU A O 1
ATOM 5296 N N . PHE A 1 667 ? -41.263 12.069 56.562 1.00 78.31 667 PHE A N 1
ATOM 5297 C CA . PHE A 1 667 ? -40.876 11.445 57.836 1.00 78.31 667 PHE A CA 1
ATOM 5298 C C . PHE A 1 667 ? -41.467 12.142 59.069 1.00 78.31 667 PHE A C 1
ATOM 5300 O O . PHE A 1 667 ? -41.446 11.547 60.142 1.00 78.31 667 PHE A O 1
ATOM 5307 N N . LEU A 1 668 ? -42.010 13.357 58.929 1.00 73.19 668 LEU A N 1
ATOM 5308 C CA . LEU A 1 668 ? -42.656 14.105 60.020 1.00 73.19 668 LEU A CA 1
ATOM 5309 C C . LEU A 1 668 ? -44.177 13.895 60.100 1.00 73.19 668 LEU A C 1
ATOM 5311 O O . LEU A 1 668 ? -44.814 14.454 60.984 1.00 73.19 668 LEU A O 1
ATOM 5315 N N . ALA A 1 669 ? -44.758 13.120 59.187 1.00 66.50 669 ALA A N 1
ATOM 5316 C CA . ALA A 1 669 ? -46.194 12.885 59.131 1.00 66.50 669 ALA A CA 1
ATOM 5317 C C . ALA A 1 669 ? -46.695 11.985 60.277 1.00 66.50 669 ALA A C 1
ATOM 5319 O O . ALA A 1 669 ? -46.053 10.976 60.593 1.00 66.50 669 ALA A O 1
ATOM 5320 N N . ASP A 1 670 ? -47.841 12.342 60.862 1.00 70.06 670 ASP A N 1
ATOM 5321 C CA . ASP A 1 670 ? -48.501 11.603 61.947 1.00 70.06 670 ASP A CA 1
ATOM 5322 C C . ASP A 1 670 ? -49.135 10.284 61.453 1.00 70.06 670 ASP A C 1
ATOM 5324 O O . ASP A 1 670 ? -49.389 10.107 60.262 1.00 70.06 670 ASP A O 1
ATOM 5328 N N . GLU A 1 671 ? -49.461 9.361 62.371 1.00 63.81 671 GLU A N 1
ATOM 5329 C CA . GLU A 1 671 ? -50.055 8.038 62.063 1.00 63.81 671 GLU A CA 1
ATOM 5330 C C . GLU A 1 671 ? -51.355 8.109 61.226 1.00 63.81 671 GLU A C 1
ATOM 5332 O O . GLU A 1 671 ? -51.706 7.153 60.529 1.00 63.81 671 GLU A O 1
ATOM 5337 N N . GLY A 1 672 ? -52.064 9.245 61.264 1.00 65.38 672 GLY A N 1
ATOM 5338 C CA . GLY A 1 672 ? -53.297 9.492 60.510 1.00 65.38 672 GLY A CA 1
ATOM 5339 C C . GLY A 1 672 ? -53.108 10.033 59.085 1.00 65.38 672 GLY A C 1
ATOM 5340 O O . GLY A 1 672 ? -54.081 10.071 58.330 1.00 65.38 672 GLY A O 1
ATOM 5341 N N . ASP A 1 673 ? -51.896 10.435 58.693 1.00 78.25 673 ASP A N 1
ATOM 5342 C CA . ASP A 1 673 ? -51.626 11.043 57.385 1.00 78.25 673 ASP A CA 1
ATOM 5343 C C . ASP A 1 673 ? -51.498 9.975 56.284 1.00 78.25 673 ASP A C 1
ATOM 5345 O O . ASP A 1 673 ? -50.432 9.407 56.009 1.00 78.25 673 ASP A O 1
ATOM 5349 N N . GLN A 1 674 ? -52.633 9.684 55.645 1.00 79.12 674 GLN A N 1
ATOM 5350 C CA . GLN A 1 674 ? -52.706 8.711 54.557 1.00 79.12 674 GLN A CA 1
ATOM 5351 C C . GLN A 1 674 ? -51.882 9.127 53.336 1.00 79.12 674 GLN A C 1
ATOM 5353 O O . GLN A 1 674 ? -51.299 8.260 52.689 1.00 79.12 674 GLN A O 1
ATOM 5358 N N . GLU A 1 675 ? -51.783 10.421 53.033 1.00 82.50 675 GLU A N 1
ATOM 5359 C CA . GLU A 1 675 ? -51.060 10.909 51.857 1.00 82.50 675 GLU A CA 1
ATOM 5360 C C . GLU A 1 675 ? -49.553 10.669 52.004 1.00 82.50 675 GLU A C 1
ATOM 5362 O O . GLU A 1 675 ? -48.911 10.127 51.100 1.00 82.50 675 GLU A O 1
ATOM 5367 N N . CYS A 1 676 ? -48.983 10.961 53.175 1.00 81.50 676 CYS A N 1
ATOM 5368 C CA . CYS A 1 676 ? -47.572 10.688 53.444 1.00 81.50 676 CYS A CA 1
ATOM 5369 C C . CYS A 1 676 ? -47.256 9.190 53.463 1.00 81.50 676 CYS A C 1
ATOM 5371 O O . CYS A 1 676 ? -46.237 8.761 52.910 1.00 81.50 676 CYS A O 1
ATOM 5373 N N . LYS A 1 677 ? -48.145 8.370 54.036 1.00 83.31 677 LYS A N 1
ATOM 5374 C CA . LYS A 1 677 ? -48.018 6.906 54.015 1.00 83.31 677 LYS A CA 1
ATOM 5375 C C . LYS A 1 677 ? -48.033 6.359 52.589 1.00 83.31 677 LYS A C 1
ATOM 5377 O O . LYS A 1 677 ? -47.257 5.456 52.265 1.00 83.31 677 LYS A O 1
ATOM 5382 N N . TRP A 1 678 ? -48.887 6.917 51.733 1.00 84.94 678 TRP A N 1
ATOM 5383 C CA . TRP A 1 678 ? -48.917 6.588 50.315 1.00 84.94 678 TRP A CA 1
ATOM 5384 C C . TRP A 1 678 ? -47.600 7.010 49.670 1.00 84.94 678 TRP A C 1
ATOM 5386 O O . TRP A 1 678 ? -46.872 6.155 49.189 1.00 84.94 678 TRP A O 1
ATOM 5396 N N . ASN A 1 679 ? -47.186 8.268 49.753 1.00 87.38 679 ASN A N 1
ATOM 5397 C CA . ASN A 1 679 ? -45.938 8.717 49.127 1.00 87.38 679 ASN A CA 1
ATOM 5398 C C . ASN A 1 679 ? -44.698 7.916 49.581 1.00 87.38 679 ASN A C 1
ATOM 5400 O O . ASN A 1 679 ? -43.884 7.515 48.746 1.00 87.38 679 ASN A O 1
ATOM 5404 N N . LEU A 1 680 ? -44.588 7.555 50.865 1.00 88.69 680 LEU A N 1
ATOM 5405 C CA . LEU A 1 680 ? -43.534 6.657 51.363 1.00 88.69 680 LEU A CA 1
ATOM 5406 C C . LEU A 1 680 ? -43.567 5.272 50.704 1.00 88.69 680 LEU A C 1
ATOM 5408 O O . LEU A 1 680 ? -42.520 4.729 50.340 1.00 88.69 680 LEU A O 1
ATOM 5412 N N . LYS A 1 681 ? -44.758 4.697 50.514 1.00 88.56 681 LYS A N 1
ATOM 5413 C CA . LYS A 1 681 ? -44.930 3.407 49.835 1.00 88.56 681 LYS A CA 1
ATOM 5414 C C . LYS A 1 681 ? -44.535 3.488 48.358 1.00 88.56 681 LYS A C 1
ATOM 5416 O O . LYS A 1 681 ? -43.957 2.530 47.841 1.00 88.56 681 LYS A O 1
ATOM 5421 N N . LEU A 1 682 ? -44.772 4.626 47.698 1.00 88.50 682 LEU A N 1
ATOM 5422 C CA . LEU A 1 682 ? -44.324 4.869 46.321 1.00 88.50 682 LEU A CA 1
ATOM 5423 C C . LEU A 1 682 ? -42.798 4.908 46.253 1.00 88.50 682 LEU A C 1
ATOM 5425 O O . LEU A 1 682 ? -42.198 4.245 45.414 1.00 88.50 682 LEU A O 1
ATOM 5429 N N . TYR A 1 683 ? -42.146 5.613 47.177 1.00 90.19 683 TYR A N 1
ATOM 5430 C CA . TYR A 1 683 ? -40.685 5.623 47.251 1.00 90.19 683 TYR A CA 1
ATOM 5431 C C . TYR A 1 683 ? -40.107 4.237 47.528 1.00 90.19 683 TYR A C 1
ATOM 5433 O O . TYR A 1 683 ? -39.134 3.837 46.887 1.00 90.19 683 TYR A O 1
ATOM 5441 N N . TYR A 1 684 ? -40.722 3.461 48.422 1.00 90.88 684 TYR A N 1
ATOM 5442 C CA . TYR A 1 684 ? -40.311 2.079 48.659 1.00 90.88 684 TYR A CA 1
ATOM 5443 C C . TYR A 1 684 ? -40.441 1.218 47.393 1.00 90.88 684 TYR A C 1
ATOM 5445 O O . TYR A 1 684 ? -39.518 0.476 47.047 1.00 90.88 684 TYR A O 1
ATOM 5453 N N . ARG A 1 685 ? -41.542 1.378 46.643 1.00 89.50 685 ARG A N 1
ATOM 5454 C CA . ARG A 1 685 ? -41.751 0.749 45.330 1.00 89.50 685 ARG A CA 1
ATOM 5455 C C . ARG A 1 685 ? -40.620 1.120 44.355 1.00 89.50 685 ARG A C 1
ATOM 5457 O O . ARG A 1 685 ? -39.998 0.203 43.804 1.00 89.50 685 ARG A O 1
ATOM 5464 N N . LYS A 1 686 ? -40.270 2.402 44.223 1.00 91.25 686 LYS A N 1
ATOM 5465 C CA . LYS A 1 686 ? -39.152 2.869 43.379 1.00 91.25 686 LYS A CA 1
ATOM 5466 C C . LYS A 1 686 ? -37.817 2.229 43.785 1.00 91.25 686 LYS A C 1
ATOM 5468 O O . LYS A 1 686 ? -37.107 1.669 42.947 1.00 91.25 686 LYS A O 1
ATOM 5473 N N . LEU A 1 687 ? -37.511 2.222 45.085 1.00 91.69 687 LEU A N 1
ATOM 5474 C CA . LEU A 1 687 ? -36.263 1.689 45.654 1.00 91.69 687 LEU A CA 1
ATOM 5475 C C . LEU A 1 687 ? -36.103 0.175 45.476 1.00 91.69 687 LEU A C 1
ATOM 5477 O O . LEU A 1 687 ? -34.988 -0.315 45.302 1.00 91.69 687 LEU A O 1
ATOM 5481 N N . VAL A 1 688 ? -37.200 -0.582 45.504 1.00 89.44 688 VAL A N 1
ATOM 5482 C CA . VAL A 1 688 ? -37.171 -2.023 45.214 1.00 89.44 688 VAL A CA 1
ATOM 5483 C C . VAL A 1 688 ? -36.986 -2.283 43.717 1.00 89.44 688 VAL A C 1
ATOM 5485 O O . VAL A 1 688 ? -36.352 -3.273 43.356 1.00 89.44 688 VAL A O 1
ATOM 5488 N N . GLY A 1 689 ? -37.492 -1.408 42.843 1.00 87.56 689 GLY A N 1
ATOM 5489 C CA . GLY A 1 689 ? -37.469 -1.589 41.389 1.00 87.56 689 GLY A CA 1
ATOM 5490 C C . GLY A 1 689 ? -36.146 -1.219 40.712 1.00 87.56 689 GLY A C 1
ATOM 5491 O O . GLY A 1 689 ? -35.703 -1.934 39.812 1.00 87.56 689 GLY A O 1
ATOM 5492 N N . VAL A 1 690 ? -35.509 -0.127 41.142 1.00 90.31 690 VAL A N 1
ATOM 5493 C CA . VAL A 1 690 ? -34.330 0.481 40.492 1.00 90.31 690 VAL A CA 1
ATOM 5494 C C . VAL A 1 690 ? -33.137 -0.479 40.356 1.00 90.31 690 VAL A C 1
ATOM 5496 O O . VAL A 1 690 ? -32.984 -1.416 41.140 1.00 90.31 690 VAL A O 1
ATOM 5499 N N . SER A 1 691 ? -32.281 -0.279 39.350 1.00 88.00 691 SER A N 1
ATOM 5500 C CA . SER A 1 691 ? -31.174 -1.195 39.014 1.00 88.00 691 SER A CA 1
ATOM 5501 C C . SER A 1 691 ? -30.038 -1.289 40.049 1.00 88.00 691 SER A C 1
ATOM 5503 O O . SER A 1 691 ? -29.261 -2.243 40.003 1.00 88.00 691 SER A O 1
ATOM 5505 N N . VAL A 1 692 ? -29.949 -0.350 40.994 1.00 91.00 692 VAL A N 1
ATOM 5506 C CA . VAL A 1 692 ? -28.928 -0.307 42.057 1.00 91.00 692 VAL A CA 1
ATOM 5507 C C . VAL A 1 692 ? -29.571 -0.408 43.438 1.00 91.00 692 VAL A C 1
ATOM 5509 O O . VAL A 1 692 ? -30.693 0.033 43.646 1.00 91.00 692 VAL A O 1
ATOM 5512 N N . ASP A 1 693 ? -28.865 -0.974 44.411 1.00 92.00 693 ASP A N 1
ATOM 5513 C CA . ASP A 1 693 ? -29.376 -1.068 45.775 1.00 92.00 693 ASP A CA 1
ATOM 5514 C C . ASP A 1 693 ? -29.029 0.182 46.602 1.00 92.00 693 ASP A C 1
ATOM 5516 O O . ASP A 1 693 ? -27.881 0.373 47.016 1.00 92.00 693 ASP A O 1
ATOM 5520 N N . PHE A 1 694 ? -30.037 0.999 46.905 1.00 94.06 694 PHE A N 1
ATOM 5521 C CA . PHE A 1 694 ? -29.973 2.079 47.892 1.00 94.06 694 PHE A CA 1
ATOM 5522 C C . PHE A 1 694 ? -30.140 1.546 49.331 1.00 94.06 694 PHE A C 1
ATOM 5524 O O . PHE A 1 694 ? -31.017 2.001 50.057 1.00 94.06 694 PHE A O 1
ATOM 5531 N N . ASP A 1 695 ? -29.320 0.579 49.756 1.00 90.88 695 ASP A N 1
ATOM 5532 C CA . ASP A 1 695 ? -29.589 -0.265 50.938 1.00 90.88 695 ASP A CA 1
ATOM 5533 C C . ASP A 1 695 ? -29.949 0.520 52.211 1.00 90.88 695 ASP A C 1
ATOM 5535 O O . ASP A 1 695 ? -31.022 0.321 52.783 1.00 90.88 695 ASP A O 1
ATOM 5539 N N . ASN A 1 696 ? -29.094 1.467 52.614 1.00 88.56 696 ASN A N 1
ATOM 5540 C CA . ASN A 1 696 ? -29.333 2.308 53.793 1.00 88.56 696 ASN A CA 1
ATOM 5541 C C . ASN A 1 696 ? -30.650 3.075 53.688 1.00 88.56 696 ASN A C 1
ATOM 5543 O O . ASN A 1 696 ? -31.397 3.184 54.655 1.00 88.56 696 ASN A O 1
ATOM 5547 N N . PHE A 1 697 ? -30.928 3.613 52.505 1.00 88.69 697 PHE A N 1
ATOM 5548 C CA . PHE A 1 697 ? -32.089 4.449 52.293 1.00 88.69 697 PHE A CA 1
ATOM 5549 C C . PHE A 1 697 ? -33.378 3.611 52.205 1.00 88.69 697 PHE A C 1
ATOM 5551 O O . PHE A 1 697 ? -34.363 3.920 52.874 1.00 88.69 697 PHE A O 1
ATOM 5558 N N . ARG A 1 698 ? -33.349 2.471 51.504 1.00 92.00 698 ARG A N 1
ATOM 5559 C CA . ARG A 1 698 ? -34.444 1.493 51.497 1.00 92.00 698 ARG A CA 1
ATOM 5560 C C . ARG A 1 698 ? -34.799 1.038 52.910 1.00 92.00 698 ARG A C 1
ATOM 5562 O O . ARG A 1 698 ? -35.984 0.970 53.224 1.00 92.00 698 ARG A O 1
ATOM 5569 N N . LYS A 1 699 ? -33.804 0.707 53.740 1.00 90.94 699 LYS A N 1
ATOM 5570 C CA . LYS A 1 699 ? -34.022 0.283 55.133 1.00 90.94 699 LYS A CA 1
ATOM 5571 C C . LYS A 1 699 ? -34.747 1.360 55.939 1.00 90.94 699 LYS A C 1
ATOM 5573 O O . LYS A 1 699 ? -35.769 1.055 56.534 1.00 90.94 699 LYS A O 1
ATOM 5578 N N . GLN A 1 700 ? -34.315 2.618 55.832 1.00 89.81 700 GLN A N 1
ATOM 5579 C CA . GLN A 1 700 ? -34.965 3.746 56.512 1.00 89.81 700 GLN A CA 1
ATOM 5580 C C . GLN A 1 700 ? -36.431 3.936 56.090 1.00 89.81 700 GLN A C 1
ATOM 5582 O O . GLN A 1 700 ? -37.294 4.147 56.937 1.00 89.81 700 GLN A O 1
ATOM 5587 N N . VAL A 1 701 ? -36.740 3.845 54.789 1.00 90.69 701 VAL A N 1
ATOM 5588 C CA . VAL A 1 701 ? -38.134 3.940 54.307 1.00 90.69 701 VAL A CA 1
ATOM 5589 C C . VAL A 1 701 ? -38.968 2.767 54.810 1.00 90.69 701 VAL A C 1
ATOM 5591 O O . VAL A 1 701 ? -40.109 2.951 55.225 1.00 90.69 701 VAL A O 1
ATOM 5594 N N . ARG A 1 702 ? -38.398 1.560 54.792 1.00 90.81 702 ARG A N 1
ATOM 5595 C CA . ARG A 1 702 ? -39.062 0.347 55.269 1.00 90.81 702 ARG A CA 1
ATOM 5596 C C . ARG A 1 702 ? -39.390 0.426 56.759 1.00 90.81 702 ARG A C 1
ATOM 5598 O O . ARG A 1 702 ? -40.523 0.151 57.126 1.00 90.81 702 ARG A O 1
ATOM 5605 N N . GLU A 1 703 ? -38.425 0.814 57.587 1.00 89.88 703 GLU A N 1
ATOM 5606 C CA . GLU A 1 703 ? -38.596 1.003 59.034 1.00 89.88 703 GLU A CA 1
ATOM 5607 C C . GLU A 1 703 ? -39.698 2.025 59.320 1.00 89.88 703 GLU A C 1
ATOM 5609 O O . GLU A 1 703 ? -40.631 1.730 60.064 1.00 89.88 703 GLU A O 1
ATOM 5614 N N . ARG A 1 704 ? -39.683 3.169 58.623 1.00 88.25 704 ARG A N 1
ATOM 5615 C CA . ARG A 1 704 ? -40.730 4.185 58.777 1.00 88.25 704 ARG A CA 1
ATOM 5616 C C . ARG A 1 704 ? -42.117 3.680 58.370 1.00 88.25 704 ARG A C 1
ATOM 5618 O O . ARG A 1 704 ? -43.111 3.998 59.016 1.00 88.25 704 ARG A O 1
ATOM 5625 N N . LEU A 1 705 ? -42.203 2.876 57.311 1.00 88.75 705 LEU A N 1
ATOM 5626 C CA . LEU A 1 705 ? -43.460 2.240 56.914 1.00 88.75 705 LEU A CA 1
ATOM 5627 C C . LEU A 1 705 ? -43.946 1.210 57.948 1.00 88.75 705 LEU A C 1
ATOM 5629 O O . LEU A 1 705 ? -45.156 1.038 58.075 1.00 88.75 705 LEU A O 1
ATOM 5633 N N . ILE A 1 706 ? -43.055 0.525 58.673 1.00 88.62 706 ILE A N 1
ATOM 5634 C CA . ILE A 1 706 ? -43.436 -0.389 59.765 1.00 88.62 706 ILE A CA 1
ATOM 5635 C C . ILE A 1 706 ? -44.031 0.412 60.926 1.00 88.62 706 ILE A C 1
ATOM 5637 O O . ILE A 1 706 ? -45.121 0.077 61.387 1.00 88.62 706 ILE A O 1
ATOM 5641 N N . GLU A 1 707 ? -43.376 1.500 61.342 1.00 85.69 707 GLU A N 1
ATOM 5642 C CA . GLU A 1 707 ? -43.867 2.393 62.404 1.00 85.69 707 GLU A CA 1
ATOM 5643 C C . GLU A 1 707 ? -45.299 2.872 62.117 1.00 85.69 707 GLU A C 1
ATOM 5645 O O . GLU A 1 707 ? -46.193 2.649 62.924 1.00 85.69 707 GLU A O 1
ATOM 5650 N N . LEU A 1 708 ? -45.557 3.400 60.915 1.00 82.25 708 LEU A N 1
ATOM 5651 C CA . LEU A 1 708 ? -46.881 3.892 60.490 1.00 82.25 708 LEU A CA 1
ATOM 5652 C C . LEU A 1 708 ? -47.951 2.794 60.288 1.00 82.25 708 LEU A C 1
ATOM 5654 O O . LEU A 1 708 ? -49.106 3.092 59.961 1.00 82.25 708 LEU A O 1
ATOM 5658 N N . ASN A 1 709 ? -47.575 1.517 60.368 1.00 77.06 709 ASN A N 1
ATOM 5659 C CA . ASN A 1 709 ? -48.481 0.370 60.247 1.00 77.06 709 ASN A CA 1
ATOM 5660 C C . ASN A 1 709 ? -48.703 -0.361 61.577 1.00 77.06 709 ASN A C 1
ATOM 5662 O O . ASN A 1 709 ? -49.543 -1.260 61.631 1.00 77.06 709 ASN A O 1
ATOM 5666 N N . THR A 1 710 ? -47.977 0.005 62.634 1.00 71.75 710 THR A N 1
ATOM 5667 C CA . THR A 1 710 ? -48.125 -0.608 63.954 1.00 71.75 710 THR A CA 1
ATOM 5668 C C . THR A 1 710 ? -49.142 0.215 64.751 1.00 71.75 710 THR A C 1
ATOM 5670 O O . THR A 1 710 ? -48.930 1.413 64.901 1.00 71.75 710 THR A O 1
ATOM 5673 N N . PRO A 1 711 ? -50.262 -0.353 65.236 1.00 55.31 711 PRO A N 1
ATOM 5674 C CA . PRO A 1 711 ? -51.222 0.413 66.028 1.00 55.31 711 PRO A CA 1
ATOM 5675 C C . PRO A 1 711 ? -50.567 0.888 67.332 1.00 55.31 711 PRO A C 1
ATOM 5677 O O . PRO A 1 711 ? -49.951 0.092 68.046 1.00 55.31 711 PRO A O 1
ATOM 5680 N N . SER A 1 712 ? -50.699 2.179 67.634 1.00 48.12 712 SER A N 1
ATOM 5681 C CA . SER A 1 712 ? -50.168 2.813 68.838 1.00 48.12 712 SER A CA 1
ATOM 5682 C C . SER A 1 712 ? -50.693 2.097 70.093 1.00 48.12 712 SER A C 1
ATOM 5684 O O . SER A 1 712 ? -51.895 1.941 70.312 1.00 48.12 712 SER A O 1
ATOM 5686 N N . SER A 1 713 ? -49.766 1.607 70.919 1.00 43.56 713 SER A N 1
ATOM 5687 C CA . SER A 1 713 ? -50.031 0.879 72.166 1.00 43.56 713 SER A CA 1
ATOM 5688 C C . SER A 1 713 ? -50.525 1.820 73.277 1.00 43.56 713 SER A C 1
ATOM 5690 O O . SER A 1 713 ? -49.896 1.935 74.323 1.00 43.56 713 SER A O 1
ATOM 5692 N N . GLU A 1 714 ? -51.661 2.482 73.079 1.00 42.44 714 GLU A N 1
ATOM 5693 C CA . GLU A 1 714 ? -52.380 3.214 74.130 1.00 42.44 714 GLU A CA 1
ATOM 5694 C C . GLU A 1 714 ? -53.885 2.929 74.067 1.00 42.44 714 GLU A C 1
ATOM 5696 O O . GLU A 1 714 ? -54.690 3.843 74.060 1.00 42.44 714 GLU A O 1
ATOM 5701 N N . MET A 1 715 ? -54.296 1.657 74.036 1.00 38.62 715 MET A N 1
ATOM 5702 C CA . MET A 1 715 ? -55.629 1.232 74.498 1.00 38.62 715 MET A CA 1
ATOM 5703 C C . MET A 1 715 ? -55.618 -0.258 74.865 1.00 38.62 715 MET A C 1
ATOM 5705 O O . MET A 1 715 ? -56.066 -1.115 74.108 1.00 38.62 715 MET A O 1
ATOM 5709 N N . LEU A 1 716 ? -55.124 -0.577 76.063 1.00 35.03 716 LEU A N 1
ATOM 5710 C CA . LEU A 1 716 ? -55.549 -1.786 76.774 1.00 35.03 716 LEU A CA 1
ATOM 5711 C C . LEU A 1 716 ? -56.634 -1.368 77.778 1.00 35.03 716 LEU A C 1
ATOM 5713 O O . LEU A 1 716 ? -56.345 -0.545 78.649 1.00 35.03 716 LEU A O 1
ATOM 5717 N N . PRO A 1 717 ? -57.874 -1.885 77.691 1.00 37.88 717 PRO A N 1
ATOM 5718 C CA . PRO A 1 717 ? -58.870 -1.630 78.718 1.00 37.88 717 PRO A CA 1
ATOM 5719 C C . PRO A 1 717 ? -58.442 -2.310 80.022 1.00 37.88 717 PRO A C 1
ATOM 5721 O O . PRO A 1 717 ? -57.971 -3.449 80.040 1.00 37.88 717 PRO A O 1
ATOM 5724 N N . SER A 1 718 ? -58.604 -1.578 81.119 1.00 34.56 718 SER A N 1
ATOM 5725 C CA . SER A 1 718 ? -58.362 -2.034 82.480 1.00 34.56 718 SER A CA 1
ATOM 5726 C C . SER A 1 718 ? -59.143 -3.316 82.777 1.00 34.56 718 SER A C 1
ATOM 5728 O O . SER A 1 718 ? -60.374 -3.343 82.770 1.00 34.56 718 SER A O 1
ATOM 5730 N N . VAL A 1 719 ? -58.415 -4.388 83.090 1.00 35.28 719 VAL A N 1
ATOM 5731 C CA . VAL A 1 719 ? -58.991 -5.590 83.694 1.00 35.28 719 VAL A CA 1
ATOM 5732 C C . VAL A 1 719 ? -59.437 -5.218 85.106 1.00 35.28 719 VAL A C 1
ATOM 5734 O O . VAL A 1 719 ? -58.638 -5.156 86.038 1.00 35.28 719 VAL A O 1
ATOM 5737 N N . SER A 1 720 ? -60.729 -4.932 85.246 1.00 33.50 720 SER A N 1
ATOM 5738 C CA . SER A 1 720 ? -61.420 -4.995 86.525 1.00 33.50 720 SER A CA 1
ATOM 5739 C C . SER A 1 720 ? -61.864 -6.438 86.759 1.00 33.50 720 SER A C 1
ATOM 5741 O O . SER A 1 720 ? -62.403 -7.111 85.885 1.00 33.50 720 SER A O 1
ATOM 5743 N N . THR A 1 721 ? -61.537 -6.909 87.956 1.00 37.56 721 THR A N 1
ATOM 5744 C CA . THR A 1 721 ? -62.016 -8.114 88.635 1.00 37.56 721 THR A CA 1
ATOM 5745 C C . THR A 1 721 ? -63.453 -8.515 88.291 1.00 37.56 721 THR A C 1
ATOM 5747 O O . THR A 1 721 ? -64.328 -7.654 88.308 1.00 37.56 721 THR A O 1
ATOM 5750 N N . VAL A 1 722 ? -63.712 -9.821 88.161 1.00 34.72 722 VAL A N 1
ATOM 5751 C CA . VAL A 1 722 ? -64.585 -10.615 89.058 1.00 34.72 722 VAL A CA 1
ATOM 5752 C C . VAL A 1 722 ? -64.691 -12.060 88.539 1.00 34.72 722 VAL A C 1
ATOM 5754 O O . VAL A 1 722 ? -64.755 -12.315 87.340 1.00 34.72 722 VAL A O 1
ATOM 5757 N N . ASN A 1 723 ? -64.649 -12.978 89.506 1.00 36.88 723 ASN A N 1
ATOM 5758 C CA . ASN A 1 723 ? -64.965 -14.404 89.464 1.00 36.88 723 ASN A CA 1
ATOM 5759 C C . ASN A 1 723 ? -66.144 -14.789 88.549 1.00 36.88 723 ASN A C 1
ATOM 5761 O O . ASN A 1 723 ? -67.134 -14.073 88.493 1.00 36.88 723 ASN A O 1
ATOM 5765 N N . ASP A 1 724 ? -66.096 -15.981 87.950 1.00 32.34 724 ASP A N 1
ATOM 5766 C CA . ASP A 1 724 ? -66.898 -17.144 88.380 1.00 32.34 724 ASP A CA 1
ATOM 5767 C C . ASP A 1 724 ? -66.976 -18.230 87.288 1.00 32.34 724 ASP A C 1
ATOM 5769 O O . ASP A 1 724 ? -67.248 -17.944 86.128 1.00 32.34 724 ASP A O 1
ATOM 5773 N N . MET A 1 725 ? -66.741 -19.477 87.729 1.00 36.59 725 MET A N 1
ATOM 5774 C CA . MET A 1 725 ? -67.388 -20.749 87.335 1.00 36.59 725 MET A CA 1
ATOM 5775 C C . MET A 1 725 ? -67.787 -20.938 85.850 1.00 36.59 725 MET A C 1
ATOM 5777 O O . MET A 1 725 ? -68.685 -20.270 85.355 1.00 36.59 725 MET A O 1
ATOM 5781 N N . LYS A 1 726 ? -67.297 -21.942 85.113 1.00 36.12 726 LYS A N 1
ATOM 5782 C CA . LYS A 1 726 ? -67.312 -23.390 85.394 1.00 36.12 726 LYS A CA 1
ATOM 5783 C C . LYS A 1 726 ? -66.478 -24.130 84.348 1.00 36.12 726 LYS A C 1
ATOM 5785 O O . LYS A 1 726 ? -66.483 -23.662 83.189 1.00 36.12 726 LYS A O 1
#

Sequence (726 aa):
MSLKKFLQSDYESAHYNNDFKVELVTLASDEQLKTIVKSIKVRLVTGKEWLDKYMELISGYDKPSYKLLKPYLFEGELIFESRELEIGSSEMEAFEKFKTLKEQMEATDTWCKRANKFLQTKNTSRVRQRSRNNNHDSTHASNGTSASLNDSCGSEIPLNEVSELVSLLREIPSLPVSAPEMDQLLTFAQEVSRFNGIALTVLQYYESNVDGERKSEADKLPSDVELESLYLLGESTGVQLNTFQLLDRILQRRRWLKEVSQYNVTVLNSESLLKLIEDGEKYSSLDDKALMDRLHKDYIDCVNANNQLLDAMGCGSGNKDGDGDVTEDETETNGSANVAETDGKKNSNGAANTGEKRIDMDLVTELFNKNVFLPIDPQVRETFHSLSHEFKIVSNQLDSVLELIYKRDELMKEFTVGDCSQDAGSKVCGSEEKEIDFNRLADVVDQIHDIACSTSVSGPGGNTTVTNLNNNGGPTIQQLHDIVNKSAKFSNLDAKIAILQPHLKLMEGWSTKLRSRFLQSHYPRSTKKLTNLFNEQLQRNDVIFNESWESENYCVCRLSHEDDMMVECESCQTWCHFKCIGLENESEVTTKFICPLCDLNSIAKTTNFVEDNLIKKKPQFAKLKKFTIESVLKMGLISDDLALLTKVIKRCCQFEQEFKNERGKLFLADEGDQECKWNLKLYYRKLVGVSVDFDNFRKQVRERLIELNTPSSEMLPSVSTVNDMK